Protein 6EU6 (pdb70)

Organism: Kuenenia stuttgartiensis (NCBI:txid174633)

Structure (mmCIF, N/CA/C/O backbone):
data_6EU6
#
_entry.id   6EU6
#
_cell.length_a   99.745
_cell.length_b   99.745
_cell.length_c   89.069
_cell.angle_alpha   90.00
_cell.angle_beta   90.00
_cell.angle_gamma   120.00
#
_symmetry.space_group_name_H-M   'P 63'
#
loop_
_entity.id
_entity.type
_entity.pdbx_description
1 polymer 'Ammonium transporter'
2 non-polymer '2-(N-MORPHOLINO)-ETHANESULFONIC ACID'
3 non-polymer 'nonyl 4-O-alpha-D-glucopyranosyl-beta-D-glucopyranoside'
4 non-polymer DODECYL-BETA-D-MALTOSIDE
5 non-polymer 'AMMONIUM ION'
6 non-polymer 'SULFATE ION'
7 water water
#
loop_
_atom_site.group_PDB
_atom_site.id
_atom_site.type_symbol
_atom_site.label_atom_id
_atom_site.label_alt_id
_atom_site.label_comp_id
_atom_site.label_asym_id
_atom_site.label_entity_id
_atom_site.label_seq_id
_atom_site.pdbx_PDB_ins_code
_atom_site.Cartn_x
_atom_site.Cartn_y
_atom_site.Cartn_z
_atom_site.occupancy
_atom_site.B_iso_or_equiv
_atom_site.auth_seq_id
_atom_site.auth_comp_id
_atom_site.auth_asym_id
_atom_site.auth_atom_id
_atom_site.pdbx_PDB_model_num
ATOM 1 N N . MET A 1 1 ? 2.721 -53.373 31.955 1.00 67.08 1 MET A N 1
ATOM 2 C CA . MET A 1 1 ? 1.209 -53.347 32.096 1.00 66.35 1 MET A CA 1
ATOM 3 C C . MET A 1 1 ? 0.599 -52.324 31.102 1.00 60.83 1 MET A C 1
ATOM 4 O O . MET A 1 1 ? -0.003 -52.676 30.072 1.00 53.20 1 MET A O 1
ATOM 9 N N . GLU A 1 2 ? 0.831 -51.063 31.392 1.00 56.88 2 GLU A N 1
ATOM 10 C CA . GLU A 1 2 ? 0.513 -49.976 30.521 1.00 66.96 2 GLU A CA 1
ATOM 11 C C . GLU A 1 2 ? 1.615 -50.048 29.425 1.00 65.72 2 GLU A C 1
ATOM 12 O O . GLU A 1 2 ? 1.347 -49.782 28.254 1.00 58.19 2 GLU A O 1
ATOM 18 N N . ASN A 1 3 ? 2.829 -50.447 29.810 1.00 55.55 3 ASN A N 1
ATOM 19 C CA . ASN A 1 3 ? 3.943 -50.549 28.868 1.00 57.22 3 ASN A CA 1
ATOM 20 C C . ASN A 1 3 ? 3.701 -51.647 27.849 1.00 46.44 3 ASN A C 1
ATOM 21 O O . ASN A 1 3 ? 4.024 -51.496 26.719 1.00 42.41 3 ASN A O 1
ATOM 26 N N . ILE A 1 4 ? 3.079 -52.732 28.235 1.00 43.16 4 ILE A N 1
ATOM 27 C CA . ILE A 1 4 ? 2.703 -53.748 27.276 1.00 39.31 4 ILE A CA 1
ATOM 28 C C . ILE A 1 4 ? 1.611 -53.261 26.318 1.00 39.35 4 ILE A C 1
ATOM 29 O O . ILE A 1 4 ? 1.722 -53.543 25.102 1.00 36.43 4 ILE A O 1
ATOM 34 N N . GLN A 1 5 ? 0.560 -52.580 26.825 1.00 33.07 5 GLN A N 1
ATOM 35 C CA . GLN A 1 5 ? -0.446 -51.966 25.949 1.00 40.85 5 GLN A CA 1
ATOM 36 C C . GLN A 1 5 ? 0.177 -50.945 24.954 1.00 37.85 5 GLN A C 1
ATOM 37 O O . GLN A 1 5 ? -0.216 -50.881 23.779 1.00 36.00 5 GLN A O 1
ATOM 43 N N . ILE A 1 6 ? 1.162 -50.181 25.410 1.00 35.82 6 ILE A N 1
ATOM 44 C CA . ILE A 1 6 ? 1.848 -49.246 24.523 1.00 38.18 6 ILE A CA 1
ATOM 45 C C . ILE A 1 6 ? 2.558 -50.007 23.397 1.00 38.40 6 ILE A C 1
ATOM 46 O O . ILE A 1 6 ? 2.503 -49.575 22.239 1.00 32.47 6 ILE A O 1
ATOM 51 N N . ASN A 1 7 ? 3.193 -51.139 23.730 1.00 32.95 7 ASN A N 1
ATOM 52 C CA . ASN A 1 7 ? 3.847 -51.999 22.736 1.00 34.71 7 ASN A CA 1
ATOM 53 C C . ASN A 1 7 ? 2.880 -52.570 21.693 1.00 35.95 7 ASN A C 1
ATOM 54 O O . ASN A 1 7 ? 3.186 -52.586 20.527 1.00 32.38 7 ASN A O 1
ATOM 59 N N . ILE A 1 8 ? 1.724 -53.010 22.139 1.00 32.83 8 ILE A N 1
ATOM 60 C CA . ILE A 1 8 ? 0.672 -53.543 21.253 1.00 34.21 8 ILE A CA 1
ATOM 61 C C . ILE A 1 8 ? 0.190 -52.403 20.317 1.00 32.28 8 ILE A C 1
ATOM 62 O O . ILE A 1 8 ? -0.154 -52.653 19.172 1.00 31.28 8 ILE A O 1
ATOM 67 N N . ASN A 1 9 ? 0.139 -51.183 20.845 1.00 29.31 9 ASN A N 1
ATOM 68 C CA . ASN A 1 9 ? -0.391 -50.049 20.129 1.00 31.55 9 ASN A CA 1
ATOM 69 C C . ASN A 1 9 ? 0.582 -49.643 19.030 1.00 28.86 9 ASN A C 1
ATOM 70 O O . ASN A 1 9 ? 0.169 -49.363 17.890 1.00 27.76 9 ASN A O 1
ATOM 75 N N . HIS A 1 10 ? 1.869 -49.685 19.329 1.00 30.78 10 HIS A N 1
ATOM 76 C CA . HIS A 1 10 ? 2.907 -49.556 18.300 1.00 29.71 10 HIS A CA 1
ATOM 77 C C . HIS A 1 10 ? 2.806 -50.594 17.211 1.00 27.99 10 HIS A C 1
ATOM 78 O O . HIS A 1 10 ? 2.854 -50.277 16.049 1.00 27.15 10 HIS A O 1
ATOM 85 N N . LEU A 1 11 ? 2.671 -51.843 17.606 1.00 26.91 11 LEU A N 1
ATOM 86 C CA . LEU A 1 11 ? 2.587 -52.908 16.671 1.00 28.98 11 LEU A CA 1
ATOM 87 C C . LEU A 1 11 ? 1.447 -52.666 15.679 1.00 32.57 11 LEU A C 1
ATOM 88 O O . LEU A 1 11 ? 1.645 -52.828 14.451 1.00 27.87 11 LEU A O 1
ATOM 93 N N . TRP A 1 12 ? 0.252 -52.318 16.198 1.00 30.97 12 TRP A N 1
ATOM 94 C CA . TRP A 1 12 ? -0.893 -52.174 15.304 1.00 28.15 12 TRP A CA 1
ATOM 95 C C . TRP A 1 12 ? -0.701 -50.948 14.388 1.00 27.29 12 TRP A C 1
ATOM 96 O O . TRP A 1 12 ? -0.856 -51.037 13.153 1.00 26.88 12 TRP A O 1
ATOM 107 N N . VAL A 1 13 ? -0.302 -49.808 14.962 1.00 26.48 13 VAL A N 1
ATOM 108 C CA . VAL A 1 13 ? -0.173 -48.599 14.174 1.00 27.08 13 VAL A CA 1
ATOM 109 C C . VAL A 1 13 ? 0.842 -48.818 13.065 1.00 28.37 13 VAL A C 1
ATOM 110 O O . VAL A 1 13 ? 0.653 -48.370 11.945 1.00 25.77 13 VAL A O 1
ATOM 114 N N . ILE A 1 14 ? 1.946 -49.495 13.371 1.00 26.13 14 ILE A N 1
ATOM 115 C CA . ILE A 1 14 ? 3.004 -49.687 12.366 1.00 30.47 14 ILE A CA 1
ATOM 116 C C . ILE A 1 14 ? 2.560 -50.696 11.305 1.00 27.44 14 ILE A C 1
ATOM 117 O O . ILE A 1 14 ? 2.777 -50.493 10.102 1.00 26.82 14 ILE A O 1
ATOM 122 N N . MET A 1 15 ? 1.856 -51.731 11.722 0.97 29.46 15 MET A N 1
ATOM 123 C CA . MET A 1 15 ? 1.286 -52.685 10.741 0.97 28.67 15 MET A CA 1
ATOM 124 C C . MET A 1 15 ? 0.294 -51.978 9.785 0.97 29.86 15 MET A C 1
ATOM 125 O O . MET A 1 15 ? 0.337 -52.143 8.558 0.97 27.52 15 MET A O 1
ATOM 130 N N . ALA A 1 16 ? -0.615 -51.210 10.360 1.00 28.85 16 ALA A N 1
ATOM 131 C CA . ALA A 1 16 ? -1.563 -50.414 9.585 1.00 28.67 16 ALA A CA 1
ATOM 132 C C . ALA A 1 16 ? -0.842 -49.486 8.669 1.00 26.26 16 ALA A C 1
ATOM 133 O O . ALA A 1 16 ? -1.254 -49.310 7.532 1.00 29.57 16 ALA A O 1
ATOM 135 N N . ALA A 1 17 ? 0.236 -48.876 9.135 1.00 26.72 17 ALA A N 1
ATOM 136 C CA . ALA A 1 17 ? 0.951 -47.966 8.291 1.00 24.38 17 ALA A CA 1
ATOM 137 C C . ALA A 1 17 ? 1.535 -48.686 7.052 1.00 26.16 17 ALA A C 1
ATOM 138 O O . ALA A 1 17 ? 1.551 -48.160 5.917 1.00 26.70 17 ALA A O 1
ATOM 140 N N . CYS A 1 18 ? 2.047 -49.855 7.277 1.00 25.31 18 CYS A N 1
ATOM 141 C CA . CYS A 1 18 ? 2.580 -50.638 6.191 1.00 25.79 18 CYS A CA 1
ATOM 142 C C . CYS A 1 18 ? 1.444 -51.020 5.214 1.00 24.03 18 CYS A C 1
ATOM 143 O O . CYS A 1 18 ? 1.646 -51.050 3.995 1.00 25.17 18 CYS A O 1
ATOM 146 N N . MET A 1 19 ? 0.254 -51.307 5.731 1.00 26.25 19 MET A N 1
ATOM 147 C CA . MET A 1 19 ? -0.859 -51.618 4.826 1.00 25.19 19 MET A CA 1
ATOM 148 C C . MET A 1 19 ? -1.195 -50.386 3.971 1.00 23.26 19 MET A C 1
ATOM 149 O O . MET A 1 19 ? -1.529 -50.474 2.783 1.00 24.16 19 MET A O 1
ATOM 154 N N . VAL A 1 20 ? -1.193 -49.230 4.599 1.00 24.41 20 VAL A N 1
ATOM 155 C CA . VAL A 1 20 ? -1.403 -47.967 3.863 1.00 25.46 20 VAL A CA 1
ATOM 156 C C . VAL A 1 20 ? -0.301 -47.659 2.861 1.00 24.87 20 VAL A C 1
ATOM 157 O O . VAL A 1 20 ? -0.543 -47.179 1.733 1.00 23.84 20 VAL A O 1
ATOM 161 N N . PHE A 1 21 ? 0.944 -48.034 3.188 1.00 26.25 21 PHE A N 1
ATOM 162 C CA . PHE A 1 21 ? 2.000 -47.913 2.177 1.00 25.05 21 PHE A CA 1
ATOM 163 C C . PHE A 1 21 ? 1.635 -48.706 0.908 1.00 24.41 21 PHE A C 1
ATOM 164 O O . PHE A 1 21 ? 1.874 -48.300 -0.222 1.00 24.49 21 PHE A O 1
ATOM 172 N N . LEU A 1 22 ? 1.084 -49.883 1.128 1.00 25.88 22 LEU A N 1
ATOM 173 C CA . LEU A 1 22 ? 0.724 -50.758 0.022 1.00 29.45 22 LEU A CA 1
ATOM 174 C C . LEU A 1 22 ? -0.414 -50.189 -0.875 1.00 29.89 22 LEU A C 1
ATOM 175 O O . LEU A 1 22 ? -0.481 -50.542 -2.055 1.00 27.58 22 LEU A O 1
ATOM 180 N N . MET A 1 23 ? -1.179 -49.236 -0.352 1.00 27.17 23 MET A N 1
ATOM 181 C CA . MET A 1 23 ? -2.088 -48.452 -1.183 1.00 29.15 23 MET A CA 1
ATOM 182 C C . MET A 1 23 ? -1.356 -47.715 -2.260 1.00 27.19 23 MET A C 1
ATOM 183 O O . MET A 1 23 ? -1.908 -47.459 -3.283 1.00 27.41 23 MET A O 1
ATOM 188 N N . GLN A 1 24 ? -0.105 -47.353 -2.040 1.00 26.45 24 GLN A N 1
ATOM 189 C CA . GLN A 1 24 ? 0.664 -46.671 -3.087 1.00 28.56 24 GLN A CA 1
ATOM 190 C C . GLN A 1 24 ? 0.766 -47.563 -4.355 1.00 27.65 24 GLN A C 1
ATOM 191 O O . GLN A 1 24 ? 0.784 -47.100 -5.524 1.00 26.46 24 GLN A O 1
ATOM 197 N N . LEU A 1 25 ? 0.953 -48.837 -4.098 1.00 29.19 25 LEU A N 1
ATOM 198 C CA . LEU A 1 25 ? 0.895 -49.867 -5.162 1.00 30.61 25 LEU A CA 1
ATOM 199 C C . LEU A 1 25 ? -0.513 -49.981 -5.760 1.00 28.96 25 LEU A C 1
ATOM 200 O O . LEU A 1 25 ? -0.671 -50.055 -6.991 1.00 28.92 25 LEU A O 1
ATOM 205 N N . GLY A 1 26 ? -1.528 -49.944 -4.894 1.00 23.84 26 GLY A N 1
ATOM 206 C CA . GLY A 1 26 ? -2.914 -49.848 -5.324 1.00 24.98 26 GLY A CA 1
ATOM 207 C C . GLY A 1 26 ? -3.204 -48.746 -6.302 1.00 24.95 26 GLY A C 1
ATOM 208 O O . GLY A 1 26 ? -3.763 -48.989 -7.372 1.00 23.89 26 GLY A O 1
ATOM 209 N N . PHE A 1 27 ? -2.802 -47.524 -5.966 1.00 23.39 27 PHE A N 1
ATOM 210 C CA . PHE A 1 27 ? -3.004 -46.428 -6.856 1.00 23.66 27 PHE A CA 1
ATOM 211 C C . PHE A 1 27 ? -2.213 -46.629 -8.136 1.00 26.36 27 PHE A C 1
ATOM 212 O O . PHE A 1 27 ? -2.679 -46.245 -9.170 1.00 24.99 27 PHE A O 1
ATOM 220 N N . THR A 1 28 ? -0.995 -47.164 -8.042 1.00 24.75 28 THR A N 1
ATOM 221 C CA . THR A 1 28 ? -0.183 -47.386 -9.251 1.00 28.54 28 THR A CA 1
ATOM 222 C C . THR A 1 28 ? -0.943 -48.352 -10.212 1.00 30.22 28 THR A C 1
ATOM 223 O O . THR A 1 28 ? -1.132 -48.060 -11.398 1.00 27.18 28 THR A O 1
ATOM 227 N N . SER A 1 29 ? -1.464 -49.464 -9.668 1.00 28.30 29 SER A N 1
ATOM 228 C CA . SER A 1 29 ? -2.181 -50.421 -10.547 1.00 27.89 29 SER A CA 1
ATOM 229 C C . SER A 1 29 ? -3.443 -49.836 -11.087 1.00 29.47 29 SER A C 1
ATOM 230 O O . SER A 1 29 ? -3.771 -50.090 -12.233 1.00 29.55 29 SER A O 1
ATOM 233 N N . TYR A 1 30 ? -4.237 -49.226 -10.198 1.00 27.83 30 TYR A N 1
ATOM 234 C CA . TYR A 1 30 ? -5.520 -48.626 -10.573 1.00 26.60 30 TYR A CA 1
ATOM 235 C C . TYR A 1 30 ? -5.316 -47.609 -11.723 1.00 29.16 30 TYR A C 1
ATOM 236 O O . TYR A 1 30 ? -5.991 -47.675 -12.779 1.00 25.12 30 TYR A O 1
ATOM 245 N N . GLU A 1 31 ? -4.398 -46.656 -11.501 1.00 27.02 31 GLU A N 1
ATOM 246 C CA . GLU A 1 31 ? -4.184 -45.661 -12.487 1.00 28.02 31 GLU A CA 1
ATOM 247 C C . GLU A 1 31 ? -3.633 -46.248 -13.806 1.00 30.27 31 GLU A C 1
ATOM 248 O O . GLU A 1 31 ? -4.042 -45.778 -14.864 1.00 30.02 31 GLU A O 1
ATOM 254 N N . THR A 1 32 ? -2.696 -47.209 -13.731 1.00 30.68 32 THR A N 1
ATOM 255 C CA . THR A 1 32 ? -2.153 -47.837 -14.904 1.00 29.12 32 THR A CA 1
ATOM 256 C C . THR A 1 32 ? -3.316 -48.564 -15.635 1.00 35.45 32 THR A C 1
ATOM 257 O O . THR A 1 32 ? -3.510 -48.409 -16.828 1.00 33.09 32 THR A O 1
ATOM 261 N N . GLY A 1 33 ? -4.149 -49.298 -14.899 1.00 32.86 33 GLY A N 1
ATOM 262 C CA . GLY A 1 33 ? -5.295 -49.945 -15.496 1.00 32.52 33 GLY A CA 1
ATOM 263 C C . GLY A 1 33 ? -6.235 -49.031 -16.256 1.00 34.03 33 GLY A C 1
ATOM 264 O O . GLY A 1 33 ? -6.746 -49.364 -17.343 1.00 33.36 33 GLY A O 1
ATOM 265 N N . PHE A 1 34 ? -6.519 -47.882 -15.656 1.00 35.56 34 PHE A N 1
ATOM 266 C CA . PHE A 1 34 ? -7.399 -46.861 -16.247 1.00 34.78 34 PHE A CA 1
ATOM 267 C C . PHE A 1 34 ? -6.722 -46.104 -17.432 1.00 32.54 34 PHE A C 1
ATOM 268 O O . PHE A 1 34 ? -7.353 -45.396 -18.124 1.00 39.78 34 PHE A O 1
ATOM 276 N N . SER A 1 35 ? -5.450 -46.264 -17.615 1.00 37.28 35 SER A N 1
ATOM 277 C CA . SER A 1 35 ? -4.726 -45.491 -18.593 1.00 47.00 35 SER A CA 1
ATOM 278 C C . SER A 1 35 ? -4.763 -46.196 -19.966 1.00 40.91 35 SER A C 1
ATOM 279 O O . SER A 1 35 ? -5.039 -47.391 -20.094 1.00 35.80 35 SER A O 1
ATOM 282 N N . GLN A 1 36 ? -4.447 -45.423 -20.974 1.00 35.40 36 GLN A N 1
ATOM 283 C CA . GLN A 1 36 ? -4.225 -45.993 -22.281 1.00 33.64 36 GLN A CA 1
ATOM 284 C C . GLN A 1 36 ? -2.928 -46.697 -22.196 1.00 35.59 36 GLN A C 1
ATOM 285 O O . GLN A 1 36 ? -2.014 -46.266 -21.544 1.00 35.44 36 GLN A O 1
ATOM 291 N N . SER A 1 37 ? -2.882 -47.845 -22.802 1.00 35.26 37 SER A N 1
ATOM 292 C CA . SER A 1 37 ? -1.704 -48.674 -22.840 1.00 35.49 37 SER A CA 1
ATOM 293 C C . SER A 1 37 ? -0.396 -47.937 -23.216 1.00 35.72 37 SER A C 1
ATOM 294 O O . SER A 1 37 ? 0.636 -48.137 -22.559 1.00 34.23 37 SER A O 1
ATOM 297 N N . LYS A 1 38 ? -0.425 -46.982 -24.158 1.00 35.01 38 LYS A N 1
ATOM 298 C CA . LYS A 1 38 ? 0.770 -46.183 -24.497 1.00 31.84 38 LYS A CA 1
ATOM 299 C C . LYS A 1 38 ? 1.359 -45.251 -23.434 1.00 31.74 38 LYS A C 1
ATOM 300 O O . LYS A 1 38 ? 2.449 -44.625 -23.640 1.00 34.86 38 LYS A O 1
ATOM 306 N N . ASN A 1 39 ? 0.636 -45.067 -22.348 1.00 29.71 39 ASN A N 1
ATOM 307 C CA . ASN A 1 39 ? 1.074 -44.203 -21.273 1.00 31.62 39 ASN A CA 1
ATOM 308 C C . ASN A 1 39 ? 1.384 -44.905 -19.955 1.00 28.65 39 ASN A C 1
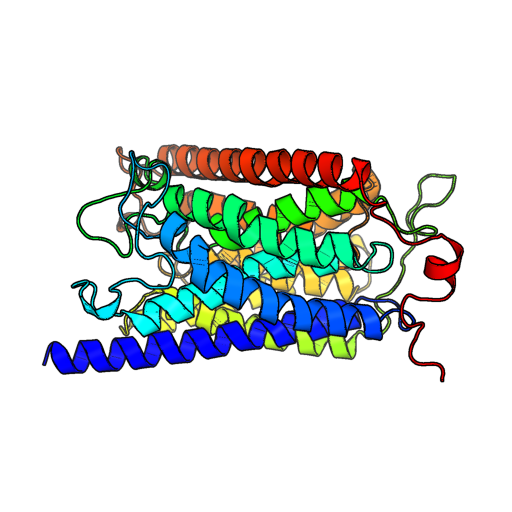ATOM 309 O O . ASN A 1 39 ? 1.647 -44.230 -18.964 1.00 30.33 39 ASN A O 1
ATOM 314 N N . ALA A 1 40 ? 1.241 -46.244 -19.926 1.00 26.70 40 ALA A N 1
ATOM 315 C CA . ALA A 1 40 ? 1.346 -47.049 -18.715 1.00 26.84 40 ALA A CA 1
ATOM 316 C C . ALA A 1 40 ? 2.679 -46.877 -18.028 1.00 28.55 40 ALA A C 1
ATOM 317 O O . ALA A 1 40 ? 2.746 -46.854 -16.813 1.00 28.66 40 ALA A O 1
ATOM 319 N N . ILE A 1 41 ? 3.757 -46.728 -18.811 1.00 27.60 41 ILE A N 1
ATOM 320 C CA . ILE A 1 41 ? 5.080 -46.499 -18.233 1.00 30.16 41 ILE A CA 1
ATOM 321 C C . ILE A 1 41 ? 5.101 -45.201 -17.480 1.00 29.43 41 ILE A C 1
ATOM 322 O O . ILE A 1 41 ? 5.646 -45.172 -16.332 1.00 28.09 41 ILE A O 1
ATOM 327 N N . SER A 1 42 ? 4.594 -44.097 -18.056 1.00 29.83 42 SER A N 1
ATOM 328 C CA . SER A 1 42 ? 4.769 -42.817 -17.394 1.00 26.79 42 SER A CA 1
ATOM 329 C C . SER A 1 42 ? 3.981 -42.834 -16.086 1.00 26.93 42 SER A C 1
ATOM 330 O O . SER A 1 42 ? 4.379 -42.268 -15.106 1.00 28.47 42 SER A O 1
ATOM 333 N N . ILE A 1 43 ? 2.795 -43.415 -16.100 1.00 28.38 43 ILE A N 1
ATOM 334 C CA . ILE A 1 43 ? 1.992 -43.362 -14.926 1.00 28.52 43 ILE A CA 1
ATOM 335 C C . ILE A 1 43 ? 2.580 -44.267 -13.805 1.00 27.92 43 ILE A C 1
ATOM 336 O O . ILE A 1 43 ? 2.540 -43.901 -12.624 1.00 24.16 43 ILE A O 1
ATOM 341 N N . ALA A 1 44 ? 3.177 -45.403 -14.149 1.00 29.23 44 ALA A N 1
ATOM 342 C CA . ALA A 1 44 ? 3.807 -46.236 -13.132 1.00 32.45 44 ALA A CA 1
ATOM 343 C C . ALA A 1 44 ? 4.937 -45.463 -12.459 1.00 32.22 44 ALA A C 1
ATOM 344 O O . ALA A 1 44 ? 5.054 -45.409 -11.223 1.00 33.15 44 ALA A O 1
ATOM 346 N N . LEU A 1 45 ? 5.738 -44.805 -13.265 1.00 34.50 45 LEU A N 1
ATOM 347 C CA . LEU A 1 45 ? 6.873 -44.056 -12.766 1.00 30.76 45 LEU A CA 1
ATOM 348 C C . LEU A 1 45 ? 6.519 -42.826 -11.935 1.00 31.05 45 LEU A C 1
ATOM 349 O O . LEU A 1 45 ? 7.211 -42.561 -10.949 1.00 29.78 45 LEU A O 1
ATOM 354 N N . ARG A 1 46 ? 5.479 -42.066 -12.336 1.00 25.80 46 ARG A N 1
ATOM 355 C CA . ARG A 1 46 ? 5.038 -40.917 -11.538 1.00 27.00 46 ARG A CA 1
ATOM 356 C C . ARG A 1 46 ? 4.594 -41.348 -10.150 1.00 26.22 46 ARG A C 1
ATOM 357 O O . ARG A 1 46 ? 4.883 -40.686 -9.141 1.00 25.25 46 ARG A O 1
ATOM 365 N N . ASN A 1 47 ? 3.849 -42.459 -10.068 1.00 25.95 47 ASN A N 1
ATOM 366 C CA . ASN A 1 47 ? 3.405 -42.980 -8.808 1.00 25.02 47 ASN A CA 1
ATOM 367 C C . ASN A 1 47 ? 4.538 -43.444 -7.879 1.00 27.84 47 ASN A C 1
ATOM 368 O O . ASN A 1 47 ? 4.467 -43.271 -6.670 1.00 29.46 47 ASN A O 1
ATOM 373 N N . LEU A 1 48 ? 5.593 -44.028 -8.436 1.00 27.63 48 LEU A N 1
ATOM 374 C CA . LEU A 1 48 ? 6.747 -44.388 -7.617 1.00 26.09 48 LEU A CA 1
ATOM 375 C C . LEU A 1 48 ? 7.487 -43.139 -7.150 1.00 25.67 48 LEU A C 1
ATOM 376 O O . LEU A 1 48 ? 7.855 -43.026 -5.989 1.00 26.73 48 LEU A O 1
ATOM 381 N N . VAL A 1 49 ? 7.722 -42.225 -8.057 1.00 25.24 49 VAL A N 1
ATOM 382 C CA . VAL A 1 49 ? 8.395 -40.992 -7.753 1.00 27.29 49 VAL A CA 1
ATOM 383 C C . VAL A 1 49 ? 7.681 -40.170 -6.688 1.00 31.16 49 VAL A C 1
ATOM 384 O O . VAL A 1 49 ? 8.350 -39.654 -5.752 1.00 31.06 49 VAL A O 1
ATOM 388 N N . ASP A 1 50 ? 6.361 -39.995 -6.801 1.00 28.40 50 ASP A N 1
ATOM 389 C CA . ASP A 1 50 ? 5.699 -39.261 -5.783 1.00 23.42 50 ASP A CA 1
ATOM 390 C C . ASP A 1 50 ? 5.857 -39.856 -4.390 1.00 25.34 50 ASP A C 1
ATOM 391 O O . ASP A 1 50 ? 5.924 -39.127 -3.430 1.00 26.72 50 ASP A O 1
ATOM 396 N N . THR A 1 51 ? 6.007 -41.189 -4.257 1.00 23.66 51 THR A N 1
ATOM 397 C CA . THR A 1 51 ? 6.213 -41.754 -2.965 1.00 25.94 51 THR A CA 1
ATOM 398 C C . THR A 1 51 ? 7.595 -41.288 -2.411 1.00 25.83 51 THR A C 1
ATOM 399 O O . THR A 1 51 ? 7.747 -40.992 -1.209 1.00 25.59 51 THR A O 1
ATOM 403 N N . LEU A 1 52 ? 8.610 -41.238 -3.299 1.00 26.79 52 LEU A N 1
ATOM 404 C CA . LEU A 1 52 ? 9.940 -40.753 -2.871 1.00 27.31 52 LEU A CA 1
ATOM 405 C C . LEU A 1 52 ? 9.831 -39.298 -2.277 1.00 28.76 52 LEU A C 1
ATOM 406 O O . LEU A 1 52 ? 10.332 -39.052 -1.171 1.00 27.40 52 LEU A O 1
ATOM 411 N N . ILE A 1 53 ? 9.169 -38.424 -3.044 1.00 28.59 53 ILE A N 1
ATOM 412 C CA . ILE A 1 53 ? 9.056 -36.983 -2.766 1.00 31.83 53 ILE A CA 1
ATOM 413 C C . ILE A 1 53 ? 8.233 -36.709 -1.520 1.00 29.21 53 ILE A C 1
ATOM 414 O O . ILE A 1 53 ? 8.660 -35.963 -0.620 1.00 26.98 53 ILE A O 1
ATOM 419 N N . SER A 1 54 ? 7.082 -37.367 -1.423 1.00 26.77 54 SER A N 1
ATOM 420 C CA . SER A 1 54 ? 6.173 -37.158 -0.321 1.00 24.84 54 SER A CA 1
ATOM 421 C C . SER A 1 54 ? 6.838 -37.586 0.976 1.00 27.48 54 SER A C 1
ATOM 422 O O . SER A 1 54 ? 6.719 -36.928 1.995 1.00 27.53 54 SER A O 1
ATOM 425 N N . SER A 1 55 ? 7.614 -38.678 0.941 1.00 28.58 55 SER A N 1
ATOM 426 C CA . SER A 1 55 ? 8.279 -39.154 2.160 1.00 27.23 55 SER A CA 1
ATOM 427 C C . SER A 1 55 ? 9.266 -38.095 2.634 1.00 27.27 55 SER A C 1
ATOM 428 O O . SER A 1 55 ? 9.337 -37.801 3.802 1.00 28.23 55 SER A O 1
ATOM 431 N N . LEU A 1 56 ? 10.091 -37.604 1.752 1.00 26.26 56 LEU A N 1
ATOM 432 C CA . LEU A 1 56 ? 11.139 -36.683 2.196 1.00 30.02 56 LEU A CA 1
ATOM 433 C C . LEU A 1 56 ? 10.576 -35.295 2.592 1.00 28.75 56 LEU A C 1
ATOM 434 O O . LEU A 1 56 ? 11.008 -34.697 3.567 1.00 27.89 56 LEU A O 1
ATOM 439 N N . VAL A 1 57 ? 9.596 -34.809 1.854 1.00 27.59 57 VAL A N 1
ATOM 440 C CA . VAL A 1 57 ? 9.031 -33.478 2.149 1.00 29.62 57 VAL A CA 1
ATOM 441 C C . VAL A 1 57 ? 8.266 -33.548 3.457 1.00 28.50 57 VAL A C 1
ATOM 442 O O . VAL A 1 57 ? 8.307 -32.636 4.283 1.00 27.73 57 VAL A O 1
ATOM 446 N N . PHE A 1 58 ? 7.574 -34.659 3.698 1.00 26.96 58 PHE A N 1
ATOM 447 C CA . PHE A 1 58 ? 6.787 -34.763 4.894 1.00 25.84 58 PHE A CA 1
ATOM 448 C C . PHE A 1 58 ? 7.704 -34.973 6.097 1.00 29.74 58 PHE A C 1
ATOM 449 O O . PHE A 1 58 ? 7.434 -34.405 7.169 1.00 27.42 58 PHE A O 1
ATOM 457 N N . PHE A 1 59 ? 8.778 -35.758 5.923 1.00 27.74 59 PHE A N 1
ATOM 458 C CA . PHE A 1 59 ? 9.788 -35.882 6.966 1.00 27.42 59 PHE A CA 1
ATOM 459 C C . PHE A 1 59 ? 10.369 -34.494 7.313 1.00 29.78 59 PHE A C 1
ATOM 460 O O . PHE A 1 59 ? 10.517 -34.152 8.498 1.00 33.21 59 PHE A O 1
ATOM 468 N N . SER A 1 60 ? 10.664 -33.693 6.311 1.00 30.85 60 SER A N 1
ATOM 469 C CA . SER A 1 60 ? 11.439 -32.464 6.568 1.00 31.40 60 SER A CA 1
ATOM 470 C C . SER A 1 60 ? 10.549 -31.379 7.182 1.00 31.32 60 SER A C 1
ATOM 471 O O . SER A 1 60 ? 10.895 -30.780 8.225 1.00 32.05 60 SER A O 1
ATOM 474 N N . VAL A 1 61 ? 9.463 -31.066 6.500 1.00 31.63 61 VAL A N 1
ATOM 475 C CA . VAL A 1 61 ? 8.581 -29.991 6.979 1.00 34.71 61 VAL A CA 1
ATOM 476 C C . VAL A 1 61 ? 7.146 -30.323 7.256 1.00 31.10 61 VAL A C 1
ATOM 477 O O . VAL A 1 61 ? 6.522 -29.762 8.211 1.00 29.47 61 VAL A O 1
ATOM 481 N N . GLY A 1 62 ? 6.587 -31.243 6.479 1.00 32.29 62 GLY A N 1
ATOM 482 C CA . GLY A 1 62 ? 5.138 -31.474 6.601 1.00 30.68 62 GLY A CA 1
ATOM 483 C C . GLY A 1 62 ? 4.671 -31.889 7.976 1.00 27.62 62 GLY A C 1
ATOM 484 O O . GLY A 1 62 ? 3.689 -31.373 8.507 1.00 29.09 62 GLY A O 1
ATOM 485 N N . PHE A 1 63 ? 5.344 -32.877 8.570 1.00 30.31 63 PHE A N 1
ATOM 486 C CA . PHE A 1 63 ? 4.929 -33.357 9.848 1.00 31.20 63 PHE A CA 1
ATOM 487 C C . PHE A 1 63 ? 4.957 -32.188 10.871 1.00 32.13 63 PHE A C 1
ATOM 488 O O . PHE A 1 63 ? 4.075 -32.095 11.730 1.00 29.37 63 PHE A O 1
ATOM 496 N N . GLY A 1 64 ? 5.976 -31.334 10.800 1.00 33.12 64 GLY A N 1
ATOM 497 C CA . GLY A 1 64 ? 6.082 -30.259 11.781 1.00 34.00 64 GLY A CA 1
ATOM 498 C C . GLY A 1 64 ? 4.953 -29.249 11.645 1.00 32.12 64 GLY A C 1
ATOM 499 O O . GLY A 1 64 ? 4.282 -28.937 12.611 1.00 34.07 64 GLY A O 1
ATOM 500 N N . PHE A 1 65 ? 4.695 -28.830 10.422 1.00 30.25 65 PHE A N 1
ATOM 501 C CA . PHE A 1 65 ? 3.595 -27.915 10.157 1.00 31.06 65 PHE A CA 1
ATOM 502 C C . PHE A 1 65 ? 2.275 -28.481 10.638 1.00 32.56 65 PHE A C 1
ATOM 503 O O . PHE A 1 65 ? 1.408 -27.734 11.115 1.00 31.47 65 PHE A O 1
ATOM 511 N N . MET A 1 66 ? 2.097 -29.794 10.492 1.00 31.84 66 MET A N 1
ATOM 512 C CA . MET A 1 66 ? 0.828 -30.435 10.764 1.00 30.28 66 MET A CA 1
ATOM 513 C C . MET A 1 66 ? 0.614 -30.713 12.272 1.00 31.63 66 MET A C 1
ATOM 514 O O . MET A 1 66 ? -0.462 -30.503 12.817 1.00 28.77 66 MET A O 1
ATOM 519 N N . PHE A 1 67 ? 1.643 -31.224 12.921 1.00 29.51 67 PHE A N 1
ATOM 520 C CA . PHE A 1 67 ? 1.510 -31.734 14.280 1.00 31.36 67 PHE A CA 1
ATOM 521 C C . PHE A 1 67 ? 2.401 -31.044 15.341 1.00 32.40 67 PHE A C 1
ATOM 522 O O . PHE A 1 67 ? 2.243 -31.348 16.541 1.00 32.74 67 PHE A O 1
ATOM 530 N N . GLY A 1 68 ? 3.325 -30.182 14.908 1.00 34.04 68 GLY A N 1
ATOM 531 C CA . GLY A 1 68 ? 4.194 -29.502 15.834 1.00 34.67 68 GLY A CA 1
ATOM 532 C C . GLY A 1 68 ? 3.444 -28.420 16.637 1.00 38.11 68 GLY A C 1
ATOM 533 O O . GLY A 1 68 ? 2.214 -28.263 16.567 1.00 31.75 68 GLY A O 1
ATOM 534 N N . LYS A 1 69 ? 4.230 -27.691 17.408 1.00 39.28 69 LYS A N 1
ATOM 535 C CA . LYS A 1 69 ? 3.686 -26.867 18.427 1.00 40.77 69 LYS A CA 1
ATOM 536 C C . LYS A 1 69 ? 2.910 -25.810 17.712 1.00 33.82 69 LYS A C 1
ATOM 537 O O . LYS A 1 69 ? 3.379 -25.159 16.776 1.00 37.13 69 LYS A O 1
ATOM 543 N N . SER A 1 70 ? 1.667 -25.650 18.133 1.00 34.80 70 SER A N 1
ATOM 544 C CA . SER A 1 70 ? 0.728 -24.831 17.395 1.00 33.94 70 SER A CA 1
ATOM 545 C C . SER A 1 70 ? 0.961 -23.327 17.593 1.00 41.54 70 SER A C 1
ATOM 546 O O . SER A 1 70 ? 0.998 -22.873 18.717 1.00 43.45 70 SER A O 1
ATOM 549 N N . TYR A 1 71 ? 1.033 -22.577 16.502 1.00 40.84 71 TYR A N 1
ATOM 550 C CA . TYR A 1 71 ? 0.988 -21.129 16.523 1.00 42.27 71 TYR A CA 1
ATOM 551 C C . TYR A 1 71 ? -0.447 -20.759 16.201 1.00 39.08 71 TYR A C 1
ATOM 552 O O . TYR A 1 71 ? -0.872 -20.858 15.041 1.00 40.64 71 TYR A O 1
ATOM 561 N N . MET A 1 72 ? -1.220 -20.480 17.249 1.00 42.94 72 MET A N 1
ATOM 562 C CA . MET A 1 72 ? -2.586 -19.947 17.109 1.00 49.80 72 MET A CA 1
ATOM 563 C C . MET A 1 72 ? -3.613 -20.871 16.454 1.00 48.69 72 MET A C 1
ATOM 564 O O . MET A 1 72 ? -4.614 -20.374 15.953 1.00 39.79 72 MET A O 1
ATOM 569 N N . GLY A 1 73 ? -3.410 -22.198 16.534 1.00 41.40 73 GLY A N 1
ATOM 570 C CA . GLY A 1 73 ? -4.284 -23.141 15.877 1.00 36.69 73 GLY A CA 1
ATOM 571 C C . GLY A 1 73 ? -4.208 -23.077 14.378 1.00 33.92 73 GLY A C 1
ATOM 572 O O . GLY A 1 73 ? -5.047 -23.659 13.726 1.00 36.87 73 GLY A O 1
ATOM 573 N N . LEU A 1 74 ? -3.172 -22.431 13.836 1.00 34.06 74 LEU A N 1
ATOM 574 C CA . LEU A 1 74 ? -3.004 -22.218 12.429 1.00 36.42 74 LEU A CA 1
ATOM 575 C C . LEU A 1 74 ? -1.925 -23.055 11.736 1.00 35.43 74 LEU A C 1
ATOM 576 O O . LEU A 1 74 ? -2.060 -23.359 10.552 1.00 34.05 74 LEU A O 1
ATOM 581 N N . ILE A 1 75 ? -0.832 -23.318 12.420 1.00 34.50 75 ILE A N 1
ATOM 582 C CA . ILE A 1 75 ? 0.305 -24.002 11.815 1.00 37.44 75 ILE A CA 1
ATOM 583 C C . ILE A 1 75 ? 1.238 -24.427 12.938 1.00 37.56 75 ILE A C 1
ATOM 584 O O . ILE A 1 75 ? 1.346 -23.764 13.995 1.00 37.16 75 ILE A O 1
ATOM 589 N N . GLY A 1 76 ? 1.857 -25.577 12.738 1.00 33.05 76 GLY A N 1
ATOM 590 C CA . GLY A 1 76 ? 2.801 -26.135 13.672 1.00 29.93 76 GLY A CA 1
ATOM 591 C C . GLY A 1 76 ? 4.171 -25.531 13.512 1.00 29.30 76 GLY A C 1
ATOM 592 O O . GLY A 1 76 ? 4.542 -25.212 12.398 1.00 30.29 76 GLY A O 1
ATOM 593 N N . ILE A 1 77 ? 4.957 -25.422 14.568 1.00 30.62 77 ILE A N 1
ATOM 594 C CA . ILE A 1 77 ? 6.245 -24.688 14.404 1.00 38.09 77 ILE A CA 1
ATOM 595 C C . ILE A 1 77 ? 7.460 -25.391 14.942 1.00 37.76 77 ILE A C 1
ATOM 596 O O . ILE A 1 77 ? 8.527 -24.801 15.047 1.00 37.30 77 ILE A O 1
ATOM 601 N N . ASP A 1 78 ? 7.323 -26.665 15.242 1.00 38.08 78 ASP A N 1
ATOM 602 C CA . ASP A 1 78 ? 8.479 -27.493 15.513 1.00 36.97 78 ASP A CA 1
ATOM 603 C C . ASP A 1 78 ? 8.206 -28.904 15.012 1.00 35.55 78 ASP A C 1
ATOM 604 O O . ASP A 1 78 ? 7.240 -29.090 14.276 1.00 34.32 78 ASP A O 1
ATOM 609 N N . LEU A 1 79 ? 9.087 -29.829 15.373 1.00 32.50 79 LEU A N 1
ATOM 610 C CA . LEU A 1 79 ? 9.122 -31.227 14.929 1.00 33.70 79 LEU A CA 1
ATOM 611 C C . LEU A 1 79 ? 9.495 -31.346 13.445 1.00 36.16 79 LEU A C 1
ATOM 612 O O . LEU A 1 79 ? 9.299 -32.399 12.793 1.00 34.89 79 LEU A O 1
ATOM 617 N N . PHE A 1 80 ? 10.106 -30.301 12.919 1.00 33.93 80 PHE A N 1
ATOM 618 C CA . PHE A 1 80 ? 10.769 -30.416 11.641 1.00 34.53 80 PHE A CA 1
ATOM 619 C C . PHE A 1 80 ? 11.904 -31.452 11.698 1.00 35.99 80 PHE A C 1
ATOM 620 O O . PHE A 1 80 ? 12.646 -31.512 12.702 1.00 35.80 80 PHE A O 1
ATOM 628 N N . PHE A 1 81 ? 12.018 -32.288 10.643 1.00 32.14 81 PHE A N 1
ATOM 629 C CA . PHE A 1 81 ? 13.041 -33.331 10.578 1.00 32.80 81 PHE A CA 1
ATOM 630 C C . PHE A 1 81 ? 12.890 -34.302 11.741 1.00 35.50 81 PHE A C 1
ATOM 631 O O . PHE A 1 81 ? 13.880 -34.885 12.228 1.00 34.82 81 PHE A O 1
ATOM 639 N N . ALA A 1 82 ? 11.654 -34.397 12.224 1.00 30.44 82 ALA A N 1
ATOM 640 C CA . ALA A 1 82 ? 11.316 -35.205 13.380 1.00 33.64 82 ALA A CA 1
ATOM 641 C C . ALA A 1 82 ? 12.095 -34.784 14.642 1.00 36.31 82 ALA A C 1
ATOM 642 O O . ALA A 1 82 ? 12.380 -35.612 15.480 1.00 32.75 82 ALA A O 1
ATOM 644 N N . ASN A 1 83 ? 12.352 -33.495 14.791 1.00 38.95 83 ASN A N 1
ATOM 645 C CA . ASN A 1 83 ? 13.244 -32.984 15.858 1.00 38.88 83 ASN A CA 1
ATOM 646 C C . ASN A 1 83 ? 12.639 -33.252 17.216 1.00 43.11 83 ASN A C 1
ATOM 647 O O . ASN A 1 83 ? 11.610 -32.706 17.565 1.00 39.60 83 ASN A O 1
ATOM 652 N N . ASP A 1 84 ? 13.335 -34.111 17.962 1.00 43.18 84 ASP A N 1
ATOM 653 C CA . ASP A 1 84 ? 13.002 -34.519 19.291 1.00 45.89 84 ASP A CA 1
ATOM 654 C C . ASP A 1 84 ? 11.743 -35.329 19.397 1.00 46.73 84 ASP A C 1
ATOM 655 O O . ASP A 1 84 ? 11.108 -35.357 20.447 1.00 45.39 84 ASP A O 1
ATOM 660 N N . LEU A 1 85 ? 11.424 -36.078 18.360 1.00 48.24 85 LEU A N 1
ATOM 661 C CA . LEU A 1 85 ? 10.199 -36.882 18.374 1.00 49.76 85 LEU A CA 1
ATOM 662 C C . LEU A 1 85 ? 10.140 -37.742 19.633 1.00 49.28 85 LEU A C 1
ATOM 663 O O . LEU A 1 85 ? 9.195 -37.645 20.390 1.00 51.78 85 LEU A O 1
ATOM 668 N N . ALA A 1 86 ? 11.169 -38.546 19.842 1.00 55.22 86 ALA A N 1
ATOM 669 C CA . ALA A 1 86 ? 11.375 -39.376 21.048 1.00 64.90 86 ALA A CA 1
ATOM 670 C C . ALA A 1 86 ? 11.220 -38.694 22.445 1.00 66.58 86 ALA A C 1
ATOM 671 O O . ALA A 1 86 ? 11.013 -39.379 23.434 1.00 79.96 86 ALA A O 1
ATOM 673 N N . LEU A 1 87 ? 11.359 -37.386 22.537 1.00 60.32 87 LEU A N 1
ATOM 674 C CA . LEU A 1 87 ? 11.157 -36.693 23.806 1.00 66.07 87 LEU A CA 1
ATOM 675 C C . LEU A 1 87 ? 9.687 -36.397 24.092 1.00 72.73 87 LEU A C 1
ATOM 676 O O . LEU A 1 87 ? 9.309 -36.142 25.225 1.00 78.62 87 LEU A O 1
ATOM 681 N N . HIS A 1 88 ? 8.873 -36.387 23.066 1.00 69.81 88 HIS A N 1
ATOM 682 C CA . HIS A 1 88 ? 7.492 -36.137 23.306 1.00 65.80 88 HIS A CA 1
ATOM 683 C C . HIS A 1 88 ? 6.979 -37.270 24.117 1.00 56.69 88 HIS A C 1
ATOM 684 O O . HIS A 1 88 ? 7.378 -38.379 23.936 1.00 61.85 88 HIS A O 1
ATOM 691 N N . PRO A 1 89 ? 6.046 -36.981 25.008 1.00 68.25 89 PRO A N 1
ATOM 692 C CA . PRO A 1 89 ? 5.374 -37.912 25.898 1.00 66.08 89 PRO A CA 1
ATOM 693 C C . PRO A 1 89 ? 4.303 -38.675 25.153 1.00 68.34 89 PRO A C 1
ATOM 694 O O . PRO A 1 89 ? 3.828 -39.639 25.690 1.00 70.21 89 PRO A O 1
ATOM 698 N N . ASN A 1 90 ? 3.897 -38.199 23.972 1.00 76.92 90 ASN A N 1
ATOM 699 C CA . ASN A 1 90 ? 2.957 -38.906 23.147 1.00 69.56 90 ASN A CA 1
ATOM 700 C C . ASN A 1 90 ? 3.622 -40.211 22.919 1.00 65.43 90 ASN A C 1
ATOM 701 O O . ASN A 1 90 ? 4.681 -40.333 22.330 1.00 63.68 90 ASN A O 1
ATOM 706 N N . THR A 1 91 ? 2.950 -41.186 23.413 1.00 50.09 91 THR A N 1
ATOM 707 C CA . THR A 1 91 ? 3.419 -42.512 23.406 1.00 63.38 91 THR A CA 1
ATOM 708 C C . THR A 1 91 ? 3.809 -43.224 22.096 1.00 51.10 91 THR A C 1
ATOM 709 O O . THR A 1 91 ? 4.633 -44.102 22.148 1.00 57.10 91 THR A O 1
ATOM 713 N N . LEU A 1 92 ? 3.270 -42.834 20.947 1.00 39.40 92 LEU A N 1
ATOM 714 C CA . LEU A 1 92 ? 3.532 -43.556 19.706 1.00 35.55 92 LEU A CA 1
ATOM 715 C C . LEU A 1 92 ? 4.702 -43.158 18.823 1.00 38.96 92 LEU A C 1
ATOM 716 O O . LEU A 1 92 ? 5.024 -43.825 17.887 1.00 35.57 92 LEU A O 1
ATOM 721 N N . SER A 1 93 ? 5.316 -42.052 19.155 1.00 35.42 93 SER A N 1
ATOM 722 C CA . SER A 1 93 ? 6.481 -41.504 18.471 1.00 35.55 93 SER A CA 1
ATOM 723 C C . SER A 1 93 ? 6.702 -41.819 16.983 1.00 32.09 93 SER A C 1
ATOM 724 O O . SER A 1 93 ? 5.970 -41.378 16.166 1.00 29.98 93 SER A O 1
ATOM 727 N N . TYR A 1 94 ? 7.701 -42.618 16.677 1.00 30.36 94 TYR A N 1
ATOM 728 C CA . TYR A 1 94 ? 8.008 -42.955 15.305 1.00 32.85 94 TYR A CA 1
ATOM 729 C C . TYR A 1 94 ? 6.894 -43.677 14.571 1.00 30.90 94 TYR A C 1
ATOM 730 O O . TYR A 1 94 ? 6.730 -43.464 13.418 1.00 29.56 94 TYR A O 1
ATOM 739 N N . SER A 1 95 ? 6.160 -44.522 15.265 1.00 27.74 95 SER A N 1
ATOM 740 C CA . SER A 1 95 ? 5.065 -45.248 14.668 1.00 31.17 95 SER A CA 1
ATOM 741 C C . SER A 1 95 ? 4.008 -44.270 14.172 1.00 27.32 95 SER A C 1
ATOM 742 O O . SER A 1 95 ? 3.567 -44.357 13.076 1.00 26.12 95 SER A O 1
ATOM 745 N N . PHE A 1 96 ? 3.629 -43.342 15.029 1.00 28.96 96 PHE A N 1
ATOM 746 C CA . PHE A 1 96 ? 2.694 -42.281 14.677 1.00 31.33 96 PHE A CA 1
ATOM 747 C C . PHE A 1 96 ? 3.245 -41.507 13.501 1.00 28.88 96 PHE A C 1
ATOM 748 O O . PHE A 1 96 ? 2.530 -41.163 12.572 1.00 28.51 96 PHE A O 1
ATOM 756 N N . PHE A 1 97 ? 4.524 -41.152 13.565 1.00 28.97 97 PHE A N 1
ATOM 757 C CA . PHE A 1 97 ? 5.145 -40.364 12.521 1.00 27.04 97 PHE A CA 1
ATOM 758 C C . PHE A 1 97 ? 5.058 -41.078 11.140 1.00 30.25 97 PHE A C 1
ATOM 759 O O . PHE A 1 97 ? 4.689 -40.448 10.135 1.00 26.63 97 PHE A O 1
ATOM 767 N N . PHE A 1 98 ? 5.325 -42.388 11.121 1.00 25.55 98 PHE A N 1
ATOM 768 C CA . PHE A 1 98 ? 5.337 -43.076 9.861 1.00 25.20 98 PHE A CA 1
ATOM 769 C C . PHE A 1 98 ? 3.921 -43.246 9.325 1.00 26.50 98 PHE A C 1
ATOM 770 O O . PHE A 1 98 ? 3.701 -43.129 8.112 1.00 26.68 98 PHE A O 1
ATOM 778 N N . PHE A 1 99 ? 3.005 -43.572 10.226 1.00 26.82 99 PHE A N 1
ATOM 779 C CA . PHE A 1 99 ? 1.575 -43.607 9.922 1.00 27.96 99 PHE A CA 1
ATOM 780 C C . PHE A 1 99 ? 1.079 -42.326 9.261 1.00 28.08 99 PHE A C 1
ATOM 781 O O . PHE A 1 99 ? 0.476 -42.351 8.183 1.00 25.20 99 PHE A O 1
ATOM 789 N N . GLN A 1 100 ? 1.469 -41.196 9.812 1.00 25.78 100 GLN A N 1
ATOM 790 C CA . GLN A 1 100 ? 1.022 -39.957 9.242 1.00 27.96 100 GLN A CA 1
ATOM 791 C C . GLN A 1 100 ? 1.795 -39.690 7.946 1.00 28.86 100 GLN A C 1
ATOM 792 O O . GLN A 1 100 ? 1.259 -39.066 7.078 1.00 26.23 100 GLN A O 1
ATOM 798 N N . MET A 1 101 ? 3.053 -40.162 7.796 1.00 27.16 101 MET A N 1
ATOM 799 C CA . MET A 1 101 ? 3.745 -39.994 6.535 1.00 26.39 101 MET A CA 1
ATOM 800 C C . MET A 1 101 ? 3.017 -40.698 5.390 1.00 26.35 101 MET A C 1
ATOM 801 O O . MET A 1 101 ? 2.879 -40.153 4.300 1.00 25.48 101 MET A O 1
ATOM 806 N N . VAL A 1 102 ? 2.595 -41.944 5.627 1.00 24.28 102 VAL A N 1
ATOM 807 C CA . VAL A 1 102 ? 1.929 -42.642 4.547 1.00 25.11 102 VAL A CA 1
ATOM 808 C C . VAL A 1 102 ? 0.527 -42.022 4.261 1.00 25.59 102 VAL A C 1
ATOM 809 O O . VAL A 1 102 ? 0.037 -42.093 3.143 1.00 25.22 102 VAL A O 1
ATOM 813 N N . PHE A 1 103 ? -0.145 -41.471 5.279 1.00 25.27 103 PHE A N 1
ATOM 814 C CA . PHE A 1 103 ? -1.320 -40.598 4.999 1.00 23.75 103 PHE A CA 1
ATOM 815 C C . PHE A 1 103 ? -1.000 -39.457 4.024 1.00 26.68 103 PHE A C 1
ATOM 816 O O . PHE A 1 103 ? -1.710 -39.217 3.056 1.00 26.03 103 PHE A O 1
ATOM 824 N N . ALA A 1 104 ? 0.111 -38.761 4.257 1.00 26.72 104 ALA A N 1
ATOM 825 C CA . ALA A 1 104 ? 0.501 -37.668 3.401 1.00 27.73 104 ALA A CA 1
ATOM 826 C C . ALA A 1 104 ? 0.779 -38.190 1.981 1.00 28.94 104 ALA A C 1
ATOM 827 O O . ALA A 1 104 ? 0.395 -37.530 1.022 1.00 25.70 104 ALA A O 1
ATOM 829 N N . SER A 1 105 ? 1.438 -39.352 1.855 1.00 23.89 105 SER A N 1
ATOM 830 C CA . SER A 1 105 ? 1.676 -39.906 0.569 1.00 25.00 105 SER A CA 1
ATOM 831 C C . SER A 1 105 ? 0.388 -40.239 -0.184 1.00 22.84 105 SER A C 1
ATOM 832 O O . SER A 1 105 ? 0.379 -40.225 -1.442 1.00 24.97 105 SER A O 1
ATOM 835 N N . THR A 1 106 ? -0.599 -40.690 0.558 1.00 24.02 106 THR A N 1
ATOM 836 C CA . THR A 1 106 ? -1.967 -40.938 -0.003 1.00 24.41 106 THR A CA 1
ATOM 837 C C . THR A 1 106 ? -2.572 -39.648 -0.586 1.00 25.82 106 THR A C 1
ATOM 838 O O . THR A 1 106 ? -3.049 -39.586 -1.690 1.00 25.87 106 THR A O 1
ATOM 842 N N . ALA A 1 107 ? -2.546 -38.615 0.210 1.00 25.31 107 ALA A N 1
ATOM 843 C CA . ALA A 1 107 ? -3.103 -37.310 -0.208 1.00 26.18 107 ALA A CA 1
ATOM 844 C C . ALA A 1 107 ? -2.423 -36.830 -1.467 1.00 25.68 107 ALA A C 1
ATOM 845 O O . ALA A 1 107 ? -3.049 -36.394 -2.399 1.00 25.59 107 ALA A O 1
ATOM 847 N N . ALA A 1 108 ? -1.127 -37.036 -1.541 1.00 26.33 108 ALA A N 1
ATOM 848 C CA . ALA A 1 108 ? -0.411 -36.448 -2.651 1.00 25.63 108 ALA A CA 1
ATOM 849 C C . ALA A 1 108 ? -0.531 -37.224 -3.942 1.00 26.43 108 ALA A C 1
ATOM 850 O O . ALA A 1 108 ? -0.437 -36.656 -5.038 1.00 24.93 108 ALA A O 1
ATOM 852 N N . THR A 1 109 ? -0.696 -38.550 -3.843 1.00 24.90 109 THR A N 1
ATOM 853 C CA . THR A 1 109 ? -0.656 -39.376 -5.019 1.00 23.99 109 THR A CA 1
ATOM 854 C C . THR A 1 109 ? -1.961 -39.315 -5.810 1.00 27.88 109 THR A C 1
ATOM 855 O O . THR A 1 109 ? -1.981 -39.675 -7.012 1.00 27.33 109 THR A O 1
ATOM 859 N N . ILE A 1 110 ? -3.039 -38.875 -5.161 1.00 26.42 110 ILE A N 1
ATOM 860 C CA . ILE A 1 110 ? -4.303 -38.632 -5.840 1.00 24.85 110 ILE A CA 1
ATOM 861 C C . ILE A 1 110 ? -4.095 -37.801 -7.137 1.00 27.50 110 ILE A C 1
ATOM 862 O O . ILE A 1 110 ? -4.684 -38.070 -8.203 1.00 26.47 110 ILE A O 1
ATOM 867 N N . LEU A 1 111 ? -3.242 -36.779 -7.041 1.00 26.79 111 LEU A N 1
ATOM 868 C CA . LEU A 1 111 ? -2.927 -35.920 -8.166 1.00 26.99 111 LEU A CA 1
ATOM 869 C C . LEU A 1 111 ? -2.663 -36.682 -9.435 1.00 29.10 111 LEU A C 1
ATOM 870 O O . LEU A 1 111 ? -3.114 -36.291 -10.486 1.00 26.18 111 LEU A O 1
ATOM 875 N N . THR A 1 112 ? -1.759 -37.664 -9.388 1.00 29.03 112 THR A N 1
ATOM 876 C CA . THR A 1 112 ? -1.232 -38.218 -10.641 1.00 27.52 112 THR A CA 1
ATOM 877 C C . THR A 1 112 ? -2.303 -38.752 -11.573 1.00 27.59 112 THR A C 1
ATOM 878 O O . THR A 1 112 ? -2.222 -38.596 -12.800 1.00 28.02 112 THR A O 1
ATOM 882 N N . GLY A 1 113 ? -3.329 -39.359 -11.039 1.00 25.52 113 GLY A N 1
ATOM 883 C CA . GLY A 1 113 ? -4.325 -39.937 -11.917 1.00 24.94 113 GLY A CA 1
ATOM 884 C C . GLY A 1 113 ? -5.212 -38.898 -12.567 1.00 28.58 113 GLY A C 1
ATOM 885 O O . GLY A 1 113 ? -5.746 -39.126 -13.649 1.00 28.44 113 GLY A O 1
ATOM 886 N N . ALA A 1 114 ? -5.414 -37.780 -11.898 1.00 29.16 114 ALA A N 1
ATOM 887 C CA . ALA A 1 114 ? -6.270 -36.710 -12.437 1.00 30.41 114 ALA A CA 1
ATOM 888 C C . ALA A 1 114 ? -5.598 -36.005 -13.629 1.00 30.30 114 ALA A C 1
ATOM 889 O O . ALA A 1 114 ? -6.260 -35.635 -14.607 1.00 29.99 114 ALA A O 1
ATOM 891 N N . ILE A 1 115 ? -4.274 -35.890 -13.602 1.00 29.96 115 ILE A N 1
ATOM 892 C CA . ILE A 1 115 ? -3.559 -35.247 -14.749 1.00 28.80 115 ILE A CA 1
ATOM 893 C C . ILE A 1 115 ? -2.744 -36.191 -15.635 1.00 27.66 115 ILE A C 1
ATOM 894 O O . ILE A 1 115 ? -1.914 -35.781 -16.464 1.00 30.10 115 ILE A O 1
ATOM 899 N N . ALA A 1 116 ? -3.011 -37.483 -15.504 1.00 27.90 116 ALA A N 1
ATOM 900 C CA . ALA A 1 116 ? -2.338 -38.458 -16.318 1.00 27.52 116 ALA A CA 1
ATOM 901 C C . ALA A 1 116 ? -2.545 -38.243 -17.827 1.00 29.76 116 ALA A C 1
ATOM 902 O O . ALA A 1 116 ? -3.590 -37.695 -18.294 1.00 29.06 116 ALA A O 1
ATOM 904 N N . GLU A 1 117 ? -1.567 -38.739 -18.595 1.00 28.47 117 GLU A N 1
ATOM 905 C CA . GLU A 1 117 ? -1.697 -38.848 -20.078 1.00 33.63 117 GLU A CA 1
ATOM 906 C C . GLU A 1 117 ? -1.336 -37.583 -20.861 1.00 30.88 117 GLU A C 1
ATOM 907 O O . GLU A 1 117 ? -0.981 -37.717 -22.018 1.00 33.75 117 GLU A O 1
ATOM 913 N N . ARG A 1 118 ? -1.329 -36.416 -20.221 1.00 30.92 118 ARG A N 1
ATOM 914 C CA . ARG A 1 118 ? -1.046 -35.184 -20.964 1.00 31.13 118 ARG A CA 1
ATOM 915 C C . ARG A 1 118 ? -0.319 -34.113 -20.187 1.00 33.92 118 ARG A C 1
ATOM 916 O O . ARG A 1 118 ? 0.160 -33.154 -20.774 1.00 35.11 118 ARG A O 1
ATOM 924 N N . SER A 1 119 ? -0.198 -34.262 -18.882 1.00 30.47 119 SER A N 1
ATOM 925 C CA . SER A 1 119 ? 0.655 -33.411 -18.139 1.00 32.22 119 SER A CA 1
ATOM 926 C C . SER A 1 119 ? 2.088 -33.863 -18.306 1.00 30.71 119 SER A C 1
ATOM 927 O O . SER A 1 119 ? 2.368 -35.087 -18.542 1.00 30.73 119 SER A O 1
ATOM 930 N N . GLY A 1 120 ? 3.020 -32.911 -18.145 1.00 32.56 120 GLY A N 1
ATOM 931 C CA . GLY A 1 120 ? 4.437 -33.241 -18.111 1.00 34.00 120 GLY A CA 1
ATOM 932 C C . GLY A 1 120 ? 4.902 -33.607 -16.741 1.00 36.77 120 GLY A C 1
ATOM 933 O O . GLY A 1 120 ? 4.177 -33.409 -15.719 1.00 34.65 120 GLY A O 1
ATOM 934 N N . PHE A 1 121 ? 6.118 -34.151 -16.690 1.00 34.05 121 PHE A N 1
ATOM 935 C CA . PHE A 1 121 ? 6.730 -34.575 -15.421 1.00 37.63 121 PHE A CA 1
ATOM 936 C C . PHE A 1 121 ? 6.827 -33.498 -14.321 1.00 39.95 121 PHE A C 1
ATOM 937 O O . PHE A 1 121 ? 6.469 -33.717 -13.166 1.00 36.34 121 PHE A O 1
ATOM 945 N N . ILE A 1 122 ? 7.246 -32.314 -14.670 1.00 38.61 122 ILE A N 1
ATOM 946 C CA . ILE A 1 122 ? 7.511 -31.300 -13.655 1.00 41.22 122 ILE A CA 1
ATOM 947 C C . ILE A 1 122 ? 6.260 -30.893 -12.873 1.00 35.67 122 ILE A C 1
ATOM 948 O O . ILE A 1 122 ? 6.292 -30.756 -11.645 1.00 39.26 122 ILE A O 1
ATOM 953 N N . PRO A 1 123 ? 5.155 -30.650 -13.562 1.00 37.64 123 PRO A N 1
ATOM 954 C CA . PRO A 1 123 ? 3.907 -30.381 -12.810 1.00 35.81 123 PRO A CA 1
ATOM 955 C C . PRO A 1 123 ? 3.566 -31.484 -11.783 1.00 36.63 123 PRO A C 1
ATOM 956 O O . PRO A 1 123 ? 3.006 -31.210 -10.718 1.00 33.30 123 PRO A O 1
ATOM 960 N N . ASN A 1 124 ? 3.888 -32.736 -12.096 1.00 34.02 124 ASN A N 1
ATOM 961 C CA . ASN A 1 124 ? 3.620 -33.800 -11.164 1.00 30.84 124 ASN A CA 1
ATOM 962 C C . ASN A 1 124 ? 4.523 -33.709 -9.943 1.00 31.91 124 ASN A C 1
ATOM 963 O O . ASN A 1 124 ? 4.051 -33.630 -8.809 1.00 29.88 124 ASN A O 1
ATOM 968 N N . ILE A 1 125 ? 5.838 -33.736 -10.150 1.00 31.41 125 ILE A N 1
ATOM 969 C CA . ILE A 1 125 ? 6.732 -33.731 -9.028 1.00 31.68 125 ILE A CA 1
ATOM 970 C C . ILE A 1 125 ? 6.637 -32.418 -8.222 1.00 31.19 125 ILE A C 1
ATOM 971 O O . ILE A 1 125 ? 6.691 -32.445 -6.986 1.00 31.20 125 ILE A O 1
ATOM 976 N N . ALA A 1 126 ? 6.461 -31.295 -8.899 1.00 29.90 126 ALA A N 1
ATOM 977 C CA . ALA A 1 126 ? 6.391 -30.039 -8.150 1.00 31.02 126 ALA A CA 1
ATOM 978 C C . ALA A 1 126 ? 5.050 -29.970 -7.400 1.00 32.62 126 ALA A C 1
ATOM 979 O O . ALA A 1 126 ? 4.953 -29.438 -6.309 1.00 32.68 126 ALA A O 1
ATOM 981 N N . GLY A 1 127 ? 3.992 -30.469 -8.020 1.00 31.68 127 GLY A N 1
ATOM 982 C CA . GLY A 1 127 ? 2.679 -30.567 -7.368 1.00 29.87 127 GLY A CA 1
ATOM 983 C C . GLY A 1 127 ? 2.735 -31.385 -6.098 1.00 30.24 127 GLY A C 1
ATOM 984 O O . GLY A 1 127 ? 2.193 -31.002 -5.061 1.00 26.45 127 GLY A O 1
ATOM 985 N N . THR A 1 128 ? 3.418 -32.526 -6.161 1.00 30.57 128 THR A N 1
ATOM 986 C CA . THR A 1 128 ? 3.622 -33.343 -5.017 1.00 28.31 128 THR A CA 1
ATOM 987 C C . THR A 1 128 ? 4.327 -32.629 -3.913 1.00 29.08 128 THR A C 1
ATOM 988 O O . THR A 1 128 ? 3.939 -32.667 -2.752 1.00 27.73 128 THR A O 1
ATOM 992 N N . ALA A 1 129 ? 5.394 -31.949 -4.250 1.00 30.17 129 ALA A N 1
ATOM 993 C CA . ALA A 1 129 ? 6.143 -31.273 -3.209 1.00 30.11 129 ALA A CA 1
ATOM 994 C C . ALA A 1 129 ? 5.296 -30.202 -2.553 1.00 29.13 129 ALA A C 1
ATOM 995 O O . ALA A 1 129 ? 5.314 -30.034 -1.309 1.00 30.03 129 ALA A O 1
ATOM 997 N N . PHE A 1 130 ? 4.521 -29.488 -3.382 1.00 29.40 130 PHE A N 1
ATOM 998 C CA . PHE A 1 130 ? 3.708 -28.379 -2.865 1.00 29.43 130 PHE A CA 1
ATOM 999 C C . PHE A 1 130 ? 2.566 -28.844 -1.953 1.00 28.13 130 PHE A C 1
ATOM 1000 O O . PHE A 1 130 ? 2.347 -28.295 -0.862 1.00 27.69 130 PHE A O 1
ATOM 1008 N N . ILE A 1 131 ? 1.851 -29.894 -2.353 1.00 29.07 131 ILE A N 1
ATOM 1009 C CA . ILE A 1 131 ? 0.773 -30.377 -1.532 1.00 27.12 131 ILE A CA 1
ATOM 1010 C C . ILE A 1 131 ? 1.276 -30.904 -0.209 1.00 27.33 131 ILE A C 1
ATOM 1011 O O . ILE A 1 131 ? 0.648 -30.646 0.832 1.00 26.02 131 ILE A O 1
ATOM 1016 N N . VAL A 1 132 ? 2.444 -31.571 -0.210 1.00 27.62 132 VAL A N 1
ATOM 1017 C CA . VAL A 1 132 ? 2.938 -32.182 0.971 1.00 25.14 132 VAL A CA 1
ATOM 1018 C C . VAL A 1 132 ? 3.590 -31.184 1.983 1.00 30.90 132 VAL A C 1
ATOM 1019 O O . VAL A 1 132 ? 3.574 -31.424 3.206 1.00 29.51 132 VAL A O 1
ATOM 1023 N N . ALA A 1 133 ? 4.178 -30.108 1.442 1.00 29.67 133 ALA A N 1
ATOM 1024 C CA . ALA A 1 133 ? 4.876 -29.055 2.222 1.00 31.65 133 ALA A CA 1
ATOM 1025 C C . ALA A 1 133 ? 3.932 -27.997 2.770 1.00 28.79 133 ALA A C 1
A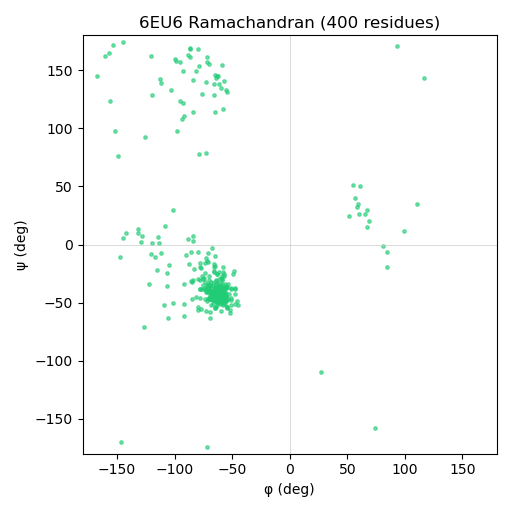TOM 1026 O O . ALA A 1 133 ? 4.196 -27.511 3.834 1.00 31.64 133 ALA A O 1
ATOM 1028 N N . ILE A 1 134 ? 2.824 -27.722 2.081 1.00 31.40 134 ILE A N 1
ATOM 1029 C CA . ILE A 1 134 ? 1.923 -26.571 2.346 1.00 29.25 134 ILE A CA 1
ATOM 1030 C C . ILE A 1 134 ? 0.456 -26.936 2.532 1.00 30.32 134 ILE A C 1
ATOM 1031 O O . ILE A 1 134 ? -0.075 -26.894 3.651 1.00 29.94 134 ILE A O 1
ATOM 1036 N N . ILE A 1 135 ? -0.184 -27.329 1.459 1.00 26.56 135 ILE A N 1
ATOM 1037 C CA . ILE A 1 135 ? -1.656 -27.525 1.479 1.00 29.74 135 ILE A CA 1
ATOM 1038 C C . ILE A 1 135 ? -2.049 -28.565 2.508 1.00 30.40 135 ILE A C 1
ATOM 1039 O O . ILE A 1 135 ? -2.851 -28.290 3.427 1.00 29.67 135 ILE A O 1
ATOM 1044 N N . TYR A 1 136 ? -1.480 -29.781 2.366 1.00 29.78 136 TYR A N 1
ATOM 1045 C CA . TYR A 1 136 ? -1.933 -30.899 3.239 1.00 26.18 136 TYR A CA 1
ATOM 1046 C C . TYR A 1 136 ? -1.621 -30.697 4.725 1.00 26.84 136 TYR A C 1
ATOM 1047 O O . TYR A 1 136 ? -2.519 -30.848 5.589 1.00 26.18 136 TYR A O 1
ATOM 1056 N N . PRO A 1 137 ? -0.359 -30.444 5.067 1.00 25.73 137 PRO A N 1
ATOM 1057 C CA . PRO A 1 137 ? -0.096 -30.388 6.481 1.00 26.37 137 PRO A CA 1
ATOM 1058 C C . PRO A 1 137 ? -0.705 -29.133 7.231 1.00 27.96 137 PRO A C 1
ATOM 1059 O O . PRO A 1 137 ? -1.013 -29.230 8.399 1.00 28.89 137 PRO A O 1
ATOM 1063 N N . ILE A 1 138 ? -0.898 -28.019 6.548 1.00 30.43 138 ILE A N 1
ATOM 1064 C CA . ILE A 1 138 ? -1.521 -26.856 7.218 1.00 29.27 138 ILE A CA 1
ATOM 1065 C C . ILE A 1 138 ? -3.012 -27.091 7.475 1.00 29.51 138 ILE A C 1
ATOM 1066 O O . ILE A 1 138 ? -3.467 -26.956 8.602 1.00 30.78 138 ILE A O 1
ATOM 1071 N N . PHE A 1 139 ? -3.754 -27.533 6.464 1.00 29.47 139 PHE A N 1
ATOM 1072 C CA . PHE A 1 139 ? -5.123 -28.042 6.740 1.00 28.50 139 PHE A CA 1
ATOM 1073 C C . PHE A 1 139 ? -5.152 -29.144 7.774 1.00 31.75 139 PHE A C 1
ATOM 1074 O O . PHE A 1 139 ? -6.016 -29.171 8.638 1.00 28.34 139 PHE A O 1
ATOM 1082 N N . GLY A 1 140 ? -4.163 -30.014 7.746 1.00 29.30 140 GLY A N 1
ATOM 1083 C CA . GLY A 1 140 ? -4.111 -31.079 8.710 1.00 30.53 140 GLY A CA 1
ATOM 1084 C C . GLY A 1 140 ? -3.968 -30.547 10.126 1.00 28.78 140 GLY A C 1
ATOM 1085 O O . GLY A 1 140 ? -4.471 -31.143 11.062 1.00 26.23 140 GLY A O 1
ATOM 1086 N N . HIS A 1 141 ? -3.190 -29.484 10.263 1.00 29.54 141 HIS A N 1
ATOM 1087 C CA . HIS A 1 141 ? -3.041 -28.833 11.584 1.00 32.46 141 HIS A CA 1
ATOM 1088 C C . HIS A 1 141 ? -4.422 -28.317 12.054 1.00 28.42 141 HIS A C 1
ATOM 1089 O O . HIS A 1 141 ? -4.842 -28.557 13.191 1.00 31.10 141 HIS A O 1
ATOM 1096 N N . TRP A 1 142 ? -5.149 -27.700 11.139 1.00 30.34 142 TRP A N 1
ATOM 1097 C CA . TRP A 1 142 ? -6.447 -27.112 11.499 1.00 30.10 142 TRP A CA 1
ATOM 1098 C C . TRP A 1 142 ? -7.382 -28.154 12.043 1.00 32.82 142 TRP A C 1
ATOM 1099 O O . TRP A 1 142 ? -8.136 -27.877 12.996 1.00 32.07 142 TRP A O 1
ATOM 1110 N N . ALA A 1 143 ? -7.347 -29.343 11.406 1.00 29.95 143 ALA A N 1
ATOM 1111 C CA . ALA A 1 143 ? -8.327 -30.444 11.666 1.00 28.31 143 ALA A CA 1
ATOM 1112 C C . ALA A 1 143 ? -7.865 -31.392 12.717 1.00 27.80 143 ALA A C 1
ATOM 1113 O O . ALA A 1 143 ? -8.632 -31.860 13.568 1.00 30.07 143 ALA A O 1
ATOM 1115 N N . TRP A 1 144 ? -6.549 -31.606 12.759 1.00 26.99 144 TRP A N 1
ATOM 1116 C CA . TRP A 1 144 ? -5.988 -32.645 13.589 1.00 29.13 144 TRP A CA 1
ATOM 1117 C C . TRP A 1 144 ? -4.803 -32.181 14.457 1.00 29.99 144 TRP A C 1
ATOM 1118 O O . TRP A 1 144 ? -4.115 -33.010 14.995 1.00 31.31 144 TRP A O 1
ATOM 1129 N N . GLY A 1 145 ? -4.507 -30.884 14.540 1.00 32.70 145 GLY A N 1
ATOM 1130 C CA . GLY A 1 145 ? -3.352 -30.434 15.250 1.00 33.81 145 GLY A CA 1
ATOM 1131 C C . GLY A 1 145 ? -3.402 -30.635 16.766 1.00 37.73 145 GLY A C 1
ATOM 1132 O O . GLY A 1 145 ? -2.415 -30.438 17.477 1.00 35.61 145 GLY A O 1
ATOM 1133 N N . ASN A 1 146 ? -4.512 -31.141 17.263 1.00 37.62 146 ASN A N 1
ATOM 1134 C CA . ASN A 1 146 ? -4.550 -31.552 18.668 1.00 39.29 146 ASN A CA 1
ATOM 1135 C C . ASN A 1 146 ? -3.931 -32.906 18.943 1.00 41.41 146 ASN A C 1
ATOM 1136 O O . ASN A 1 146 ? -3.901 -33.320 20.072 1.00 39.32 146 ASN A O 1
ATOM 1141 N N . LEU A 1 147 ? -3.540 -33.659 17.922 1.00 39.78 147 LEU A N 1
ATOM 1142 C CA . LEU A 1 147 ? -3.456 -35.140 18.119 1.00 42.36 147 LEU A CA 1
ATOM 1143 C C . LEU A 1 147 ? -2.130 -35.586 18.739 1.00 41.58 147 LEU A C 1
ATOM 1144 O O . LEU A 1 147 ? -2.066 -36.591 19.395 1.00 41.83 147 LEU A O 1
ATOM 1149 N N . PHE A 1 148 ? -1.046 -34.896 18.446 1.00 40.46 148 PHE A N 1
ATOM 1150 C CA . PHE A 1 148 ? 0.269 -35.402 18.855 1.00 37.71 148 PHE A CA 1
ATOM 1151 C C . PHE A 1 148 ? 0.895 -34.555 19.990 1.00 41.76 148 PHE A C 1
ATOM 1152 O O . PHE A 1 148 ? 1.365 -35.131 20.984 1.00 47.66 148 PHE A O 1
ATOM 1160 N N . SER A 1 149 ? 0.957 -33.234 19.796 1.00 41.29 149 SER A N 1
ATOM 1161 C CA . SER A 1 149 ? 1.705 -32.297 20.666 1.00 41.67 149 SER A CA 1
ATOM 1162 C C . SER A 1 149 ? 0.769 -31.985 21.832 1.00 48.85 149 SER A C 1
ATOM 1163 O O . SER A 1 149 ? -0.467 -31.849 21.644 1.00 49.25 149 SER A O 1
ATOM 1166 N N . PRO A 1 150 ? 1.345 -31.868 23.051 1.00 59.50 150 PRO A N 1
ATOM 1167 C CA . PRO A 1 150 ? 0.523 -31.715 24.291 1.00 60.33 150 PRO A CA 1
ATOM 1168 C C . PRO A 1 150 ? -0.262 -30.398 24.337 1.00 52.89 150 PRO A C 1
ATOM 1169 O O . PRO A 1 150 ? 0.249 -29.385 23.901 1.00 45.54 150 PRO A O 1
ATOM 1173 N N . ASP A 1 151 ? -1.519 -30.441 24.771 1.00 52.77 151 ASP A N 1
ATOM 1174 C CA . ASP A 1 151 ? -2.254 -29.230 25.162 1.00 54.93 151 ASP A CA 1
ATOM 1175 C C . ASP A 1 151 ? -2.451 -28.209 24.080 1.00 50.23 151 ASP A C 1
ATOM 1176 O O . ASP A 1 151 ? -2.175 -27.038 24.328 1.00 46.41 151 ASP A O 1
ATOM 1181 N N . GLN A 1 152 ? -2.940 -28.607 22.897 1.00 42.34 152 GLN A N 1
ATOM 1182 C CA . GLN A 1 152 ? -3.137 -27.639 21.803 1.00 38.75 152 GLN A CA 1
ATOM 1183 C C . GLN A 1 152 ? -4.219 -28.131 20.895 1.00 40.62 152 GLN A C 1
ATOM 1184 O O . GLN A 1 152 ? -4.663 -29.266 21.028 1.00 39.55 152 GLN A O 1
ATOM 1190 N N . THR A 1 153 ? -4.628 -27.302 19.956 1.00 40.52 153 THR A N 1
ATOM 1191 C CA . THR A 1 153 ? -5.577 -27.735 18.977 1.00 41.76 153 THR A CA 1
ATOM 1192 C C . THR A 1 153 ? -5.496 -26.895 17.713 1.00 39.47 153 THR A C 1
ATOM 1193 O O . THR A 1 153 ? -4.889 -25.829 17.670 1.00 39.52 153 THR A O 1
ATOM 1197 N N . GLY A 1 154 ? -6.101 -27.390 16.651 1.00 33.83 154 GLY A N 1
ATOM 1198 C CA . GLY A 1 154 ? -6.179 -26.638 15.442 1.00 30.58 154 GLY A CA 1
ATOM 1199 C C . GLY A 1 154 ? -7.517 -25.949 15.499 1.00 32.25 154 GLY A C 1
ATOM 1200 O O . GLY A 1 154 ? -8.464 -26.441 16.157 1.00 33.25 154 GLY A O 1
ATOM 1201 N N . TRP A 1 155 ? -7.638 -24.857 14.760 1.00 32.23 155 TRP A N 1
ATOM 1202 C CA . TRP A 1 155 ? -8.836 -24.042 14.908 1.00 35.08 155 TRP A CA 1
ATOM 1203 C C . TRP A 1 155 ? -10.079 -24.778 14.466 1.00 36.17 155 TRP A C 1
ATOM 1204 O O . TRP A 1 155 ? -11.102 -24.595 15.056 1.00 38.49 155 TRP A O 1
ATOM 1215 N N . LEU A 1 156 ? -10.010 -25.604 13.407 1.00 33.70 156 LEU A N 1
ATOM 1216 C CA . LEU A 1 156 ? -11.188 -26.326 12.964 1.00 33.58 156 LEU A CA 1
ATOM 1217 C C . LEU A 1 156 ? -11.663 -27.393 13.939 1.00 29.34 156 LEU A C 1
ATOM 1218 O O . LEU A 1 156 ? -12.872 -27.557 14.211 1.00 33.14 156 LEU A O 1
ATOM 1223 N N . LYS A 1 157 ? -10.723 -28.132 14.458 1.00 29.15 157 LYS A N 1
ATOM 1224 C CA . LYS A 1 157 ? -11.014 -29.071 15.526 1.00 30.44 157 LYS A CA 1
ATOM 1225 C C . LYS A 1 157 ? -11.649 -28.376 16.770 1.00 34.07 157 LYS A C 1
ATOM 1226 O O . LYS A 1 157 ? -12.643 -28.864 17.355 1.00 33.88 157 LYS A O 1
ATOM 1232 N N . GLU A 1 158 ? -11.094 -27.224 17.117 1.00 37.00 158 GLU A N 1
ATOM 1233 C CA . GLU A 1 158 ? -11.630 -26.374 18.201 1.00 40.58 158 GLU A CA 1
ATOM 1234 C C . GLU A 1 158 ? -13.132 -26.102 17.975 1.00 38.22 158 GLU A C 1
ATOM 1235 O O . GLU A 1 158 ? -13.932 -26.163 18.899 1.00 39.29 158 GLU A O 1
ATOM 1241 N N . LEU A 1 159 ? -13.526 -25.819 16.737 1.00 37.23 159 LEU A N 1
ATOM 1242 C CA . LEU A 1 159 ? -14.967 -25.645 16.405 1.00 35.50 159 LEU A CA 1
ATOM 1243 C C . LEU A 1 159 ? -15.766 -26.944 16.444 1.00 41.42 159 LEU A C 1
ATOM 1244 O O . LEU A 1 159 ? -16.990 -26.898 16.295 1.00 40.00 159 LEU A O 1
ATOM 1249 N N . GLY A 1 160 ? -15.097 -28.096 16.613 1.00 35.43 160 GLY A N 1
ATOM 1250 C CA . GLY A 1 160 ? -15.818 -29.394 16.620 1.00 36.70 160 GLY A CA 1
ATOM 1251 C C . GLY A 1 160 ? -15.809 -30.239 15.326 1.00 36.81 160 GLY A C 1
ATOM 1252 O O . GLY A 1 160 ? -16.562 -31.202 15.215 1.00 35.79 160 GLY A O 1
ATOM 1253 N N . PHE A 1 161 ? -14.973 -29.874 14.366 1.00 33.16 161 PHE A N 1
ATOM 1254 C CA . PHE A 1 161 ? -14.820 -30.655 13.127 1.00 33.19 161 PHE A CA 1
ATOM 1255 C C . PHE A 1 161 ? -14.349 -32.085 13.450 1.00 32.39 161 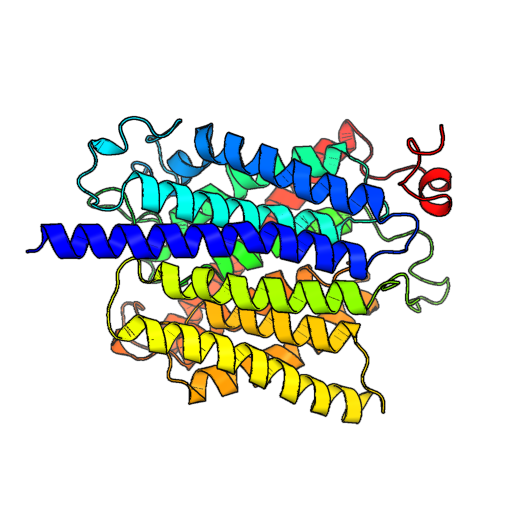PHE A C 1
ATOM 1256 O O . PHE A 1 161 ? -13.452 -32.260 14.260 1.00 32.86 161 PHE A O 1
ATOM 1264 N N . ILE A 1 162 ? -14.992 -33.061 12.814 1.00 30.77 162 ILE A N 1
ATOM 1265 C CA . ILE A 1 162 ? -14.666 -34.469 12.959 1.00 33.35 162 ILE A CA 1
ATOM 1266 C C . ILE A 1 162 ? -14.254 -35.064 11.592 1.00 30.11 162 ILE A C 1
ATOM 1267 O O . ILE A 1 162 ? -14.936 -34.888 10.613 1.00 26.48 162 ILE A O 1
ATOM 1272 N N . ASP A 1 163 ? -13.117 -35.729 11.572 1.00 29.22 163 ASP A N 1
ATOM 1273 C CA . ASP A 1 163 ? -12.750 -36.568 10.434 1.00 28.14 163 ASP A CA 1
ATOM 1274 C C . ASP A 1 163 ? -11.842 -37.684 10.985 1.00 28.15 163 ASP A C 1
ATOM 1275 O O . ASP A 1 163 ? -10.666 -37.481 11.201 1.00 28.47 163 ASP A O 1
ATOM 1280 N N . PHE A 1 164 ? -12.427 -38.839 11.246 1.00 25.10 164 PHE A N 1
ATOM 1281 C CA . PHE A 1 164 ? -11.668 -39.908 11.861 1.00 26.72 164 PHE A CA 1
ATOM 1282 C C . PHE A 1 164 ? -10.349 -40.264 11.181 1.00 26.95 164 PHE A C 1
ATOM 1283 O O . PHE A 1 164 ? -9.284 -40.253 11.807 1.00 28.70 164 PHE A O 1
ATOM 1291 N N . ALA A 1 165 ? -10.429 -40.642 9.910 1.00 28.40 165 ALA A N 1
ATOM 1292 C CA . ALA A 1 165 ? -9.287 -41.137 9.203 1.00 27.88 165 ALA A CA 1
ATOM 1293 C C . ALA A 1 165 ? -8.914 -40.301 7.968 1.00 31.47 165 ALA A C 1
ATOM 1294 O O . ALA A 1 165 ? -7.939 -40.599 7.298 1.00 27.04 165 ALA A O 1
ATOM 1296 N N . GLY A 1 166 ? -9.635 -39.215 7.683 1.00 27.98 166 GLY A N 1
ATOM 1297 C CA . GLY A 1 166 ? -9.207 -38.318 6.637 1.00 28.87 166 GLY A CA 1
ATOM 1298 C C . GLY A 1 166 ? -10.026 -38.269 5.368 1.00 27.86 166 GLY A C 1
ATOM 1299 O O . GLY A 1 166 ? -9.478 -38.081 4.253 1.00 26.28 166 GLY A O 1
ATOM 1300 N N . ALA A 1 167 ? -11.336 -38.415 5.492 1.00 25.86 167 ALA A N 1
ATOM 1301 C CA . ALA A 1 167 ? -12.157 -38.231 4.322 1.00 25.62 167 ALA A CA 1
ATOM 1302 C C . ALA A 1 167 ? -11.925 -36.846 3.655 1.00 27.66 167 ALA A C 1
ATOM 1303 O O . ALA A 1 167 ? -11.858 -36.722 2.410 1.00 26.13 167 ALA A O 1
ATOM 1305 N N . THR A 1 168 ? -11.816 -35.832 4.510 1.00 28.44 168 THR A N 1
ATOM 1306 C CA . THR A 1 168 ? -11.506 -34.489 4.103 1.00 24.42 168 THR A CA 1
ATOM 1307 C C . THR A 1 168 ? -9.985 -34.265 4.143 1.00 26.72 168 THR A C 1
ATOM 1308 O O . THR A 1 168 ? -9.397 -33.838 3.159 1.00 28.10 168 THR A O 1
ATOM 1312 N N . VAL A 1 169 ? -9.362 -34.590 5.246 1.00 24.45 169 VAL A N 1
ATOM 1313 C CA . VAL A 1 169 ? -7.962 -34.218 5.480 1.00 24.28 169 VAL A CA 1
ATOM 1314 C C . VAL A 1 169 ? -7.033 -34.859 4.418 1.00 23.82 169 VAL A C 1
ATOM 1315 O O . VAL A 1 169 ? -6.124 -34.200 3.894 1.00 26.05 169 VAL A O 1
ATOM 1319 N N . VAL A 1 170 ? -7.287 -36.122 4.085 1.00 25.50 170 VAL A N 1
ATOM 1320 C CA . VAL A 1 170 ? -6.563 -36.805 3.027 1.00 24.70 170 VAL A CA 1
ATOM 1321 C C . VAL A 1 170 ? -7.270 -36.671 1.668 1.00 24.98 170 VAL A C 1
ATOM 1322 O O . VAL A 1 170 ? -6.716 -36.175 0.698 1.00 27.45 170 VAL A O 1
ATOM 1326 N N . HIS A 1 171 ? -8.495 -37.174 1.569 1.00 24.54 171 HIS A N 1
ATOM 1327 C CA . HIS A 1 171 ? -9.063 -37.469 0.307 1.00 23.60 171 HIS A CA 1
ATOM 1328 C C . HIS A 1 171 ? -9.603 -36.217 -0.373 1.00 24.06 171 HIS A C 1
ATOM 1329 O O . HIS A 1 171 ? -9.281 -35.935 -1.505 1.00 25.15 171 HIS A O 1
ATOM 1336 N N . SER A 1 172 ? -10.466 -35.457 0.290 1.00 25.08 172 SER A N 1
ATOM 1337 C CA . SER A 1 172 ? -10.953 -34.197 -0.367 1.00 24.87 172 SER A CA 1
ATOM 1338 C C . SER A 1 172 ? -9.833 -33.230 -0.633 1.00 26.13 172 SER A C 1
ATOM 1339 O O . SER A 1 172 ? -9.726 -32.642 -1.742 1.00 27.02 172 SER A O 1
ATOM 1342 N N . ILE A 1 173 ? -8.940 -33.082 0.325 1.00 27.69 173 ILE A N 1
ATOM 1343 C CA . ILE A 1 173 ? -7.804 -32.192 0.104 1.00 29.07 173 ILE A CA 1
ATOM 1344 C C . ILE A 1 173 ? -7.003 -32.574 -1.126 1.00 31.02 173 ILE A C 1
ATOM 1345 O O . ILE A 1 173 ? -6.696 -31.738 -1.976 1.00 25.55 173 ILE A O 1
ATOM 1350 N N . GLY A 1 174 ? -6.609 -33.846 -1.219 1.00 26.93 174 GLY A N 1
ATOM 1351 C CA . GLY A 1 174 ? -5.925 -34.311 -2.404 1.00 27.13 174 GLY A CA 1
ATOM 1352 C C . GLY A 1 174 ? -6.758 -34.216 -3.672 1.00 27.38 174 GLY A C 1
ATOM 1353 O O . GLY A 1 174 ? -6.221 -33.877 -4.727 1.00 27.37 174 GLY A O 1
ATOM 1354 N N . GLY A 1 175 ? -8.074 -34.477 -3.567 1.00 26.60 175 GLY A N 1
ATOM 1355 C CA . GLY A 1 175 ? -8.950 -34.497 -4.724 1.00 25.16 175 GLY A CA 1
ATOM 1356 C C . GLY A 1 175 ? -9.160 -33.063 -5.304 1.00 28.29 175 GLY A C 1
ATOM 1357 O O . GLY A 1 175 ? -9.187 -32.904 -6.512 1.00 27.35 175 GLY A O 1
ATOM 1358 N N . TRP A 1 176 ? -9.303 -32.049 -4.443 1.00 27.35 176 TRP A N 1
ATOM 1359 C CA . TRP A 1 176 ? -9.466 -30.650 -4.898 1.00 27.26 176 TRP A CA 1
ATOM 1360 C C . TRP A 1 176 ? -8.170 -30.082 -5.496 1.00 29.27 176 TRP A C 1
ATOM 1361 O O . TRP A 1 176 ? -8.190 -29.329 -6.486 1.00 28.89 176 TRP A O 1
ATOM 1372 N N . PHE A 1 177 ? -7.027 -30.491 -4.953 1.00 27.19 177 PHE A N 1
ATOM 1373 C CA . PHE A 1 177 ? -5.757 -30.174 -5.568 1.00 26.97 177 PHE A CA 1
ATOM 1374 C C . PHE A 1 177 ? -5.639 -30.798 -6.945 1.00 29.09 177 PHE A C 1
ATOM 1375 O O . PHE A 1 177 ? -5.261 -30.128 -7.908 1.00 31.25 177 PHE A O 1
ATOM 1383 N N . ALA A 1 178 ? -6.022 -32.068 -7.056 1.00 29.89 178 ALA A N 1
ATOM 1384 C CA . ALA A 1 178 ? -6.059 -32.737 -8.315 1.00 29.78 178 ALA A CA 1
ATOM 1385 C C . ALA A 1 178 ? -7.026 -31.965 -9.243 1.00 28.75 178 ALA A C 1
ATOM 1386 O O . ALA A 1 178 ? -6.778 -31.868 -10.431 1.00 27.42 178 ALA A O 1
ATOM 1388 N N . MET A 1 179 ? -8.172 -31.517 -8.721 1.00 27.05 179 MET A N 1
ATOM 1389 C CA . MET A 1 179 ? -9.135 -30.882 -9.603 1.00 27.06 179 MET A CA 1
ATOM 1390 C C . MET A 1 179 ? -8.567 -29.567 -10.220 1.00 30.39 179 MET A C 1
ATOM 1391 O O . MET A 1 179 ? -8.752 -29.318 -11.424 1.00 28.24 179 MET A O 1
ATOM 1396 N N . ALA A 1 180 ? -7.895 -28.761 -9.398 1.00 30.86 180 ALA A N 1
ATOM 1397 C CA . ALA A 1 180 ? -7.199 -27.614 -9.930 1.00 32.57 180 ALA A CA 1
ATOM 1398 C C . ALA A 1 180 ? -6.181 -27.985 -10.965 1.00 34.00 180 ALA A C 1
ATOM 1399 O O . ALA A 1 180 ? -6.018 -27.320 -12.008 1.00 34.64 180 ALA A O 1
ATOM 1401 N N . ALA A 1 181 ? -5.396 -29.006 -10.655 1.00 32.54 181 ALA A N 1
ATOM 1402 C CA . ALA A 1 181 ? -4.390 -29.434 -11.625 1.00 30.16 181 ALA A CA 1
ATOM 1403 C C . ALA A 1 181 ? -5.040 -29.908 -12.973 1.00 30.38 181 ALA A C 1
ATOM 1404 O O . ALA A 1 181 ? -4.563 -29.538 -14.068 1.00 31.12 181 ALA A O 1
ATOM 1406 N N . ALA A 1 182 ? -6.150 -30.668 -12.912 1.00 27.57 182 ALA A N 1
ATOM 1407 C CA . ALA A 1 182 ? -6.773 -31.131 -14.111 1.00 25.14 182 ALA A CA 1
ATOM 1408 C C . ALA A 1 182 ? -7.297 -29.939 -14.970 1.00 29.40 182 ALA A C 1
ATOM 1409 O O . ALA A 1 182 ? -7.312 -29.981 -16.210 1.00 29.82 182 ALA A O 1
ATOM 1411 N N . ILE A 1 183 ? -7.774 -28.934 -14.288 1.00 30.89 183 ILE A N 1
ATOM 1412 C CA . ILE A 1 183 ? -8.289 -27.730 -14.945 1.00 32.70 183 ILE A CA 1
ATOM 1413 C C . ILE A 1 183 ? -7.176 -26.970 -15.640 1.00 30.71 183 ILE A C 1
ATOM 1414 O O . ILE A 1 183 ? -7.279 -26.641 -16.789 1.00 36.30 183 ILE A O 1
ATOM 1419 N N . MET A 1 184 ? -6.103 -26.702 -14.936 1.00 33.61 184 MET A N 1
ATOM 1420 C CA . MET A 1 184 ? -5.007 -25.961 -15.487 1.00 31.30 184 MET A CA 1
ATOM 1421 C C . MET A 1 184 ? -4.276 -26.734 -16.558 1.00 36.50 184 MET A C 1
ATOM 1422 O O . MET A 1 184 ? -3.756 -26.126 -17.484 1.00 31.73 184 MET A O 1
ATOM 1427 N N . VAL A 1 185 ? -4.197 -28.065 -16.478 1.00 34.34 185 VAL A N 1
ATOM 1428 C CA . VAL A 1 185 ? -3.562 -28.845 -17.566 1.00 32.72 185 VAL A CA 1
ATOM 1429 C C . VAL A 1 185 ? -4.469 -28.885 -18.845 1.00 32.00 185 VAL A C 1
ATOM 1430 O O . VAL A 1 185 ? -4.005 -28.872 -19.990 1.00 33.38 185 VAL A O 1
ATOM 1434 N N . GLY A 1 186 ? -5.757 -29.006 -18.616 1.00 31.61 186 GLY A N 1
ATOM 1435 C CA . GLY A 1 186 ? -6.736 -29.075 -19.659 1.00 31.73 186 GLY A CA 1
ATOM 1436 C C . GLY A 1 186 ? -7.022 -30.508 -20.022 1.00 36.31 186 GLY A C 1
ATOM 1437 O O . GLY A 1 186 ? -6.297 -31.420 -19.623 1.00 30.53 186 GLY A O 1
ATOM 1438 N N . PRO A 1 187 ? -8.046 -30.717 -20.832 1.00 35.91 187 PRO A N 1
ATOM 1439 C CA . PRO A 1 187 ? -8.404 -32.100 -21.198 1.00 34.16 187 PRO A CA 1
ATOM 1440 C C . PRO A 1 187 ? -7.458 -32.788 -22.130 1.00 36.44 187 PRO A C 1
ATOM 1441 O O . PRO A 1 187 ? -6.628 -32.176 -22.815 1.00 34.31 187 PRO A O 1
ATOM 1445 N N . ARG A 1 188 ? -7.556 -34.096 -22.151 1.00 33.42 188 ARG A N 1
ATOM 1446 C CA . ARG A 1 188 ? -6.777 -34.833 -23.118 1.00 35.21 188 ARG A CA 1
ATOM 1447 C C . ARG A 1 188 ? -7.268 -34.397 -24.528 1.00 36.80 188 ARG A C 1
ATOM 1448 O O . ARG A 1 188 ? -8.465 -34.124 -24.744 1.00 33.37 188 ARG A O 1
ATOM 1456 N N . ILE A 1 189 ? -6.346 -34.336 -25.462 1.00 34.67 189 ILE A N 1
ATOM 1457 C CA . ILE A 1 189 ? -6.672 -33.967 -26.818 1.00 40.93 189 ILE A CA 1
ATOM 1458 C C . ILE A 1 189 ? -7.882 -34.632 -27.431 1.00 40.28 189 ILE A C 1
ATOM 1459 O O . ILE A 1 189 ? -8.712 -33.964 -28.041 1.00 50.45 189 ILE A O 1
ATOM 1464 N N . ASP A 1 190 ? -8.046 -35.920 -27.364 1.00 35.82 190 ASP A N 1
ATOM 1465 C CA . ASP A 1 190 ? -9.294 -36.398 -28.065 1.00 36.56 190 ASP A CA 1
ATOM 1466 C C . ASP A 1 190 ? -10.418 -36.679 -27.097 1.00 36.00 190 ASP A C 1
ATOM 1467 O O . ASP A 1 190 ? -11.233 -37.546 -27.365 1.00 36.58 190 ASP A O 1
ATOM 1472 N N . LYS A 1 191 ? -10.486 -35.986 -25.949 1.00 35.62 191 LYS A N 1
ATOM 1473 C CA . LYS A 1 191 ? -11.504 -36.367 -24.981 1.00 38.01 191 LYS A CA 1
ATOM 1474 C C . LYS A 1 191 ? -12.915 -35.927 -25.444 1.00 36.79 191 LYS A C 1
ATOM 1475 O O . LYS A 1 191 ? -13.900 -36.662 -25.283 1.00 33.32 191 LYS A O 1
ATOM 1481 N N . TYR A 1 192 ? -12.996 -34.668 -25.892 1.00 33.78 192 TYR A N 1
ATOM 1482 C CA . TYR A 1 192 ? -14.310 -34.108 -26.225 1.00 38.64 192 TYR A CA 1
ATOM 1483 C C . TYR A 1 192 ? -14.458 -33.881 -27.701 1.00 41.60 192 TYR A C 1
ATOM 1484 O O . TYR A 1 192 ? -13.530 -33.455 -28.331 1.00 31.76 192 TYR A O 1
ATOM 1493 N N . ASN A 1 193 ? -15.616 -34.177 -28.266 1.00 36.78 193 ASN A N 1
ATOM 1494 C CA . ASN A 1 193 ? -15.812 -33.899 -29.691 1.00 33.89 193 ASN A CA 1
ATOM 1495 C C . ASN A 1 193 ? -16.306 -32.457 -29.966 1.00 35.57 193 ASN A C 1
ATOM 1496 O O . ASN A 1 193 ? -16.743 -31.767 -29.055 1.00 33.05 193 ASN A O 1
ATOM 1501 N N . PRO A 1 194 ? -16.298 -32.025 -31.235 1.00 38.95 194 PRO A N 1
ATOM 1502 C CA . PRO A 1 194 ? -16.769 -30.682 -31.593 1.00 39.13 194 PRO A CA 1
ATOM 1503 C C . PRO A 1 194 ? -18.216 -30.439 -31.190 1.00 36.62 194 PRO A C 1
ATOM 1504 O O . PRO A 1 194 ? -18.572 -29.281 -30.899 1.00 36.43 194 PRO A O 1
ATOM 1508 N N . ASP A 1 195 ? -19.049 -31.492 -31.092 1.00 32.58 195 ASP A N 1
ATOM 1509 C CA . ASP A 1 195 ? -20.407 -31.299 -30.532 1.00 32.03 195 ASP A CA 1
ATOM 1510 C C . ASP A 1 195 ? -20.494 -31.328 -29.028 1.00 35.76 195 ASP A C 1
ATOM 1511 O O . ASP A 1 195 ? -21.587 -31.274 -28.438 1.00 32.68 195 ASP A O 1
ATOM 1516 N N . GLY A 1 196 ? -19.358 -31.364 -28.346 1.00 33.56 196 GLY A N 1
ATOM 1517 C CA . GLY A 1 196 ? -19.414 -31.436 -26.884 1.00 35.67 196 GLY A CA 1
ATOM 1518 C C . GLY A 1 196 ? -19.568 -32.814 -26.269 1.00 32.51 196 GLY A C 1
ATOM 1519 O O . GLY A 1 196 ? -19.397 -32.956 -25.055 1.00 35.18 196 GLY A O 1
ATOM 1520 N N . SER A 1 197 ? -19.774 -33.850 -27.075 1.00 31.96 197 SER A N 1
ATOM 1521 C CA . SER A 1 197 ? -19.892 -35.231 -26.541 1.00 33.67 197 SER A CA 1
ATOM 1522 C C . SER A 1 197 ? -18.526 -35.745 -26.073 1.00 35.42 197 SER A C 1
ATOM 1523 O O . SER A 1 197 ? -17.472 -35.231 -26.504 1.00 32.76 197 SER A O 1
ATOM 1526 N N . SER A 1 198 ? -18.577 -36.717 -25.180 1.00 35.34 198 SER A N 1
ATOM 1527 C CA . SER A 1 198 ? -17.388 -37.257 -24.473 1.00 39.26 198 SER A CA 1
ATOM 1528 C C . SER A 1 198 ? -17.019 -38.561 -25.076 1.00 37.54 198 SER A C 1
ATOM 1529 O O . SER A 1 198 ? -17.868 -39.382 -25.223 1.00 40.69 198 SER A O 1
ATOM 1532 N N . ASN A 1 199 ? -15.745 -38.755 -25.373 1.00 35.83 199 ASN A N 1
ATOM 1533 C CA . ASN A 1 199 ? -15.279 -40.070 -25.734 1.00 40.81 199 ASN A CA 1
ATOM 1534 C C . ASN A 1 199 ? -14.751 -40.855 -24.541 1.00 44.06 199 ASN A C 1
ATOM 1535 O O . ASN A 1 199 ? -14.153 -40.282 -23.657 1.00 40.26 199 ASN A O 1
ATOM 1540 N N . ARG A 1 200 ? -14.883 -42.176 -24.593 1.00 45.45 200 ARG A N 1
ATOM 1541 C CA . ARG A 1 200 ? -14.281 -43.086 -23.612 1.00 48.88 200 ARG A CA 1
ATOM 1542 C C . ARG A 1 200 ? -12.856 -43.295 -24.086 1.00 51.50 200 ARG A C 1
ATOM 1543 O O . ARG A 1 200 ? -12.617 -43.828 -25.141 1.00 52.14 200 ARG A O 1
ATOM 1551 N N . ILE A 1 201 ? -11.908 -42.821 -23.321 1.00 41.89 201 ILE A N 1
ATOM 1552 C CA . ILE A 1 201 ? -10.509 -43.010 -23.616 1.00 45.36 201 ILE A CA 1
ATOM 1553 C C . ILE A 1 201 ? -9.875 -43.932 -22.542 1.00 49.19 201 ILE A C 1
ATOM 1554 O O . ILE A 1 201 ? -10.125 -43.818 -21.383 1.00 53.24 201 ILE A O 1
ATOM 1559 N N . GLY A 1 202 ? -8.971 -44.800 -22.871 1.00 57.02 202 GLY A N 1
ATOM 1560 C CA . GLY A 1 202 ? -8.340 -45.533 -21.772 1.00 52.98 202 GLY A CA 1
ATOM 1561 C C . GLY A 1 202 ? -9.191 -46.610 -21.122 1.00 56.27 202 GLY A C 1
ATOM 1562 O O . GLY A 1 202 ? -10.124 -47.119 -21.720 1.00 49.49 202 GLY A O 1
ATOM 1563 N N . LEU A 1 203 ? -8.842 -46.946 -19.878 1.00 45.64 203 LEU A N 1
ATOM 1564 C CA . LEU A 1 203 ? -9.227 -48.174 -19.240 1.00 41.71 203 LEU A CA 1
ATOM 1565 C C . LEU A 1 203 ? -8.809 -49.377 -20.106 1.00 40.50 203 LEU A C 1
ATOM 1566 O O . LEU A 1 203 ? -9.583 -50.247 -20.376 1.00 42.97 203 LEU A O 1
ATOM 1571 N N . HIS A 1 204 ? -7.560 -49.436 -20.514 1.00 39.22 204 HIS A N 1
ATOM 1572 C CA . HIS A 1 204 ? -7.104 -50.555 -21.338 1.00 43.39 204 HIS A CA 1
ATOM 1573 C C . HIS A 1 204 ? -6.688 -51.816 -20.527 1.00 48.74 204 HIS A C 1
ATOM 1574 O O . HIS A 1 204 ? -6.157 -52.787 -21.091 1.00 37.03 204 HIS A O 1
ATOM 1581 N N . ASN A 1 205 ? -6.830 -51.795 -19.193 1.00 40.19 205 ASN A N 1
ATOM 1582 C CA . ASN A 1 205 ? -6.440 -52.959 -18.439 1.00 35.22 205 ASN A CA 1
ATOM 1583 C C . ASN A 1 205 ? -7.353 -53.015 -17.204 1.00 37.67 205 ASN A C 1
ATOM 1584 O O . ASN A 1 205 ? -6.976 -52.671 -16.109 1.00 33.27 205 ASN A O 1
ATOM 1589 N N . VAL A 1 206 ? -8.581 -53.437 -17.468 1.00 37.02 206 VAL A N 1
ATOM 1590 C CA . VAL A 1 206 ? -9.559 -53.664 -16.472 1.00 39.05 206 VAL A CA 1
ATOM 1591 C C . VAL A 1 206 ? -9.103 -54.646 -15.404 1.00 34.83 206 VAL A C 1
ATOM 1592 O O . VAL A 1 206 ? -9.295 -54.368 -14.201 1.00 32.09 206 VAL A O 1
ATOM 1596 N N . PRO A 1 207 ? -8.446 -55.755 -15.797 1.00 33.29 207 PRO A N 1
ATOM 1597 C CA . PRO A 1 207 ? -7.933 -56.632 -14.730 1.00 33.21 207 PRO A CA 1
ATOM 1598 C C . PRO A 1 207 ? -6.976 -55.923 -13.793 1.00 32.70 207 PRO A C 1
ATOM 1599 O O . PRO A 1 207 ? -7.021 -56.119 -12.582 1.00 31.61 207 PRO A O 1
ATOM 1603 N N . LEU A 1 208 ? -6.113 -55.072 -14.318 1.00 30.94 208 LEU A N 1
ATOM 1604 C CA . LEU A 1 208 ? -5.162 -54.413 -13.485 1.00 31.65 208 LEU A CA 1
ATOM 1605 C C . LEU A 1 208 ? -5.866 -53.365 -12.551 1.00 27.45 208 LEU A C 1
ATOM 1606 O O . LEU A 1 208 ? -5.522 -53.257 -11.371 1.00 31.19 208 LEU A O 1
ATOM 1611 N N . ALA A 1 209 ? -6.831 -52.626 -13.086 1.00 26.79 209 ALA A N 1
ATOM 1612 C CA . ALA A 1 209 ? -7.650 -51.761 -12.239 1.00 26.56 209 ALA A CA 1
ATOM 1613 C C . ALA A 1 209 ? -8.397 -52.546 -11.137 1.00 28.29 209 ALA A C 1
ATOM 1614 O O . ALA A 1 209 ? -8.618 -52.040 -10.087 1.00 29.48 209 ALA A O 1
ATOM 1616 N N . THR A 1 210 ? -8.816 -53.766 -11.417 1.00 28.07 210 THR A N 1
ATOM 1617 C CA . THR A 1 210 ? -9.512 -54.619 -10.464 1.00 29.01 210 THR A CA 1
ATOM 1618 C C . THR A 1 210 ? -8.527 -54.979 -9.365 1.00 28.53 210 THR A C 1
ATOM 1619 O O . THR A 1 210 ? -8.846 -54.875 -8.148 1.00 26.68 210 THR A O 1
ATOM 1623 N N . LEU A 1 211 ? -7.314 -55.364 -9.759 1.00 27.19 211 LEU A N 1
ATOM 1624 C CA . LEU A 1 211 ? -6.315 -55.690 -8.747 1.00 29.37 211 LEU A CA 1
ATOM 1625 C C . LEU A 1 211 ? -6.025 -54.409 -7.898 1.00 26.95 211 LEU A C 1
ATOM 1626 O O . LEU A 1 211 ? -5.883 -54.504 -6.663 1.00 27.87 211 LEU A O 1
ATOM 1631 N N . GLY A 1 212 ? -6.002 -53.248 -8.556 1.00 25.11 212 GLY A N 1
ATOM 1632 C CA . GLY A 1 212 ? -5.826 -51.978 -7.879 1.00 27.31 212 GLY A CA 1
ATOM 1633 C C . GLY A 1 212 ? -6.906 -51.726 -6.832 1.00 26.21 212 GLY A C 1
ATOM 1634 O O . GLY A 1 212 ? -6.610 -51.393 -5.696 1.00 24.90 212 GLY A O 1
ATOM 1635 N N . THR A 1 213 ? -8.154 -52.004 -7.201 1.00 24.50 213 THR A N 1
ATOM 1636 C CA . THR A 1 213 ? -9.262 -51.792 -6.274 1.00 24.10 213 THR A CA 1
ATOM 1637 C C . THR A 1 213 ? -9.086 -52.683 -5.065 1.00 24.38 213 THR A C 1
ATOM 1638 O O . THR A 1 213 ? -9.231 -52.247 -3.951 1.00 22.48 213 THR A O 1
ATOM 1642 N N . PHE A 1 214 ? -8.767 -53.968 -5.264 1.00 27.25 214 PHE A N 1
ATOM 1643 C CA . PHE A 1 214 ? -8.544 -54.845 -4.122 1.00 26.41 214 PHE A CA 1
ATOM 1644 C C . PHE A 1 214 ? -7.421 -54.402 -3.195 1.00 28.45 214 PHE A C 1
ATOM 1645 O O . PHE A 1 214 ? -7.535 -54.477 -1.961 1.00 27.50 214 PHE A O 1
ATOM 1653 N N . PHE A 1 215 ? -6.295 -53.939 -3.760 1.00 29.30 215 PHE A N 1
ATOM 1654 C CA . PHE A 1 215 ? -5.224 -53.450 -2.944 1.00 26.69 215 PHE A CA 1
ATOM 1655 C C . PHE A 1 215 ? -5.630 -52.240 -2.135 1.00 23.53 215 PHE A C 1
ATOM 1656 O O . PHE A 1 215 ? -5.212 -52.056 -0.984 1.00 26.90 215 PHE A O 1
ATOM 1664 N N . LEU A 1 216 ? -6.374 -51.349 -2.790 1.00 26.10 216 LEU A N 1
ATOM 1665 C CA . LEU A 1 216 ? -6.814 -50.131 -2.121 1.00 24.92 216 LEU A CA 1
ATOM 1666 C C . LEU A 1 216 ? -7.722 -50.455 -0.970 1.00 24.66 216 LEU A C 1
ATOM 1667 O O . LEU A 1 216 ? -7.604 -49.880 0.124 1.00 23.80 216 LEU A O 1
ATOM 1672 N N . TRP A 1 217 ? -8.645 -51.361 -1.248 1.00 26.69 217 TRP A N 1
ATOM 1673 C CA . TRP A 1 217 ? -9.651 -51.786 -0.236 1.00 25.65 217 TRP A CA 1
ATOM 1674 C C . TRP A 1 217 ? -8.923 -52.423 0.996 1.00 25.54 217 TRP A C 1
ATOM 1675 O O . TRP A 1 217 ? -9.160 -52.089 2.182 1.00 24.87 217 TRP A O 1
ATOM 1686 N N . PHE A 1 218 ? -8.010 -53.346 0.710 1.00 27.53 218 PHE A N 1
ATOM 1687 C CA . PHE A 1 218 ? -7.149 -53.932 1.721 1.00 27.72 218 PHE A CA 1
ATOM 1688 C C . PHE A 1 218 ? -6.406 -52.886 2.497 1.00 25.89 218 PHE A C 1
ATOM 1689 O O . PHE A 1 218 ? -6.466 -52.860 3.694 1.00 28.78 218 PHE A O 1
ATOM 1697 N N . GLY A 1 219 ? -5.708 -52.013 1.811 1.00 25.92 219 GLY A N 1
ATOM 1698 C CA . GLY A 1 219 ? -5.056 -50.899 2.495 1.00 27.28 219 GLY A CA 1
ATOM 1699 C C . GLY A 1 219 ? -5.933 -50.018 3.355 1.00 29.34 219 GLY A C 1
ATOM 1700 O O . GLY A 1 219 ? -5.492 -49.538 4.419 1.00 26.59 219 GLY A O 1
ATOM 1701 N N . TRP A 1 220 ? -7.168 -49.788 2.905 1.00 29.05 220 TRP A N 1
ATOM 1702 C CA . TRP A 1 220 ? -8.124 -48.944 3.670 1.00 25.88 220 TRP A CA 1
ATOM 1703 C C . TRP A 1 220 ? -8.451 -49.555 5.016 1.00 25.70 220 TRP A C 1
ATOM 1704 O O . TRP A 1 220 ? -8.792 -48.831 5.950 1.00 28.67 220 TRP A O 1
ATOM 1715 N N . PHE A 1 221 ? -8.323 -50.894 5.140 1.00 25.38 221 PHE A N 1
ATOM 1716 C CA . PHE A 1 221 ? -8.433 -51.525 6.435 1.00 24.94 221 PHE A CA 1
ATOM 1717 C C . PHE A 1 221 ? -7.435 -50.979 7.449 1.00 26.69 221 PHE A C 1
ATOM 1718 O O . PHE A 1 221 ? -7.801 -50.709 8.652 1.00 26.69 221 PHE A O 1
ATOM 1726 N N . GLY A 1 222 ? -6.188 -50.797 6.989 1.00 27.64 222 GLY A N 1
ATOM 1727 C CA . GLY A 1 222 ? -5.172 -50.177 7.834 1.00 26.21 222 GLY A CA 1
ATOM 1728 C C . GLY A 1 222 ? -5.428 -48.686 8.017 1.00 27.27 222 GLY A C 1
ATOM 1729 O O . GLY A 1 222 ? -5.220 -48.105 9.076 1.00 26.67 222 GLY A O 1
ATOM 1730 N N . PHE A 1 223 ? -5.828 -48.053 6.936 1.00 27.73 223 PHE A N 1
ATOM 1731 C CA . PHE A 1 223 ? -6.111 -46.600 6.972 1.00 28.09 223 PHE A CA 1
ATOM 1732 C C . PHE A 1 223 ? -7.109 -46.262 8.052 1.00 27.78 223 PHE A C 1
ATOM 1733 O O . PHE A 1 223 ? -6.844 -45.407 8.937 1.00 28.36 223 PHE A O 1
ATOM 1741 N N . ASN A 1 224 ? -8.209 -47.043 8.082 1.00 27.88 224 ASN A N 1
ATOM 1742 C CA . ASN A 1 224 ? -9.263 -46.885 9.079 1.00 26.77 224 ASN A CA 1
ATOM 1743 C C . ASN A 1 224 ? -8.938 -47.505 10.447 1.00 27.79 224 ASN A C 1
ATOM 1744 O O . ASN A 1 224 ? -8.977 -46.834 11.469 1.00 27.23 224 ASN A O 1
ATOM 1749 N N . GLY A 1 225 ? -8.636 -48.794 10.467 1.00 29.75 225 GLY A N 1
ATOM 1750 C CA . GLY A 1 225 ? -8.272 -49.462 11.709 1.00 29.61 225 GLY A CA 1
ATOM 1751 C C . GLY A 1 225 ? -7.120 -48.818 12.443 1.00 27.17 225 GLY A C 1
ATOM 1752 O O . GLY A 1 225 ? -7.116 -48.751 13.677 1.00 27.99 225 GLY A O 1
ATOM 1753 N N . GLY A 1 226 ? -6.086 -48.462 11.711 1.00 27.68 226 GLY A N 1
ATOM 1754 C CA . GLY A 1 226 ? -4.880 -47.845 12.307 1.00 27.64 226 GLY A CA 1
ATOM 1755 C C . GLY A 1 226 ? -5.233 -46.496 12.946 1.00 28.34 226 GLY A C 1
ATOM 1756 O O . GLY A 1 226 ? -4.543 -46.039 13.914 1.00 28.88 226 GLY A O 1
ATOM 1757 N N . SER A 1 227 ? -6.304 -45.845 12.462 1.00 30.48 227 SER A N 1
ATOM 1758 C CA . SER A 1 227 ? -6.627 -44.488 12.958 1.00 28.76 227 SER A CA 1
ATOM 1759 C C . SER A 1 227 ? -7.179 -44.482 14.398 1.00 29.59 227 SER A C 1
ATOM 1760 O O . SER A 1 227 ? -7.292 -43.418 15.003 1.00 29.07 227 SER A O 1
ATOM 1763 N N . LEU A 1 228 ? -7.573 -45.640 14.926 1.00 25.44 228 LEU A N 1
ATOM 1764 C CA . LEU A 1 228 ? -7.810 -45.794 16.364 1.00 26.67 228 LEU A CA 1
ATOM 1765 C C . LEU A 1 228 ? -6.572 -45.424 17.176 1.00 29.61 228 LEU A C 1
ATOM 1766 O O . LEU A 1 228 ? -6.657 -45.004 18.332 1.00 29.46 228 LEU A O 1
ATOM 1771 N N . LEU A 1 229 ? -5.397 -45.573 16.573 1.00 29.71 229 LEU A N 1
ATOM 1772 C CA . LEU A 1 229 ? -4.134 -45.310 17.245 1.00 31.20 229 LEU A CA 1
ATOM 1773 C C . LEU A 1 229 ? -3.906 -46.192 18.481 1.00 33.44 229 LEU A C 1
ATOM 1774 O O . LEU A 1 229 ? -3.059 -45.923 19.254 1.00 32.73 229 LEU A O 1
ATOM 1779 N N A ARG A 1 230 ? -4.664 -47.277 18.609 0.50 34.21 230 ARG A N 1
ATOM 1780 N N B ARG A 1 230 ? -4.654 -47.281 18.615 0.50 34.36 230 ARG A N 1
ATOM 1781 C CA A ARG A 1 230 ? -4.547 -48.174 19.755 0.50 36.70 230 ARG A CA 1
ATOM 1782 C CA B ARG A 1 230 ? -4.537 -48.166 19.773 0.50 36.96 230 ARG A CA 1
ATOM 1783 C C A ARG A 1 230 ? -5.328 -49.428 19.409 0.50 37.02 230 ARG A C 1
ATOM 1784 C C B ARG A 1 230 ? -5.284 -49.434 19.382 0.50 37.18 230 ARG A C 1
ATOM 1785 O O A ARG A 1 230 ? -6.153 -49.413 18.502 0.50 37.79 230 ARG A O 1
ATOM 1786 O O B ARG A 1 230 ? -6.013 -49.440 18.392 0.50 37.45 230 ARG A O 1
ATOM 1801 N N . VAL A 1 231 ? -5.054 -50.513 20.114 1.00 35.12 231 VAL A N 1
ATOM 1802 C CA . VAL A 1 231 ? -5.784 -51.732 19.877 1.00 32.44 231 VAL A CA 1
ATOM 1803 C C . VAL A 1 231 ? -6.834 -51.842 20.909 1.00 36.17 231 VAL A C 1
ATOM 1804 O O . VAL A 1 231 ? -6.530 -51.792 22.073 1.00 38.30 231 VAL A O 1
ATOM 1808 N N . SER A 1 232 ? -8.072 -52.008 20.483 1.00 36.98 232 SER A N 1
ATOM 1809 C CA . SER A 1 232 ? -9.213 -52.337 21.372 1.00 39.60 232 SER A CA 1
ATOM 1810 C C . SER A 1 232 ? -10.120 -53.242 20.567 1.00 38.31 232 SER A C 1
ATOM 1811 O O . SER A 1 232 ? -9.940 -53.438 19.375 1.00 35.19 232 SER A O 1
ATOM 1814 N N . VAL A 1 233 ? -11.129 -53.728 21.213 1.00 38.52 233 VAL A N 1
ATOM 1815 C CA . VAL A 1 233 ? -12.273 -54.400 20.579 1.00 42.37 233 VAL A CA 1
ATOM 1816 C C . VAL A 1 233 ? -12.874 -53.607 19.392 1.00 42.59 233 VAL A C 1
ATOM 1817 O O . VAL A 1 233 ? -13.404 -54.153 18.406 1.00 44.35 233 VAL A O 1
ATOM 1821 N N . ASN A 1 234 ? -12.680 -52.305 19.411 1.00 34.96 234 ASN A N 1
ATOM 1822 C CA . ASN A 1 234 ? -13.186 -51.463 18.352 1.00 36.74 234 ASN A CA 1
ATOM 1823 C C . ASN A 1 234 ? -12.548 -51.692 16.978 1.00 34.52 234 ASN A C 1
ATOM 1824 O O . ASN A 1 234 ? -13.060 -51.182 15.953 1.00 30.40 234 ASN A O 1
ATOM 1829 N N . ILE A 1 235 ? -11.397 -52.352 16.968 1.00 30.03 235 ILE A N 1
ATOM 1830 C CA . ILE A 1 235 ? -10.655 -52.547 15.752 1.00 31.53 235 ILE A CA 1
ATOM 1831 C C . ILE A 1 235 ? -11.479 -53.368 14.756 1.00 31.76 235 ILE A C 1
ATOM 1832 O O . ILE A 1 235 ? -11.561 -53.005 13.604 1.00 29.15 235 ILE A O 1
ATOM 1837 N N . GLY A 1 236 ? -12.126 -54.449 15.229 1.00 28.63 236 GLY A N 1
ATOM 1838 C CA . GLY A 1 236 ? -12.988 -55.264 14.369 1.00 31.54 236 GLY A CA 1
ATOM 1839 C C . GLY A 1 236 ? -14.187 -54.479 13.838 1.00 30.20 236 GLY A C 1
ATOM 1840 O O . GLY A 1 236 ? -14.607 -54.665 12.690 1.00 29.67 236 GLY A O 1
ATOM 1841 N N . LEU A 1 237 ? -14.685 -53.560 14.637 1.00 29.43 237 LEU A N 1
ATOM 1842 C CA . LEU A 1 237 ? -15.836 -52.756 14.234 1.00 29.97 237 LEU A CA 1
ATOM 1843 C C . LEU A 1 237 ? -15.441 -51.852 13.093 1.00 29.88 237 LEU A C 1
ATOM 1844 O O . LEU A 1 237 ? -16.190 -51.736 12.126 1.00 26.21 237 LEU A O 1
ATOM 1849 N N . VAL A 1 238 ? -14.289 -51.181 13.231 1.00 26.68 238 VAL A N 1
ATOM 1850 C CA . VAL A 1 238 ? -13.877 -50.183 12.225 1.00 26.37 238 VAL A CA 1
ATOM 1851 C C . VAL A 1 238 ? -13.664 -50.905 10.876 1.00 25.34 238 VAL A C 1
ATOM 1852 O O . VAL A 1 238 ? -14.053 -50.434 9.812 1.00 24.34 238 VAL A O 1
ATOM 1856 N N . ILE A 1 239 ? -12.966 -52.040 10.952 1.00 26.79 239 ILE A N 1
ATOM 1857 C CA . ILE A 1 239 ? -12.662 -52.791 9.703 1.00 25.90 239 ILE A CA 1
ATOM 1858 C C . ILE A 1 239 ? -13.898 -53.383 9.050 1.00 27.07 239 ILE A C 1
ATOM 1859 O O . ILE A 1 239 ? -14.034 -53.341 7.845 1.00 27.15 239 ILE A O 1
ATOM 1864 N N . LEU A 1 240 ? -14.785 -53.941 9.862 1.00 24.79 240 LEU A N 1
ATOM 1865 C CA . LEU A 1 240 ? -16.063 -54.428 9.376 1.00 26.63 240 LEU A CA 1
ATOM 1866 C C . LEU A 1 240 ? -16.863 -53.301 8.741 1.00 25.24 240 LEU A C 1
ATOM 1867 O O . LEU A 1 240 ? -17.341 -53.430 7.619 1.00 26.55 240 LEU A O 1
ATOM 1872 N N . ASN A 1 241 ? -16.910 -52.125 9.379 1.00 24.42 241 ASN A N 1
ATOM 1873 C CA . ASN A 1 241 ? -17.613 -51.043 8.747 1.00 24.75 241 ASN A CA 1
ATOM 1874 C C . ASN A 1 241 ? -16.951 -50.624 7.446 1.00 27.88 241 ASN A C 1
ATOM 1875 O O . ASN A 1 241 ? -17.639 -50.248 6.483 1.00 26.53 241 ASN A O 1
ATOM 1880 N N . THR A 1 242 ? -15.607 -50.598 7.398 1.00 26.19 242 THR A N 1
ATOM 1881 C CA . THR A 1 242 ? -14.962 -50.225 6.170 1.00 25.28 242 THR A CA 1
ATOM 1882 C C . THR A 1 242 ? -15.380 -51.194 5.042 1.00 25.52 242 THR A C 1
ATOM 1883 O O . THR A 1 242 ? -15.701 -50.798 3.978 1.00 24.80 242 THR A O 1
ATOM 1887 N N . ASN A 1 243 ? -15.408 -52.493 5.345 1.00 24.04 243 ASN A N 1
ATOM 1888 C CA . ASN A 1 243 ? -15.740 -53.498 4.376 1.00 25.25 243 ASN A CA 1
ATOM 1889 C C . ASN A 1 243 ? -17.179 -53.351 3.907 1.00 27.92 243 ASN A C 1
ATOM 1890 O O . ASN A 1 243 ? -17.520 -53.461 2.693 1.00 25.43 243 ASN A O 1
ATOM 1895 N N . MET A 1 244 ? -18.040 -53.103 4.866 1.00 26.62 244 MET A N 1
ATOM 1896 C CA . MET A 1 244 ? -19.438 -53.029 4.514 1.00 26.53 244 MET A CA 1
ATOM 1897 C C . MET A 1 244 ? -19.740 -51.795 3.676 1.00 27.07 244 MET A C 1
ATOM 1898 O O . MET A 1 244 ? -20.621 -51.861 2.826 1.00 25.83 244 MET A O 1
ATOM 1903 N N . ALA A 1 245 ? -19.060 -50.661 3.913 1.00 28.18 245 ALA A N 1
ATOM 1904 C CA . ALA A 1 245 ? -19.294 -49.472 3.102 1.00 26.51 245 ALA A CA 1
ATOM 1905 C C . ALA A 1 245 ? -18.878 -49.775 1.653 1.00 26.30 245 ALA A C 1
ATOM 1906 O O . ALA A 1 245 ? -19.627 -49.420 0.727 1.00 25.49 245 ALA A O 1
ATOM 1908 N N . ALA A 1 246 ? -17.691 -50.383 1.441 1.00 26.97 246 ALA A N 1
ATOM 1909 C CA . ALA A 1 246 ? -17.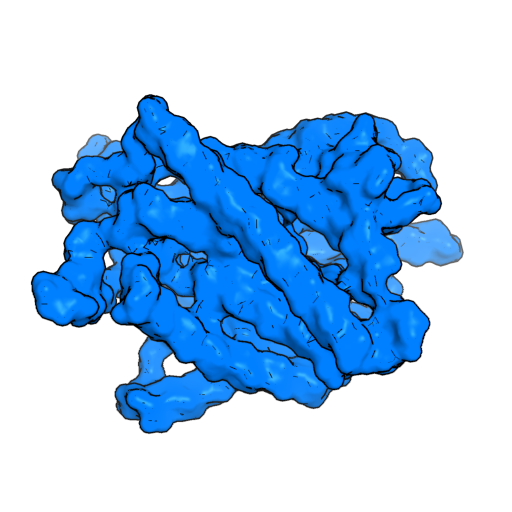221 -50.740 0.101 1.00 26.11 246 ALA A CA 1
ATOM 1910 C C . ALA A 1 246 ? -18.213 -51.687 -0.590 1.00 25.80 246 ALA A C 1
ATOM 1911 O O . ALA A 1 246 ? -18.606 -51.493 -1.772 1.00 25.07 246 ALA A O 1
ATOM 1913 N N . ALA A 1 247 ? -18.629 -52.699 0.137 1.00 24.65 247 ALA A N 1
ATOM 1914 C CA . ALA A 1 247 ? -19.476 -53.717 -0.483 1.00 27.09 247 ALA A CA 1
ATOM 1915 C C . ALA A 1 247 ? -20.848 -53.110 -0.852 1.00 27.72 247 ALA A C 1
ATOM 1916 O O . ALA A 1 247 ? -21.342 -53.310 -1.946 1.00 26.34 247 ALA A O 1
ATOM 1918 N N . SER A 1 248 ? -21.403 -52.299 0.023 1.00 28.82 248 SER A N 1
ATOM 1919 C CA . SER A 1 248 ? -22.706 -51.665 -0.254 1.00 32.89 248 SER A CA 1
ATOM 1920 C C . SER A 1 248 ? -22.568 -50.674 -1.368 1.00 30.32 248 SER A C 1
ATOM 1921 O O . SER A 1 248 ? -23.473 -50.561 -2.167 1.00 27.21 248 SER A O 1
ATOM 1924 N N . ALA A 1 249 ? -21.475 -49.898 -1.380 1.00 28.44 249 ALA A N 1
ATOM 1925 C CA . ALA A 1 249 ? -21.251 -48.992 -2.471 1.00 27.50 249 ALA A CA 1
ATOM 1926 C C . ALA A 1 249 ? -21.219 -49.711 -3.818 1.00 30.75 249 ALA A C 1
ATOM 1927 O O . ALA A 1 249 ? -21.855 -49.254 -4.800 1.00 27.45 249 ALA A O 1
ATOM 1929 N N . GLY A 1 250 ? -20.551 -50.871 -3.857 1.00 26.39 250 GLY A N 1
ATOM 1930 C CA . GLY A 1 250 ? -20.503 -51.614 -5.074 1.00 27.92 250 GLY A CA 1
ATOM 1931 C C . GLY A 1 250 ? -21.878 -52.159 -5.504 1.00 26.99 250 GLY A C 1
ATOM 1932 O O . GLY A 1 250 ? -22.198 -52.159 -6.695 1.00 26.31 250 GLY A O 1
ATOM 1933 N N . VAL A 1 251 ? -22.656 -52.665 -4.552 1.00 29.44 251 VAL A N 1
ATOM 1934 C CA . VAL A 1 251 ? -23.931 -53.314 -4.899 1.00 28.35 251 VAL A CA 1
ATOM 1935 C C . VAL A 1 251 ? -24.911 -52.222 -5.381 1.00 33.17 251 VAL A C 1
ATOM 1936 O O . VAL A 1 251 ? -25.667 -52.449 -6.333 1.00 31.52 251 VAL A O 1
ATOM 1940 N N . SER A 1 252 ? -24.890 -51.059 -4.711 1.00 30.58 252 SER A N 1
ATOM 1941 C CA . SER A 1 252 ? -25.775 -49.943 -5.081 1.00 33.31 252 SER A CA 1
ATOM 1942 C C . SER A 1 252 ? -25.404 -49.534 -6.472 1.00 34.11 252 SER A C 1
ATOM 1943 O O . SER A 1 252 ? -26.266 -49.300 -7.289 1.00 35.46 252 SER A O 1
ATOM 1946 N N . ALA A 1 253 ? -24.108 -49.477 -6.752 1.00 28.80 253 ALA A N 1
ATOM 1947 C CA . ALA A 1 253 ? -23.654 -49.164 -8.090 1.00 30.42 253 ALA A CA 1
ATOM 1948 C C . ALA A 1 253 ? -24.083 -50.172 -9.141 1.00 32.08 253 ALA A C 1
ATOM 1949 O O . ALA A 1 253 ? -24.456 -49.767 -10.250 1.00 34.49 253 ALA A O 1
ATOM 1951 N N . LEU A 1 254 ? -23.999 -51.471 -8.847 1.00 33.03 254 LEU A N 1
ATOM 1952 C CA . LEU A 1 254 ? -24.403 -52.460 -9.804 1.00 35.30 254 LEU A CA 1
ATOM 1953 C C . LEU A 1 254 ? -25.858 -52.212 -10.131 1.00 40.02 254 LEU A C 1
ATOM 1954 O O . LEU A 1 254 ? -26.218 -52.265 -11.295 1.00 38.13 254 LEU A O 1
ATOM 1959 N N . ILE A 1 255 ? -26.667 -51.920 -9.120 1.00 33.68 255 ILE A N 1
ATOM 1960 C CA . ILE A 1 255 ? -28.091 -51.756 -9.358 1.00 40.52 255 ILE A CA 1
ATOM 1961 C C . ILE A 1 255 ? -28.384 -50.501 -10.186 1.00 47.52 255 ILE A C 1
ATOM 1962 O O . ILE A 1 255 ? -29.062 -50.617 -11.171 1.00 45.50 255 ILE A O 1
ATOM 1967 N N . PHE A 1 256 ? -27.865 -49.341 -9.765 1.00 43.87 256 PHE A N 1
ATOM 1968 C CA . PHE A 1 256 ? -28.080 -48.046 -10.374 1.00 44.97 256 PHE A CA 1
ATOM 1969 C C . PHE A 1 256 ? -27.520 -47.998 -11.796 1.00 46.81 256 PHE A C 1
ATOM 1970 O O . PHE A 1 256 ? -28.127 -47.392 -12.681 1.00 47.66 256 PHE A O 1
ATOM 1978 N N . ILE A 1 257 ? -26.327 -48.570 -12.001 1.00 41.02 257 ILE A N 1
ATOM 1979 C CA . ILE A 1 257 ? -25.720 -48.560 -13.299 1.00 43.21 257 ILE A CA 1
ATOM 1980 C C . ILE A 1 257 ? -26.511 -49.444 -14.289 1.00 52.05 257 ILE A C 1
ATOM 1981 O O . ILE A 1 257 ? -26.612 -49.042 -15.456 1.00 45.65 257 ILE A O 1
ATOM 1986 N N . TYR A 1 258 ? -27.020 -50.623 -13.857 1.00 50.31 258 TYR A N 1
ATOM 1987 C CA . TYR A 1 258 ? -27.855 -51.531 -14.697 1.00 56.58 258 TYR A CA 1
ATOM 1988 C C . TYR A 1 258 ? -29.145 -50.807 -15.049 1.00 51.74 258 TYR A C 1
ATOM 1989 O O . TYR A 1 258 ? -29.476 -50.629 -16.223 1.00 59.45 258 TYR A O 1
ATOM 1998 N N . ALA A 1 259 ? -29.830 -50.323 -14.028 1.00 46.19 259 ALA A N 1
ATOM 1999 C CA . ALA A 1 259 ? -31.098 -49.647 -14.242 1.00 54.11 259 ALA A CA 1
ATOM 2000 C C . ALA A 1 259 ? -30.997 -48.452 -15.258 1.00 59.90 259 ALA A C 1
ATOM 2001 O O . ALA A 1 259 ? -31.915 -48.234 -16.015 1.00 57.90 259 ALA A O 1
ATOM 2003 N N . THR A 1 260 ? -29.881 -47.713 -15.273 1.00 55.11 260 THR A N 1
ATOM 2004 C CA . THR A 1 260 ? -29.756 -46.450 -15.999 1.00 51.79 260 THR A CA 1
ATOM 2005 C C . THR A 1 260 ? -28.934 -46.537 -17.284 1.00 48.64 260 THR A C 1
ATOM 2006 O O . THR A 1 260 ? -28.959 -45.654 -18.129 1.00 59.61 260 THR A O 1
ATOM 2010 N N . ARG A 1 261 ? -28.157 -47.572 -17.416 1.00 46.98 261 ARG A N 1
ATOM 2011 C CA . ARG A 1 261 ? -27.367 -47.788 -18.616 1.00 46.60 261 ARG A CA 1
ATOM 2012 C C . ARG A 1 261 ? -27.524 -49.166 -19.225 1.00 51.15 261 ARG A C 1
ATOM 2013 O O . ARG A 1 261 ? -26.825 -49.445 -20.203 1.00 50.02 261 ARG A O 1
ATOM 2021 N N . LYS A 1 262 ? -28.384 -50.036 -18.665 1.00 52.77 262 LYS A N 1
ATOM 2022 C CA . LYS A 1 262 ? -28.618 -51.429 -19.200 1.00 60.49 262 LYS A CA 1
ATOM 2023 C C . LYS A 1 262 ? -27.339 -52.343 -19.446 1.00 61.25 262 LYS A C 1
ATOM 2024 O O . LYS A 1 262 ? -27.356 -53.297 -20.228 1.00 68.59 262 LYS A O 1
ATOM 2030 N N . ARG A 1 263 ? -26.245 -52.061 -18.734 1.00 59.88 263 ARG A N 1
ATOM 2031 C CA . ARG A 1 263 ? -25.016 -52.869 -18.750 1.00 55.64 263 ARG A CA 1
ATOM 2032 C C . ARG A 1 263 ? -24.206 -52.515 -17.449 1.00 61.88 263 ARG A C 1
ATOM 2033 O O . ARG A 1 263 ? -24.438 -51.467 -16.843 1.00 59.22 263 ARG A O 1
ATOM 2041 N N . ILE A 1 264 ? -23.250 -53.353 -17.058 1.00 55.15 264 ILE A N 1
ATOM 2042 C CA . ILE A 1 264 ? -22.352 -53.060 -15.938 1.00 60.15 264 ILE A CA 1
ATOM 2043 C C . ILE A 1 264 ? -21.097 -52.415 -16.521 1.00 53.23 264 ILE A C 1
ATOM 2044 O O . ILE A 1 264 ? -20.338 -53.094 -17.133 1.00 51.66 264 ILE A O 1
ATOM 2049 N N . GLU A 1 265 ? -20.866 -51.131 -16.348 1.00 46.02 265 GLU A N 1
ATOM 2050 C CA . GLU A 1 265 ? -19.631 -50.523 -16.850 1.00 47.07 265 GLU A CA 1
ATOM 2051 C C . GLU A 1 265 ? -18.566 -50.538 -15.759 1.00 44.39 265 GLU A C 1
ATOM 2052 O O . GLU A 1 265 ? -18.792 -50.008 -14.671 1.00 39.72 265 GLU A O 1
ATOM 2058 N N . ALA A 1 266 ? -17.435 -51.155 -16.030 1.00 39.70 266 ALA A N 1
ATOM 2059 C CA . ALA A 1 266 ? -16.435 -51.379 -14.997 1.00 43.22 266 ALA A CA 1
ATOM 2060 C C . ALA A 1 266 ? -15.964 -50.054 -14.299 1.00 45.16 266 ALA A C 1
ATOM 2061 O O . ALA A 1 266 ? -15.815 -50.028 -13.068 1.00 33.04 266 ALA A O 1
ATOM 2063 N N . GLY A 1 267 ? -15.760 -48.990 -15.090 1.00 35.03 267 GLY A N 1
ATOM 2064 C CA . GLY A 1 267 ? -15.180 -47.732 -14.607 1.00 37.43 267 GLY A CA 1
ATOM 2065 C C . GLY A 1 267 ? -15.998 -47.158 -13.459 1.00 35.92 267 GLY A C 1
ATOM 2066 O O . GLY A 1 267 ? -15.465 -46.830 -12.401 1.00 32.65 267 GLY A O 1
ATOM 2067 N N . SER A 1 268 ? -17.297 -47.121 -13.656 1.00 30.48 268 SER A N 1
ATOM 2068 C CA . SER A 1 268 ? -18.214 -46.529 -12.685 1.00 32.76 268 SER A CA 1
ATOM 2069 C C . SER A 1 268 ? -18.375 -47.423 -11.496 1.00 31.30 268 SER A C 1
ATOM 2070 O O . SER A 1 268 ? -18.620 -46.927 -10.407 1.00 29.15 268 SER A O 1
ATOM 2073 N N . LEU A 1 269 ? -18.304 -48.752 -11.684 1.00 29.79 269 LEU A N 1
ATOM 2074 C CA . LEU A 1 269 ? -18.383 -49.649 -10.542 1.00 27.21 269 LEU A CA 1
ATOM 2075 C C . LEU A 1 269 ? -17.178 -49.424 -9.610 1.00 26.92 269 LEU A C 1
ATOM 2076 O O . LEU A 1 269 ? -17.316 -49.362 -8.385 1.00 26.21 269 LEU A O 1
ATOM 2081 N N . PHE A 1 270 ? -15.981 -49.293 -10.192 1.00 28.10 270 PHE A N 1
ATOM 2082 C CA . PHE A 1 270 ? -14.793 -49.016 -9.366 1.00 26.65 270 PHE A CA 1
ATOM 2083 C C . PHE A 1 270 ? -14.909 -47.701 -8.672 1.00 25.80 270 PHE A C 1
ATOM 2084 O O . PHE A 1 270 ? -14.645 -47.581 -7.461 1.00 26.01 270 PHE A O 1
ATOM 2092 N N . THR A 1 271 ? -15.329 -46.676 -9.421 1.00 25.92 271 THR A N 1
ATOM 2093 C CA . THR A 1 271 ? -15.521 -45.339 -8.827 1.00 25.84 271 THR A CA 1
ATOM 2094 C C . THR A 1 271 ? -16.374 -45.434 -7.575 1.00 26.43 271 THR A C 1
ATOM 2095 O O . THR A 1 271 ? -16.093 -44.827 -6.574 1.00 25.43 271 THR A O 1
ATOM 2099 N N . ALA A 1 272 ? -17.484 -46.153 -7.664 1.00 25.82 272 ALA A N 1
ATOM 2100 C CA . ALA A 1 272 ? -18.377 -46.193 -6.577 1.00 27.44 272 ALA A CA 1
ATOM 2101 C C . ALA A 1 272 ? -17.774 -46.901 -5.329 1.00 27.32 272 ALA A C 1
ATOM 2102 O O . ALA A 1 272 ? -17.992 -46.457 -4.209 1.00 26.06 272 ALA A O 1
ATOM 2104 N N . ILE A 1 273 ? -17.077 -48.047 -5.555 1.00 26.95 273 ILE A N 1
ATOM 2105 C CA . ILE A 1 273 ? -16.440 -48.784 -4.503 1.00 27.30 273 ILE A CA 1
ATOM 2106 C C . ILE A 1 273 ? -15.446 -47.885 -3.778 1.00 24.65 273 ILE A C 1
ATOM 2107 O O . ILE A 1 273 ? -15.493 -47.761 -2.567 1.00 24.15 273 ILE A O 1
ATOM 2112 N N . LEU A 1 274 ? -14.565 -47.252 -4.542 1.00 25.72 274 LEU A N 1
ATOM 2113 C CA . LEU A 1 274 ? -13.564 -46.434 -3.926 1.00 25.50 274 LEU A CA 1
ATOM 2114 C C . LEU A 1 274 ? -14.167 -45.204 -3.197 1.00 26.18 274 LEU A C 1
ATOM 2115 O O . LEU A 1 274 ? -13.681 -44.823 -2.131 1.00 24.56 274 LEU A O 1
ATOM 2120 N N . ALA A 1 275 ? -15.200 -44.592 -3.796 1.00 25.75 275 ALA A N 1
ATOM 2121 C CA . ALA A 1 275 ? -15.911 -43.482 -3.139 1.00 25.69 275 ALA A CA 1
ATOM 2122 C C . ALA A 1 275 ? -16.538 -43.898 -1.829 1.00 27.50 275 ALA A C 1
ATOM 2123 O O . ALA A 1 275 ? -16.488 -43.180 -0.849 1.00 25.94 275 ALA A O 1
ATOM 2125 N N . GLY A 1 276 ? -17.065 -45.102 -1.756 1.00 24.86 276 GLY A N 1
ATOM 2126 C CA . GLY A 1 276 ? -17.565 -45.570 -0.492 1.00 24.57 276 GLY A CA 1
ATOM 2127 C C . GLY A 1 276 ? -16.525 -45.775 0.571 1.00 24.01 276 GLY A C 1
ATOM 2128 O O . GLY A 1 276 ? -16.787 -45.448 1.731 1.00 26.47 276 GLY A O 1
ATOM 2129 N N . LEU A 1 277 ? -15.356 -46.303 0.159 1.00 25.89 277 LEU A N 1
ATOM 2130 C CA . LEU A 1 277 ? -14.225 -46.360 1.007 1.00 25.09 277 LEU A CA 1
ATOM 2131 C C . LEU A 1 277 ? -13.816 -44.981 1.542 1.00 22.51 277 LEU A C 1
ATOM 2132 O O . LEU A 1 277 ? -13.599 -44.824 2.733 1.00 25.36 277 LEU A O 1
ATOM 2137 N N . VAL A 1 278 ? -13.725 -44.030 0.658 1.00 22.99 278 VAL A N 1
ATOM 2138 C CA . VAL A 1 278 ? -13.339 -42.663 1.023 1.00 26.00 278 VAL A CA 1
ATOM 2139 C C . VAL A 1 278 ? -14.349 -42.145 2.050 1.00 25.87 278 VAL A C 1
ATOM 2140 O O . VAL A 1 278 ? -13.973 -41.688 3.120 1.00 25.43 278 VAL A O 1
ATOM 2144 N N . ALA A 1 279 ? -15.635 -42.363 1.797 1.00 25.38 279 ALA A N 1
ATOM 2145 C CA . ALA A 1 279 ? -16.649 -41.797 2.660 1.00 26.68 279 ALA A CA 1
ATOM 2146 C C . ALA A 1 279 ? -16.632 -42.355 4.052 1.00 27.18 279 ALA A C 1
ATOM 2147 O O . ALA A 1 279 ? -16.728 -41.596 5.062 1.00 25.24 279 ALA A O 1
ATOM 2149 N N . ILE A 1 280 ? -16.451 -43.679 4.147 1.00 24.98 280 ILE A N 1
ATOM 2150 C CA . ILE A 1 280 ? -16.470 -44.332 5.449 1.00 24.09 280 ILE A CA 1
ATOM 2151 C C . ILE A 1 280 ? -15.233 -43.999 6.294 1.00 27.67 280 ILE A C 1
ATOM 2152 O O . ILE A 1 280 ? -15.253 -44.133 7.499 1.00 26.61 280 ILE A O 1
ATOM 2157 N N . THR A 1 281 ? -14.205 -43.460 5.646 0.99 27.31 281 THR A N 1
ATOM 2158 C CA . THR A 1 281 ? -13.002 -43.013 6.302 0.99 29.14 281 THR A CA 1
ATOM 2159 C C . THR A 1 281 ? -13.286 -41.897 7.305 0.99 29.55 281 THR A C 1
ATOM 2160 O O . THR A 1 281 ? -12.478 -41.642 8.234 0.99 27.42 281 THR A O 1
ATOM 2164 N N . ALA A 1 282 ? -14.382 -41.172 7.113 1.00 28.13 282 ALA A N 1
ATOM 2165 C CA . ALA A 1 282 ? -14.689 -40.035 8.047 1.00 28.66 282 ALA A CA 1
ATOM 2166 C C . ALA A 1 282 ? -15.219 -40.547 9.367 1.00 27.64 282 ALA A C 1
ATOM 2167 O O . ALA A 1 282 ? -15.131 -39.852 10.357 1.00 26.08 282 ALA A O 1
ATOM 2169 N N . SER A 1 283 ? -15.843 -41.722 9.366 1.00 26.80 283 SER A N 1
ATOM 2170 C CA . SER A 1 283 ? -16.702 -42.085 10.457 1.00 28.86 283 SER A CA 1
ATOM 2171 C C . SER A 1 283 ? -16.659 -43.528 10.878 1.00 29.29 283 SER A C 1
ATOM 2172 O O . SER A 1 283 ? -17.452 -43.953 11.720 1.00 27.33 283 SER A O 1
ATOM 2175 N N . SER A 1 284 ? -15.713 -44.311 10.379 1.00 28.70 284 SER A N 1
ATOM 2176 C CA . SER A 1 284 ? -15.828 -45.764 10.583 1.00 26.87 284 SER A CA 1
ATOM 2177 C C . SER A 1 284 ? -15.726 -46.179 12.051 1.00 30.43 284 SER A C 1
ATOM 2178 O O . SER A 1 284 ? -16.138 -47.274 12.383 1.00 28.03 284 SER A O 1
ATOM 2181 N N . ASN A 1 285 ? -15.189 -45.331 12.947 1.00 29.30 285 ASN A N 1
ATOM 2182 C CA . ASN A 1 285 ? -15.100 -45.680 14.361 1.00 27.83 285 ASN A CA 1
ATOM 2183 C C . ASN A 1 285 ? -16.378 -45.341 15.142 1.00 29.30 285 ASN A C 1
ATOM 2184 O O . ASN A 1 285 ? -16.502 -45.725 16.310 1.00 31.64 285 ASN A O 1
ATOM 2189 N N . MET A 1 286 ? -17.332 -44.672 14.518 1.00 29.12 286 MET A N 1
ATOM 2190 C CA . MET A 1 286 ? -18.463 -44.096 15.272 1.00 30.34 286 MET A CA 1
ATOM 2191 C C . MET A 1 286 ? -19.805 -44.440 14.767 1.00 32.46 286 MET A C 1
ATOM 2192 O O . MET A 1 286 ? -20.806 -43.929 15.292 1.00 30.90 286 MET A O 1
ATOM 2197 N N . VAL A 1 287 ? -19.852 -45.336 13.792 1.00 27.88 287 VAL A N 1
ATOM 2198 C CA . VAL A 1 287 ? -21.122 -45.761 13.187 1.00 28.68 287 VAL A CA 1
ATOM 2199 C C . VAL A 1 287 ? -21.274 -47.255 13.386 1.00 29.89 287 VAL A C 1
ATOM 2200 O O . VAL A 1 287 ? -20.313 -47.936 13.728 1.00 29.00 287 VAL A O 1
ATOM 2204 N N . THR A 1 288 ? -22.497 -47.730 13.228 1.00 29.12 288 THR A N 1
ATOM 2205 C CA . THR A 1 288 ? -22.841 -49.156 13.265 1.00 31.79 288 THR A CA 1
ATOM 2206 C C . THR A 1 288 ? -22.664 -49.762 11.850 1.00 29.44 288 THR A C 1
ATOM 2207 O O . THR A 1 288 ? -22.694 -49.046 10.843 1.00 29.67 288 THR A O 1
ATOM 2211 N N . PRO A 1 289 ? -22.563 -51.083 11.758 1.00 29.91 289 PRO A N 1
ATOM 2212 C CA . PRO A 1 289 ? -22.430 -51.653 10.435 1.00 31.63 289 PRO A CA 1
ATOM 2213 C C . PRO A 1 289 ? -23.599 -51.332 9.500 1.00 33.41 289 PRO A C 1
ATOM 2214 O O . PRO A 1 289 ? -23.352 -51.085 8.309 1.00 29.24 289 PRO A O 1
ATOM 2218 N N . VAL A 1 290 ? -24.847 -51.258 10.026 1.00 29.45 290 VAL A N 1
ATOM 2219 C CA . VAL A 1 290 ? -25.938 -50.870 9.174 1.00 30.01 290 VAL A CA 1
ATOM 2220 C C . VAL A 1 290 ? -25.816 -49.441 8.677 1.00 27.21 290 VAL A C 1
ATOM 2221 O O . VAL A 1 290 ? -26.101 -49.192 7.518 1.00 28.30 290 VAL A O 1
ATOM 2225 N N . SER A 1 291 ? -25.353 -48.506 9.488 1.00 27.76 291 SER A N 1
ATOM 2226 C CA . SER A 1 291 ? -25.151 -47.155 8.963 1.00 28.06 291 SER A CA 1
ATOM 2227 C C . SER A 1 291 ? -24.016 -47.111 7.908 1.00 28.88 291 SER A C 1
ATOM 2228 O O . SER A 1 291 ? -24.017 -46.253 6.971 1.00 31.73 291 SER A O 1
ATOM 2231 N N . ALA A 1 292 ? -23.011 -47.966 8.098 1.00 27.97 292 ALA A N 1
ATOM 2232 C CA . ALA A 1 292 ? -21.872 -48.081 7.097 1.00 27.22 292 ALA A CA 1
ATOM 2233 C C . ALA A 1 292 ? -22.455 -48.539 5.779 1.00 27.87 292 ALA A C 1
ATOM 2234 O O . ALA A 1 292 ? -22.076 -48.037 4.736 1.00 28.41 292 ALA A O 1
ATOM 2236 N N . VAL A 1 293 ? -23.401 -49.496 5.813 1.00 28.72 293 VAL A N 1
ATOM 2237 C CA . VAL A 1 293 ? -24.104 -49.927 4.620 1.00 27.92 293 VAL A CA 1
ATOM 2238 C C . VAL A 1 293 ? -24.878 -48.739 3.949 1.00 29.84 293 VAL A C 1
ATOM 2239 O O . VAL A 1 293 ? -24.797 -48.505 2.727 1.00 29.07 293 VAL A O 1
ATOM 2243 N N . ALA A 1 294 ? -25.592 -47.959 4.757 1.00 29.60 294 ALA A N 1
ATOM 2244 C CA . ALA A 1 294 ? -26.335 -46.799 4.217 1.00 30.86 294 ALA A CA 1
ATOM 2245 C C . ALA A 1 294 ? -25.395 -45.767 3.616 1.00 27.78 294 ALA A C 1
ATOM 2246 O O . ALA A 1 294 ? -25.662 -45.219 2.542 1.00 31.82 294 ALA A O 1
ATOM 2248 N N . ILE A 1 295 ? -24.304 -45.470 4.310 1.00 27.34 295 ILE A N 1
ATOM 2249 C CA . ILE A 1 295 ? -23.280 -44.507 3.791 1.00 26.29 295 ILE A CA 1
ATOM 2250 C C . ILE A 1 295 ? -22.713 -45.000 2.438 1.00 26.40 295 ILE A C 1
ATOM 2251 O O . ILE A 1 295 ? -22.589 -44.222 1.507 1.00 27.30 295 ILE A O 1
ATOM 2256 N N . GLY A 1 296 ? -22.435 -46.305 2.328 1.00 30.61 296 GLY A N 1
ATOM 2257 C CA . GLY A 1 296 ? -21.951 -46.899 1.094 1.00 30.95 296 GLY A CA 1
ATOM 2258 C C . GLY A 1 296 ? -22.941 -46.761 -0.060 1.00 29.39 296 GLY A C 1
ATOM 2259 O O . GLY A 1 296 ? -22.561 -46.382 -1.168 1.00 30.07 296 GLY A O 1
ATOM 2260 N N . LEU A 1 297 ? -24.191 -47.095 0.207 1.00 28.93 297 LEU A N 1
ATOM 2261 C CA . LEU A 1 297 ? -25.264 -47.029 -0.776 1.00 34.85 297 LEU A CA 1
ATOM 2262 C C . LEU A 1 297 ? -25.444 -45.610 -1.312 1.00 31.57 297 LEU A C 1
ATOM 2263 O O . LEU A 1 297 ? -25.384 -45.352 -2.520 1.00 33.39 297 LEU A O 1
ATOM 2268 N N . ILE A 1 298 ? -25.544 -44.672 -0.416 1.00 30.52 298 ILE A N 1
ATOM 2269 C CA . ILE A 1 298 ? -25.707 -43.287 -0.790 1.00 32.47 298 ILE A CA 1
ATOM 2270 C C . ILE A 1 298 ? -24.472 -42.747 -1.546 1.00 33.33 298 ILE A C 1
ATOM 2271 O O . ILE A 1 298 ? -24.588 -42.076 -2.574 1.00 31.49 298 ILE A O 1
ATOM 2276 N N . THR A 1 299 ? -23.267 -43.077 -1.034 1.00 32.36 299 THR A N 1
ATOM 2277 C CA . THR A 1 299 ? -22.047 -42.586 -1.656 1.00 32.42 299 THR A CA 1
ATOM 2278 C C . THR A 1 299 ? -21.830 -43.198 -3.023 1.00 27.37 299 THR A C 1
ATOM 2279 O O . THR A 1 299 ? -21.427 -42.513 -3.967 1.00 29.36 299 THR A O 1
ATOM 2283 N N . GLY A 1 300 ? -22.103 -44.472 -3.158 1.00 32.47 300 GLY A N 1
ATOM 2284 C CA . GLY A 1 300 ? -21.930 -45.143 -4.421 1.00 32.73 300 GLY A CA 1
ATOM 2285 C C . GLY A 1 300 ? -22.675 -44.462 -5.604 1.00 37.12 300 GLY A C 1
ATOM 2286 O O . GLY A 1 300 ? -22.114 -44.169 -6.651 1.00 34.71 300 GLY A O 1
ATOM 2287 N N . ILE A 1 301 ? -23.968 -44.275 -5.439 1.00 36.29 301 ILE A N 1
ATOM 2288 C CA . ILE A 1 301 ? -24.801 -43.574 -6.404 1.00 34.17 301 ILE A CA 1
ATOM 2289 C C . ILE A 1 301 ? -24.355 -42.111 -6.571 1.00 29.45 301 ILE A C 1
ATOM 2290 O O . ILE A 1 301 ? -24.207 -41.650 -7.690 1.00 33.59 301 ILE A O 1
ATOM 2295 N N . LEU A 1 302 ? -24.181 -41.367 -5.490 1.00 28.62 302 LEU A N 1
ATOM 2296 C CA . LEU A 1 302 ? -23.870 -39.955 -5.652 1.00 29.42 302 LEU A CA 1
ATOM 2297 C C . LEU A 1 302 ? -22.520 -39.773 -6.340 1.00 34.63 302 LEU A C 1
ATOM 2298 O O . LEU A 1 302 ? -22.291 -38.776 -7.090 1.00 31.07 302 LEU A O 1
ATOM 2303 N N . ALA A 1 303 ? -21.603 -40.708 -6.101 1.00 31.92 303 ALA A N 1
ATOM 2304 C CA . ALA A 1 303 ? -20.267 -40.561 -6.692 1.00 31.75 303 ALA A CA 1
ATOM 2305 C C . ALA A 1 303 ? -20.301 -40.780 -8.216 1.00 28.91 303 ALA A C 1
ATOM 2306 O O . ALA A 1 303 ? -19.588 -40.119 -8.968 1.00 29.62 303 ALA A O 1
ATOM 2308 N N . ILE A 1 304 ? -21.156 -41.700 -8.663 1.00 27.57 304 ILE A N 1
ATOM 2309 C CA . ILE A 1 304 ? -21.312 -41.981 -10.064 1.00 32.22 304 ILE A CA 1
ATOM 2310 C C . ILE A 1 304 ? -22.012 -40.776 -10.745 1.00 31.44 304 ILE A C 1
ATOM 2311 O O . ILE A 1 304 ? -21.625 -40.440 -11.864 1.00 32.37 304 ILE A O 1
ATOM 2316 N N . ILE A 1 305 ? -22.972 -40.143 -10.044 1.00 31.83 305 ILE A N 1
ATOM 2317 C CA . ILE A 1 305 ? -23.649 -38.989 -10.611 1.00 31.31 305 ILE A CA 1
ATOM 2318 C C . ILE A 1 305 ? -22.602 -37.901 -10.772 1.00 30.06 305 ILE A C 1
ATOM 2319 O O . ILE A 1 305 ? -22.480 -37.243 -11.823 1.00 32.45 305 ILE A O 1
ATOM 2324 N N . ALA A 1 306 ? -21.848 -37.683 -9.708 1.00 30.22 306 ALA A N 1
ATOM 2325 C CA . ALA A 1 306 ? -20.771 -36.728 -9.734 1.00 28.97 306 ALA A CA 1
ATOM 2326 C C . ALA A 1 306 ? -19.737 -36.959 -10.791 1.00 29.28 306 ALA A C 1
ATOM 2327 O O . ALA A 1 306 ? -19.297 -36.008 -11.472 1.00 28.89 306 ALA A O 1
ATOM 2329 N N . GLU A 1 307 ? -19.341 -38.209 -10.974 1.00 27.98 307 GLU A N 1
ATOM 2330 C CA . GLU A 1 307 ? -18.342 -38.505 -11.969 1.00 27.61 307 GLU A CA 1
ATOM 2331 C C . GLU A 1 307 ? -18.813 -38.057 -13.377 1.00 29.73 307 GLU A C 1
ATOM 2332 O O . GLU A 1 307 ? -18.048 -37.440 -14.125 1.00 30.25 307 GLU A O 1
ATOM 2338 N N . GLY A 1 308 ? -20.076 -38.358 -13.717 1.00 29.76 308 GLY A N 1
ATOM 2339 C CA . GLY A 1 308 ? -20.653 -37.930 -14.963 1.00 31.33 308 GLY A CA 1
ATOM 2340 C C . GLY A 1 308 ? -20.800 -36.407 -15.097 1.00 31.31 308 GLY A C 1
ATOM 2341 O O . GLY A 1 308 ? -20.583 -35.848 -16.165 1.00 32.69 308 GLY A O 1
ATOM 2342 N N . PHE A 1 309 ? -21.148 -35.750 -14.003 1.00 33.46 309 PHE A N 1
ATOM 2343 C CA . PHE A 1 309 ? -21.300 -34.273 -13.964 1.00 32.90 309 PHE A CA 1
ATOM 2344 C C . PHE A 1 309 ? -19.969 -33.576 -14.240 1.00 35.62 309 PHE A C 1
ATOM 2345 O O . PHE A 1 309 ? -19.849 -32.594 -15.025 1.00 33.90 309 PHE A O 1
ATOM 2353 N N . ILE A 1 310 ? -18.930 -34.128 -13.670 1.00 34.02 310 ILE A N 1
ATOM 2354 C CA . ILE A 1 310 ? -17.598 -33.544 -13.7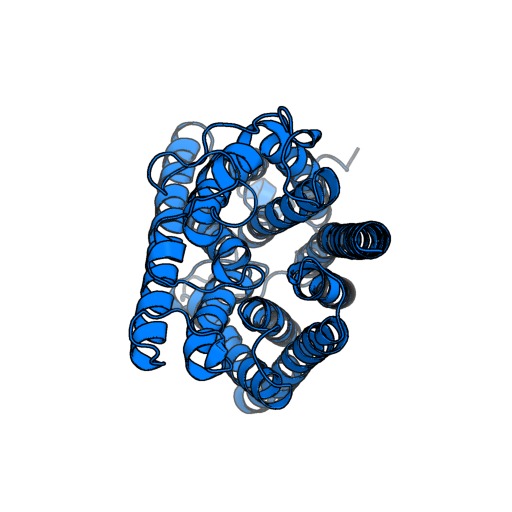38 1.00 30.52 310 ILE A CA 1
ATOM 2355 C C . ILE A 1 310 ? -17.102 -33.683 -15.176 1.00 30.47 310 ILE A C 1
ATOM 2356 O O . ILE A 1 310 ? -16.537 -32.772 -15.776 1.00 31.56 310 ILE A O 1
ATOM 2361 N N . GLU A 1 311 ? -17.267 -34.873 -15.701 1.00 31.36 311 GLU A N 1
ATOM 2362 C CA . GLU A 1 311 ? -16.832 -35.190 -17.031 1.00 33.63 311 GLU A CA 1
ATOM 2363 C C . GLU A 1 311 ? -17.597 -34.427 -18.153 1.00 32.40 311 GLU A C 1
ATOM 2364 O O . GLU A 1 311 ? -16.979 -33.922 -19.060 1.00 33.47 311 GLU A O 1
ATOM 2370 N N . LYS A 1 312 ? -18.913 -34.397 -18.073 1.00 34.74 312 LYS A N 1
ATOM 2371 C CA . LYS A 1 312 ? -19.745 -34.006 -19.198 1.00 34.68 312 LYS A CA 1
ATOM 2372 C C . LYS A 1 312 ? -20.371 -32.613 -19.019 1.00 36.29 312 LYS A C 1
ATOM 2373 O O . LYS A 1 312 ? -20.690 -31.958 -19.978 1.00 42.77 312 LYS A O 1
ATOM 2379 N N . THR A 1 313 ? -20.537 -32.142 -17.795 1.00 32.84 313 THR A N 1
ATOM 2380 C CA . THR A 1 313 ? -21.060 -30.822 -17.570 1.00 32.46 313 THR A CA 1
ATOM 2381 C C . THR A 1 313 ? -19.935 -29.872 -17.244 1.00 34.74 313 THR A C 1
ATOM 2382 O O . THR A 1 313 ? -19.848 -28.812 -17.871 1.00 39.46 313 THR A O 1
ATOM 2386 N N . LEU A 1 314 ? -19.044 -30.186 -16.308 1.00 31.33 314 LEU A N 1
ATOM 2387 C CA . LEU A 1 314 ? -17.943 -29.250 -16.030 1.00 31.60 314 LEU A CA 1
ATOM 2388 C C . LEU A 1 314 ? -16.868 -29.338 -17.088 1.00 29.06 314 LEU A C 1
ATOM 2389 O O . LEU A 1 314 ? -16.032 -28.442 -17.253 1.00 37.02 314 LEU A O 1
ATOM 2394 N N . LYS A 1 315 ? -16.834 -30.442 -17.812 1.00 32.21 315 LYS A N 1
ATOM 2395 C CA . LYS A 1 315 ? -15.791 -30.708 -18.798 1.00 34.82 315 LYS A CA 1
ATOM 2396 C C . LYS A 1 315 ? -14.377 -30.661 -18.240 1.00 37.61 315 LYS A C 1
ATOM 2397 O O . LYS A 1 315 ? -13.411 -30.083 -18.852 1.00 34.55 315 LYS A O 1
ATOM 2403 N N . ILE A 1 316 ? -14.265 -31.222 -17.033 1.00 31.96 316 ILE A N 1
ATOM 2404 C CA . ILE A 1 316 ? -12.930 -31.504 -16.455 1.00 32.92 316 ILE A CA 1
ATOM 2405 C C . ILE A 1 316 ? -12.582 -32.940 -16.776 1.00 30.95 316 ILE A C 1
ATOM 2406 O O . ILE A 1 316 ? -13.398 -33.859 -16.518 1.00 31.43 316 ILE A O 1
ATOM 2411 N N . ASP A 1 317 ? -11.445 -33.129 -17.433 1.00 30.61 317 ASP A N 1
ATOM 2412 C CA . ASP A 1 317 ? -11.051 -34.475 -17.852 1.00 32.42 317 ASP A CA 1
ATOM 2413 C C . ASP A 1 317 ? -10.171 -35.151 -16.761 1.00 30.30 317 ASP A C 1
ATOM 2414 O O . ASP A 1 317 ? -8.987 -34.786 -16.558 1.00 33.00 317 ASP A O 1
ATOM 2419 N N . ASP A 1 318 ? -10.753 -36.175 -16.127 1.00 31.37 318 ASP A N 1
ATOM 2420 C CA . ASP A 1 318 ? -10.151 -36.858 -14.929 1.00 29.31 318 ASP A CA 1
ATOM 2421 C C . ASP A 1 318 ? -10.090 -38.343 -15.246 1.00 27.26 318 ASP A C 1
ATOM 2422 O O . ASP A 1 318 ? -11.105 -39.068 -15.140 1.00 26.14 318 ASP A O 1
ATOM 2427 N N . PRO A 1 319 ? -8.966 -38.774 -15.787 1.00 28.45 319 PRO A N 1
ATOM 2428 C CA . PRO A 1 319 ? -8.884 -40.139 -16.349 1.00 26.91 319 PRO A CA 1
ATOM 2429 C C . PRO A 1 319 ? -9.205 -41.264 -15.348 1.00 30.76 319 PRO A C 1
ATOM 2430 O O . PRO A 1 319 ? -9.617 -42.304 -15.767 1.00 29.86 319 PRO A O 1
ATOM 2434 N N . VAL A 1 320 ? -9.067 -41.043 -14.037 1.00 27.37 320 VAL A N 1
ATOM 2435 C CA . VAL A 1 320 ? -9.354 -42.077 -13.039 1.00 27.70 320 VAL A CA 1
ATOM 2436 C C . VAL A 1 320 ? -10.528 -41.759 -12.145 1.00 28.24 320 VAL A C 1
ATOM 2437 O O . VAL A 1 320 ? -10.733 -42.450 -11.189 1.00 29.68 320 VAL A O 1
ATOM 2441 N N . SER A 1 321 ? -11.241 -40.681 -12.432 1.00 27.02 321 SER A N 1
ATOM 2442 C CA . SER A 1 321 ? -12.320 -40.157 -11.606 1.00 28.53 321 SER A CA 1
ATOM 2443 C C . SER A 1 321 ? -11.864 -39.813 -10.184 1.00 25.63 321 SER A C 1
ATOM 2444 O O . SER A 1 321 ? -12.587 -40.048 -9.217 1.00 27.34 321 SER A O 1
ATOM 2447 N N . ALA A 1 322 ? -10.602 -39.378 -10.048 1.00 27.29 322 ALA A N 1
ATOM 2448 C CA . ALA A 1 322 ? -10.035 -39.012 -8.771 1.00 27.85 322 ALA A CA 1
ATOM 2449 C C . ALA A 1 322 ? -10.860 -37.943 -8.026 1.00 29.63 322 ALA A C 1
ATOM 2450 O O . ALA A 1 322 ? -11.002 -37.962 -6.793 1.00 24.52 322 ALA A O 1
ATOM 2452 N N . ILE A 1 323 ? -11.403 -36.998 -8.792 1.00 28.61 323 ILE A N 1
ATOM 2453 C CA . ILE A 1 323 ? -12.151 -35.873 -8.169 1.00 28.61 323 ILE A CA 1
ATOM 2454 C C . ILE A 1 323 ? -13.440 -36.405 -7.577 1.00 27.67 323 ILE A C 1
ATOM 2455 O O . ILE A 1 323 ? -13.754 -36.183 -6.432 1.00 29.43 323 ILE A O 1
ATOM 2460 N N . ALA A 1 324 ? -14.140 -37.208 -8.348 1.00 26.93 324 ALA A N 1
ATOM 2461 C CA . ALA A 1 324 ? -15.328 -37.871 -7.807 1.00 27.22 324 ALA A CA 1
ATOM 2462 C C . ALA A 1 324 ? -15.067 -38.787 -6.639 1.00 27.74 324 ALA A C 1
ATOM 2463 O O . ALA A 1 324 ? -15.832 -38.755 -5.665 1.00 25.36 324 ALA A O 1
ATOM 2465 N N . VAL A 1 325 ? -13.980 -39.606 -6.671 1.00 27.77 325 VAL A N 1
ATOM 2466 C CA . VAL A 1 325 ? -13.773 -40.612 -5.644 1.00 26.87 325 VAL A CA 1
ATOM 2467 C C . VAL A 1 325 ? -13.359 -39.868 -4.356 1.00 26.59 325 VAL A C 1
ATOM 2468 O O . VAL A 1 325 ? -13.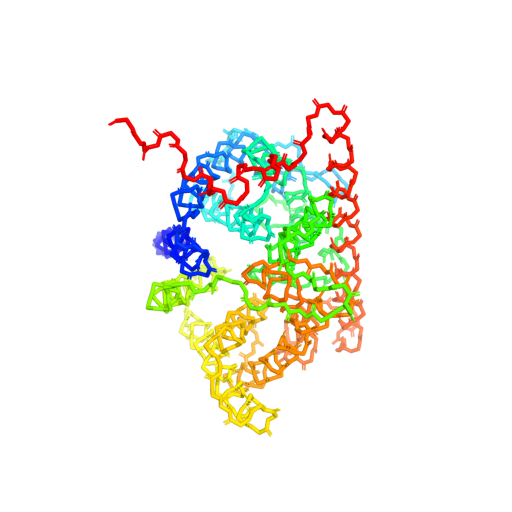968 -40.007 -3.275 1.00 25.00 325 VAL A O 1
ATOM 2472 N N . HIS A 1 326 ?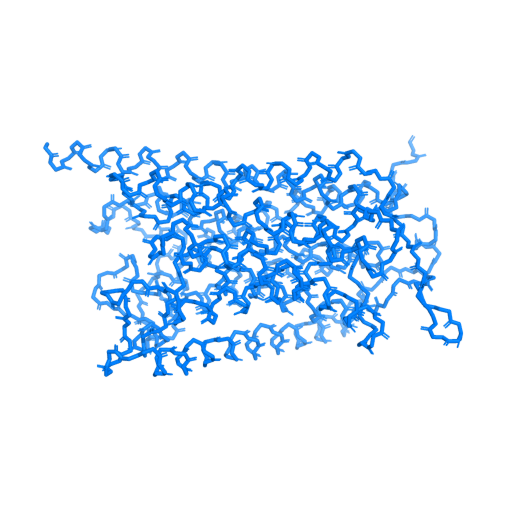 -12.282 -39.103 -4.487 1.00 24.69 326 HIS A N 1
ATOM 2473 C CA . HIS A 1 326 ? -11.634 -38.493 -3.342 1.00 23.37 326 HIS A CA 1
ATOM 2474 C C . HIS A 1 326 ? -12.274 -37.121 -2.900 1.00 23.87 326 HIS A C 1
ATOM 2475 O O . HIS A 1 326 ? -12.473 -36.908 -1.730 1.00 25.68 326 HIS A O 1
ATOM 2482 N N . GLY A 1 327 ? -12.520 -36.255 -3.834 1.00 24.93 327 GLY A N 1
ATOM 2483 C CA . GLY A 1 327 ? -13.098 -34.937 -3.544 1.00 29.31 327 GLY A CA 1
ATOM 2484 C C . GLY A 1 327 ? -14.560 -35.117 -3.101 1.00 25.99 327 GLY A C 1
ATOM 2485 O O . GLY A 1 327 ? -14.891 -34.873 -1.964 1.00 28.91 327 GLY A O 1
ATOM 2486 N N . VAL A 1 328 ? -15.388 -35.629 -3.984 1.00 25.21 328 VAL A N 1
ATOM 2487 C CA . VAL A 1 328 ? -16.813 -35.739 -3.676 1.00 27.76 328 VAL A CA 1
ATOM 2488 C C . VAL A 1 328 ? -17.105 -36.812 -2.636 1.00 29.38 328 VAL A C 1
ATOM 2489 O O . VAL A 1 328 ? -17.847 -36.604 -1.670 1.00 29.21 328 VAL A O 1
ATOM 2493 N N . GLY A 1 329 ? -16.520 -37.997 -2.815 1.00 29.64 329 GLY A N 1
ATOM 2494 C CA . GLY A 1 329 ? -16.616 -39.002 -1.790 1.00 27.05 329 GLY A CA 1
ATOM 2495 C C . GLY A 1 329 ? -16.230 -38.514 -0.397 1.00 26.17 329 GLY A C 1
ATOM 2496 O O . GLY A 1 329 ? -16.885 -38.867 0.559 1.00 25.43 329 GLY A O 1
ATOM 2497 N N . GLY A 1 330 ? -15.214 -37.661 -0.298 1.00 25.76 330 GLY A N 1
ATOM 2498 C CA . GLY A 1 330 ? -14.805 -37.222 1.017 1.00 28.30 330 GLY A CA 1
ATOM 2499 C C . GLY A 1 330 ? -15.845 -36.255 1.562 1.00 27.39 330 GLY A C 1
ATOM 2500 O O . GLY A 1 330 ? -16.107 -36.243 2.748 1.00 25.88 330 GLY A O 1
ATOM 2501 N N . VAL A 1 331 ? -16.396 -35.409 0.710 1.00 26.44 331 VAL A N 1
ATOM 2502 C CA . VAL A 1 331 ? -17.435 -34.472 1.161 1.00 29.64 331 VAL A CA 1
ATOM 2503 C C . VAL A 1 331 ? -18.646 -35.242 1.722 1.00 28.96 331 VAL A C 1
ATOM 2504 O O . VAL A 1 331 ? -19.099 -34.996 2.841 1.00 30.73 331 VAL A O 1
ATOM 2508 N N . ILE A 1 332 ? -19.079 -36.249 0.980 1.00 29.63 332 ILE A N 1
ATOM 2509 C CA . ILE A 1 332 ? -20.200 -37.012 1.401 1.00 29.53 332 ILE A CA 1
ATOM 2510 C C . ILE A 1 332 ? -19.948 -37.720 2.734 1.00 31.15 332 ILE A C 1
ATOM 2511 O O . ILE A 1 332 ? -20.791 -37.681 3.663 1.00 28.54 332 ILE A O 1
ATOM 2516 N N . GLY A 1 333 ? -18.809 -38.398 2.869 1.00 29.87 333 GLY A N 1
ATOM 2517 C CA . GLY A 1 333 ? -18.523 -39.040 4.134 1.00 28.43 333 GLY A CA 1
ATOM 2518 C C . GLY A 1 333 ? -18.423 -38.040 5.291 1.00 27.21 333 GLY A C 1
ATOM 2519 O O . GLY A 1 333 ? -18.838 -38.288 6.430 1.00 25.55 333 GLY A O 1
ATOM 2520 N N . THR A 1 334 ? -17.781 -36.899 5.022 1.00 26.91 334 THR A N 1
ATOM 2521 C CA . THR A 1 334 ? -17.550 -35.929 6.060 1.00 27.17 334 THR A CA 1
ATOM 2522 C C . THR A 1 334 ? -18.925 -35.384 6.551 1.00 29.85 334 THR A C 1
ATOM 2523 O O . THR A 1 334 ? -19.154 -35.225 7.799 1.00 32.85 334 THR A O 1
ATOM 2527 N N . LEU A 1 335 ? -19.836 -35.079 5.606 1.00 30.04 335 LEU A N 1
ATOM 2528 C CA . LEU A 1 335 ? -21.212 -34.647 5.990 1.00 32.75 335 LEU A CA 1
ATOM 2529 C C . LEU A 1 335 ? -21.981 -35.732 6.744 1.00 32.79 335 LEU A C 1
ATOM 2530 O O . LEU A 1 335 ? -22.688 -35.447 7.715 1.00 35.27 335 LEU A O 1
ATOM 2535 N N . CYS A 1 336 ? -21.787 -36.978 6.359 1.00 31.90 336 CYS A N 1
ATOM 2536 C CA . CYS A 1 336 ? -22.475 -38.147 6.992 1.00 30.92 336 CYS A CA 1
ATOM 2537 C C . CYS A 1 336 ? -22.076 -38.383 8.423 1.00 30.25 336 CYS A C 1
ATOM 2538 O O . CYS A 1 336 ? -22.851 -38.957 9.179 1.00 30.83 336 CYS A O 1
ATOM 2541 N N . VAL A 1 337 ? -20.895 -37.924 8.838 1.00 28.23 337 VAL A N 1
ATOM 2542 C CA . VAL A 1 337 ? -20.557 -37.973 10.206 1.00 29.58 337 VAL A CA 1
ATOM 2543 C C . VAL A 1 337 ? -21.745 -37.419 11.087 1.00 35.39 337 VAL A C 1
ATOM 2544 O O . VAL A 1 337 ? -22.170 -38.030 12.091 1.00 33.56 337 VAL A O 1
ATOM 2548 N N . ALA A 1 338 ? -22.237 -36.237 10.741 1.00 34.07 338 ALA A N 1
ATOM 2549 C CA . ALA A 1 338 ? -23.359 -35.609 11.516 1.00 35.52 338 ALA A CA 1
ATOM 2550 C C . ALA A 1 338 ? -24.641 -36.448 11.528 1.00 34.20 338 ALA A C 1
ATOM 2551 O O . ALA A 1 338 ? -25.344 -36.480 12.539 1.00 35.75 338 ALA A O 1
ATOM 2553 N N . ILE A 1 339 ? -24.922 -37.101 10.410 1.00 33.71 339 ILE A N 1
ATOM 2554 C CA . ILE A 1 339 ? -26.152 -37.881 10.239 1.00 36.18 339 ILE A CA 1
ATOM 2555 C C . ILE A 1 339 ? -26.058 -39.174 10.963 1.00 42.79 339 ILE A C 1
ATOM 2556 O O . ILE A 1 339 ? -27.035 -39.568 11.591 1.00 40.52 339 ILE A O 1
ATOM 2561 N N . PHE A 1 340 ? -24.886 -39.816 10.955 1.00 36.91 340 PHE A N 1
ATOM 2562 C CA . PHE A 1 340 ? -24.838 -41.223 11.368 1.00 34.49 340 PHE A CA 1
ATOM 2563 C C . PHE A 1 340 ? -24.065 -41.545 12.593 1.00 32.35 340 PHE A C 1
ATOM 2564 O O . PHE A 1 340 ? -24.259 -42.654 13.198 1.00 32.94 340 PHE A O 1
ATOM 2572 N N . ALA A 1 341 ? -23.148 -40.685 12.968 1.00 30.81 341 ALA A N 1
ATOM 2573 C CA . ALA A 1 341 ? -22.293 -40.969 14.080 1.00 33.42 341 ALA A CA 1
ATOM 2574 C C . ALA A 1 341 ? -23.087 -41.123 15.376 1.00 42.43 341 ALA A C 1
ATOM 2575 O O . ALA A 1 341 ? -24.126 -40.467 15.557 1.00 39.62 341 ALA A O 1
ATOM 2577 N N . GLN A 1 342 ? -22.600 -42.025 16.225 1.00 36.38 342 GLN A N 1
ATOM 2578 C CA . GLN A 1 342 ? -23.080 -42.188 17.583 1.00 43.81 342 GLN A CA 1
ATOM 2579 C C . GLN A 1 342 ? -22.977 -40.857 18.321 1.00 41.74 342 GLN A C 1
ATOM 2580 O O . GLN A 1 342 ? -21.935 -40.180 18.289 1.00 37.83 342 GLN A O 1
ATOM 2586 N N . LYS A 1 343 ? -24.044 -40.480 19.011 1.00 42.68 343 LYS A N 1
ATOM 2587 C CA . LYS A 1 343 ? -24.094 -39.142 19.615 1.00 47.61 343 LYS A CA 1
ATOM 2588 C C . LYS A 1 343 ? -22.946 -38.801 20.563 1.00 43.36 343 LYS A C 1
ATOM 2589 O O . LYS A 1 343 ? -22.460 -37.713 20.537 1.00 42.10 343 LYS A O 1
ATOM 2595 N N . SER A 1 344 ? -22.425 -39.748 21.309 1.00 43.48 344 SER A N 1
ATOM 2596 C CA . SER A 1 344 ? -21.267 -39.517 22.168 1.00 43.15 344 SER A CA 1
ATOM 2597 C C . SER A 1 344 ? -20.028 -39.025 21.458 1.00 47.94 344 SER A C 1
ATOM 2598 O O . SER A 1 344 ? -19.080 -38.523 22.111 1.00 44.78 344 SER A O 1
ATOM 2601 N N . TYR A 1 345 ? -19.965 -39.220 20.129 1.00 42.97 345 TYR A N 1
ATOM 2602 C CA . TYR A 1 345 ? -18.823 -38.726 19.364 1.00 42.94 345 TYR A CA 1
ATOM 2603 C C . TYR A 1 345 ? -18.931 -37.277 18.866 1.00 42.27 345 TYR A C 1
ATOM 2604 O O . TYR A 1 345 ? -17.927 -36.679 18.417 1.00 43.42 345 TYR A O 1
ATOM 2613 N N . LEU A 1 346 ? -20.139 -36.726 18.871 1.00 37.90 346 LEU A N 1
ATOM 2614 C CA . LEU A 1 346 ? -20.314 -35.413 18.321 1.00 38.84 346 LEU A CA 1
ATOM 2615 C C . LEU A 1 346 ? -19.525 -34.384 19.149 1.00 38.18 346 LEU A C 1
ATOM 2616 O O . LEU A 1 346 ? -19.367 -34.519 20.354 1.00 42.56 346 LEU A O 1
ATOM 2621 N N . LEU A 1 347 ? -18.958 -33.383 18.497 1.00 36.77 347 LEU A N 1
ATOM 2622 C CA . LEU A 1 347 ? -18.228 -32.379 19.224 1.00 38.83 347 LEU A CA 1
ATOM 2623 C C . LEU A 1 347 ? -18.966 -31.061 19.163 1.00 42.63 347 LEU A C 1
ATOM 2624 O O . LEU A 1 347 ? -18.549 -30.136 19.821 1.00 44.63 347 LEU A O 1
ATOM 2629 N N . ALA A 1 348 ? -20.033 -30.943 18.372 1.00 42.31 348 ALA A N 1
ATOM 2630 C CA . ALA A 1 348 ? -20.677 -29.653 18.202 1.00 48.54 348 ALA A CA 1
ATOM 2631 C C . ALA A 1 348 ? -21.008 -29.157 19.586 1.00 48.48 348 ALA A C 1
ATOM 2632 O O . ALA A 1 348 ? -21.559 -29.931 20.382 1.00 41.72 348 ALA A O 1
ATOM 2634 N N . GLU A 1 349 ? -20.654 -27.900 19.886 1.00 50.71 349 GLU A N 1
ATOM 2635 C CA . GLU A 1 349 ? -20.793 -27.405 21.259 1.00 56.45 349 GLU A CA 1
ATOM 2636 C C . GLU A 1 349 ? -22.167 -27.631 21.850 1.00 53.27 349 GLU A C 1
ATOM 2637 O O . GLU A 1 349 ? -22.290 -27.947 23.026 1.00 57.22 349 GLU A O 1
ATOM 2643 N N . ASN A 1 350 ? -23.209 -27.504 21.062 1.00 55.92 350 ASN A N 1
ATOM 2644 C CA . ASN A 1 350 ? -24.525 -27.743 21.653 1.00 55.11 350 ASN A CA 1
ATOM 2645 C C . ASN A 1 350 ? -24.954 -29.195 21.596 1.00 55.98 350 ASN A C 1
ATOM 2646 O O . ASN A 1 350 ? -26.067 -29.509 21.960 1.00 54.94 350 ASN A O 1
ATOM 2651 N N . GLY A 1 351 ? -24.108 -30.095 21.123 1.00 57.39 351 GLY A N 1
ATOM 2652 C CA . GLY A 1 351 ? -24.447 -31.539 21.167 1.00 56.38 351 GLY A CA 1
ATOM 2653 C C . GLY A 1 351 ? -25.357 -32.043 20.060 1.00 50.25 351 GLY A C 1
ATOM 2654 O O . GLY A 1 351 ? -25.628 -33.206 19.998 1.00 51.95 351 GLY A O 1
ATOM 2655 N N . SER A 1 352 ? -25.812 -31.184 19.143 1.00 39.33 352 SER A N 1
ATOM 2656 C CA . SER A 1 352 ? -26.749 -31.612 18.139 1.00 36.74 352 SER A CA 1
ATOM 2657 C C . SER A 1 352 ? -26.184 -31.962 16.730 1.00 37.80 352 SER A C 1
ATOM 2658 O O . SER A 1 352 ? -25.145 -31.421 16.310 1.00 37.61 352 SER A O 1
ATOM 2661 N N . ARG A 1 353 ? -26.955 -32.768 16.004 1.00 36.49 353 ARG A N 1
ATOM 2662 C CA . ARG A 1 353 ? -26.641 -33.203 14.646 1.00 37.10 353 ARG A CA 1
ATOM 2663 C C . ARG A 1 353 ? -26.714 -32.087 13.633 1.00 42.30 353 ARG A C 1
ATOM 2664 O O . ARG A 1 353 ? -25.848 -31.957 12.753 1.00 36.56 353 ARG A O 1
ATOM 2672 N N . MET A 1 354 ? -27.734 -31.249 13.762 1.00 39.76 354 MET A N 1
ATOM 2673 C CA . MET A 1 354 ? -27.868 -30.055 12.947 1.00 43.64 354 MET A CA 1
ATOM 2674 C C . MET A 1 354 ? -26.647 -29.162 13.053 1.00 37.54 354 MET A C 1
ATOM 2675 O O . MET A 1 354 ? -26.094 -28.703 12.067 1.00 36.33 354 MET A O 1
ATOM 2680 N N . HIS A 1 355 ? -26.216 -28.938 14.261 1.00 36.70 355 HIS A N 1
ATOM 2681 C CA . HIS A 1 355 ? -25.096 -28.062 14.497 1.00 40.62 355 HIS A CA 1
ATOM 2682 C C . HIS A 1 355 ? -23.836 -28.804 13.972 1.00 37.49 355 HIS A C 1
ATOM 2683 O O . HIS A 1 355 ? -23.041 -28.227 13.321 1.00 32.29 355 HIS A O 1
ATOM 2690 N N . GLN A 1 356 ? -23.653 -30.090 14.290 1.00 36.43 356 GLN A N 1
ATOM 2691 C CA . GLN A 1 356 ? -22.493 -30.826 13.725 1.00 33.57 356 GLN A CA 1
ATOM 2692 C C . GLN A 1 356 ? -22.474 -30.788 12.211 1.00 30.51 356 GLN A C 1
ATOM 2693 O O . GLN A 1 356 ? -21.395 -30.655 11.604 1.00 33.68 356 GLN A O 1
ATOM 2699 N N . LEU A 1 357 ? -23.646 -30.861 11.565 1.00 31.66 357 LEU A N 1
ATOM 2700 C CA . LEU A 1 357 ? -23.710 -30.783 10.123 1.00 34.00 357 LEU A CA 1
ATOM 2701 C C . LEU A 1 357 ? -23.152 -29.464 9.616 1.00 37.48 357 LEU A C 1
ATOM 2702 O O . LEU A 1 357 ? -22.547 -29.413 8.529 1.00 34.54 357 LEU A O 1
ATOM 2707 N N . GLY A 1 358 ? -23.324 -28.389 10.394 1.00 36.34 358 GLY A N 1
ATOM 2708 C CA . GLY A 1 358 ? -22.937 -27.035 9.935 1.00 32.36 358 GLY A CA 1
ATOM 2709 C C . GLY A 1 358 ? -21.406 -26.963 10.093 1.00 28.03 358 GLY A C 1
ATOM 2710 O O . GLY A 1 358 ? -20.748 -26.408 9.269 1.00 30.25 358 GLY A O 1
ATOM 2711 N N . ILE A 1 359 ? -20.862 -27.541 11.150 1.00 29.06 359 ILE A N 1
ATOM 2712 C CA . ILE A 1 359 ? -19.405 -27.575 11.376 1.00 31.08 359 ILE A CA 1
ATOM 2713 C C . ILE A 1 359 ? -18.742 -28.476 10.302 1.00 34.86 359 ILE A C 1
ATOM 2714 O O . ILE A 1 359 ? -17.678 -28.152 9.803 1.00 33.01 359 ILE A O 1
ATOM 2719 N N . GLN A 1 360 ? -19.365 -29.616 9.976 1.00 33.09 360 GLN A N 1
ATOM 2720 C CA . GLN A 1 360 ? -18.820 -30.490 8.942 1.00 34.96 360 GLN A CA 1
ATOM 2721 C C . GLN A 1 360 ? -18.821 -29.757 7.606 1.00 32.56 360 GLN A C 1
ATOM 2722 O O . GLN A 1 360 ? -17.794 -29.680 6.893 1.00 29.71 360 GLN A O 1
ATOM 2728 N N . ALA A 1 361 ? -19.928 -29.110 7.306 1.00 30.49 361 ALA A N 1
ATOM 2729 C CA . ALA A 1 361 ? -20.010 -28.323 6.073 1.00 32.76 361 ALA A CA 1
ATOM 2730 C C . ALA A 1 361 ? -18.963 -27.193 6.021 1.00 32.20 361 ALA A C 1
ATOM 2731 O O . ALA A 1 361 ? -18.399 -26.880 4.968 1.00 32.88 361 ALA A O 1
ATOM 2733 N N . LEU A 1 362 ? -18.710 -26.587 7.171 1.00 33.10 362 LEU A N 1
ATOM 2734 C CA . LEU A 1 362 ? -17.733 -25.524 7.217 1.00 37.87 362 LEU A CA 1
ATOM 2735 C C . LEU A 1 362 ? -16.353 -26.109 6.919 1.00 34.37 362 LEU A C 1
ATOM 2736 O O . LEU A 1 362 ? -15.561 -25.519 6.216 1.00 32.17 362 LEU A O 1
ATOM 2741 N N . GLY A 1 363 ? -16.059 -27.257 7.496 1.00 34.61 363 GLY A N 1
ATOM 2742 C CA . GLY A 1 363 ? -14.782 -27.954 7.187 1.00 36.45 363 GLY A CA 1
ATOM 2743 C C . GLY A 1 363 ? -14.642 -28.291 5.718 1.00 30.96 363 GLY A C 1
ATOM 2744 O O . GLY A 1 363 ? -13.561 -28.111 5.105 1.00 32.14 363 GLY A O 1
ATOM 2745 N N . VAL A 1 364 ? -15.725 -28.759 5.139 1.00 28.90 364 VAL A N 1
ATOM 2746 C CA . VAL A 1 364 ? -15.766 -29.091 3.722 1.00 28.48 364 VAL A CA 1
ATOM 2747 C C . VAL A 1 364 ? -15.443 -27.885 2.842 1.00 33.20 364 VAL A C 1
ATOM 2748 O O . VAL A 1 364 ? -14.692 -27.992 1.867 1.00 30.79 364 VAL A O 1
ATOM 2752 N N . ILE A 1 365 ? -16.072 -26.758 3.143 1.00 32.21 365 ILE A N 1
ATOM 2753 C CA . ILE A 1 365 ? -15.874 -25.519 2.373 1.00 31.81 365 ILE A CA 1
ATOM 2754 C C . ILE A 1 365 ? -14.516 -24.927 2.544 1.00 28.65 365 ILE A C 1
ATOM 2755 O O . ILE A 1 365 ? -13.934 -24.384 1.598 1.00 30.92 365 ILE A O 1
ATOM 2760 N N . VAL A 1 366 ? -13.997 -24.961 3.751 1.00 31.71 366 VAL A N 1
ATOM 2761 C CA . VAL A 1 366 ? -12.640 -24.503 4.002 1.00 32.07 366 VAL A CA 1
ATOM 2762 C C . VAL A 1 366 ? -11.617 -25.385 3.257 1.00 33.08 366 VAL A C 1
ATOM 2763 O O . VAL A 1 366 ? -10.721 -24.866 2.648 1.00 28.97 366 VAL A O 1
ATOM 2767 N N . ALA A 1 367 ? -11.801 -26.703 3.285 1.00 30.79 367 ALA A N 1
ATOM 2768 C CA . ALA A 1 367 ? -10.895 -27.652 2.567 1.00 31.21 367 ALA A CA 1
ATOM 2769 C C . ALA A 1 367 ? -10.874 -27.384 1.067 1.00 28.42 367 ALA A C 1
ATOM 2770 O O . ALA A 1 367 ? -9.791 -27.249 0.412 1.00 29.23 367 ALA A O 1
ATOM 2772 N N . PHE A 1 368 ? -12.063 -27.154 0.525 1.00 29.42 368 PHE A N 1
ATOM 2773 C CA . PHE A 1 368 ? -12.173 -26.797 -0.879 1.00 28.87 368 PHE A CA 1
ATOM 2774 C C . PHE A 1 368 ? -11.486 -25.509 -1.138 1.00 30.30 368 PHE A C 1
ATOM 2775 O O . PHE A 1 368 ? -10.698 -25.405 -2.058 1.00 31.39 368 PHE A O 1
ATOM 2783 N N . SER A 1 369 ? -11.809 -24.476 -0.377 1.00 30.07 369 SER A N 1
ATOM 2784 C CA . SER A 1 369 ? -11.273 -23.143 -0.707 1.00 30.40 369 SER A CA 1
ATOM 2785 C C . SER A 1 369 ? -9.767 -23.119 -0.614 1.00 31.46 369 SER A C 1
ATOM 2786 O O . SER A 1 369 ? -9.088 -22.469 -1.442 1.00 35.34 369 SER A O 1
ATOM 2789 N N . TRP A 1 370 ? -9.240 -23.745 0.444 1.00 28.42 370 TRP A N 1
ATOM 2790 C CA . TRP A 1 370 ? -7.809 -23.811 0.636 1.00 30.91 370 TRP A CA 1
ATOM 2791 C C . TRP A 1 370 ? -7.086 -24.625 -0.479 1.00 32.00 370 TRP A C 1
ATOM 2792 O O . TRP A 1 370 ? -6.151 -24.135 -1.092 1.00 31.63 370 TRP A O 1
ATOM 2803 N N . SER A 1 371 ? -7.511 -25.884 -0.706 1.00 30.08 371 SER A N 1
ATOM 2804 C CA . SER A 1 371 ? -6.812 -26.775 -1.598 1.00 29.78 371 SER A CA 1
ATOM 2805 C C . SER A 1 371 ? -7.092 -26.483 -3.062 1.00 29.07 371 SER A C 1
ATOM 2806 O O . SER A 1 371 ? -6.156 -26.363 -3.855 1.00 28.66 371 SER A O 1
ATOM 2809 N N . PHE A 1 372 ? -8.348 -26.278 -3.455 1.00 29.05 372 PHE A N 1
ATOM 2810 C CA . PHE A 1 372 ? -8.589 -25.845 -4.831 1.00 30.37 372 PHE A CA 1
ATOM 2811 C C . PHE A 1 372 ? -7.991 -24.445 -5.062 1.00 32.22 372 PHE A C 1
ATOM 2812 O O . PHE A 1 372 ? -7.365 -24.204 -6.063 1.00 30.49 372 PHE A O 1
ATOM 2820 N N . GLY A 1 373 ? -8.220 -23.490 -4.170 1.00 34.31 373 GLY A N 1
ATOM 2821 C CA . GLY A 1 373 ? -7.707 -22.144 -4.418 1.00 32.59 373 GLY A CA 1
ATOM 2822 C C . GLY A 1 373 ? -6.190 -22.021 -4.457 1.00 31.31 373 GLY A C 1
ATOM 2823 O O . GLY A 1 373 ? -5.617 -21.429 -5.374 1.00 32.70 373 GLY A O 1
ATOM 2824 N N . LEU A 1 374 ? -5.508 -22.581 -3.479 1.00 30.01 374 LEU A N 1
ATOM 2825 C CA . LEU A 1 374 ? -4.046 -22.623 -3.580 1.00 35.23 374 LEU A CA 1
ATOM 2826 C C . LEU A 1 374 ? -3.512 -23.467 -4.735 1.00 35.57 374 LEU A C 1
ATOM 2827 O O . LEU A 1 374 ? -2.442 -23.193 -5.292 1.00 36.16 374 LEU A O 1
ATOM 2832 N N . GLY A 1 375 ? -4.245 -24.499 -5.091 1.00 34.57 375 GLY A N 1
ATOM 2833 C CA . GLY A 1 375 ? -3.842 -25.318 -6.201 1.00 34.85 375 GLY A CA 1
ATOM 2834 C C . GLY A 1 375 ? -3.970 -24.561 -7.481 1.00 34.62 375 GLY A C 1
ATOM 2835 O O . GLY A 1 375 ? -3.033 -24.617 -8.334 1.00 31.25 375 GLY A O 1
ATOM 2836 N N . MET A 1 376 ? -5.090 -23.834 -7.642 1.00 33.19 376 MET A N 1
ATOM 2837 C CA . MET A 1 376 ? -5.196 -22.928 -8.825 1.00 33.07 376 MET A CA 1
ATOM 2838 C C . MET A 1 376 ? -4.032 -21.914 -8.906 1.00 34.96 376 MET A C 1
ATOM 2839 O O . MET A 1 376 ? -3.395 -21.771 -9.961 1.00 37.07 376 MET A O 1
ATOM 2844 N N . LEU A 1 377 ? -3.717 -21.265 -7.796 1.00 35.25 377 LEU A N 1
ATOM 2845 C CA . LEU A 1 377 ? -2.625 -20.319 -7.757 1.00 39.00 377 LEU A CA 1
ATOM 2846 C C . LEU A 1 377 ? -1.293 -20.983 -8.076 1.00 39.26 377 LEU A C 1
ATOM 2847 O O . LEU A 1 377 ? -0.451 -20.472 -8.824 1.00 33.02 377 LEU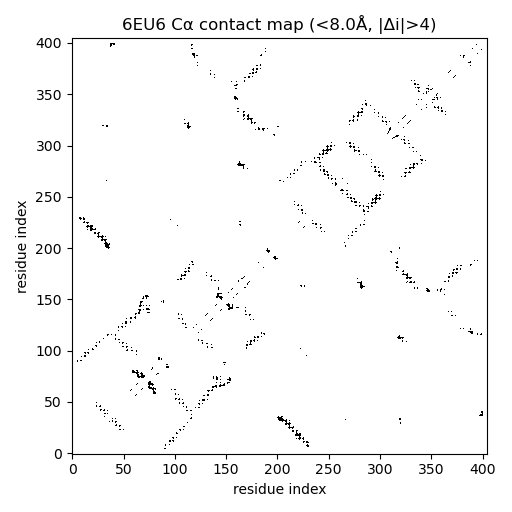 A O 1
ATOM 2852 N N . PHE A 1 378 ? -1.116 -22.162 -7.521 1.00 34.43 378 PHE A N 1
ATOM 2853 C CA . PHE A 1 378 ? 0.162 -22.877 -7.707 1.00 32.44 378 PHE A CA 1
ATOM 2854 C C . PHE A 1 378 ? 0.352 -23.237 -9.135 1.00 34.69 378 PHE A C 1
ATOM 2855 O O . PHE A 1 378 ? 1.422 -22.949 -9.687 1.00 34.32 378 PHE A O 1
ATOM 2863 N N . PHE A 1 379 ? -0.675 -23.813 -9.770 1.00 31.64 379 PHE A N 1
ATOM 2864 C CA . PHE A 1 379 ? -0.508 -24.175 -11.171 1.00 33.92 379 PHE A CA 1
ATOM 2865 C C . PHE A 1 379 ? -0.526 -22.968 -12.128 1.00 38.03 379 PHE A C 1
ATOM 2866 O O . PHE A 1 379 ? 0.069 -23.069 -13.192 1.00 35.94 379 PHE A O 1
ATOM 2874 N N . LEU A 1 380 ? -1.159 -21.870 -11.727 1.00 39.85 380 LEU A N 1
ATOM 2875 C CA . LEU A 1 380 ? -1.074 -20.628 -12.495 1.00 43.73 380 LEU A CA 1
ATOM 2876 C C . LEU A 1 380 ? 0.335 -20.124 -12.457 1.00 41.84 380 LEU A C 1
ATOM 2877 O O . LEU A 1 380 ? 0.878 -19.789 -13.487 1.00 50.54 380 LEU A O 1
ATOM 2882 N N . CYS A 1 381 ? 0.949 -20.090 -11.282 1.00 41.36 381 CYS A N 1
ATOM 2883 C CA . CYS A 1 381 ? 2.323 -19.606 -11.170 1.00 40.97 381 CYS A CA 1
ATOM 2884 C C . CYS A 1 381 ? 3.269 -20.531 -11.834 1.00 45.46 381 CYS A C 1
ATOM 2885 O O . CYS A 1 381 ? 4.146 -20.068 -12.540 1.00 41.26 381 CYS A O 1
ATOM 2888 N N . LEU A 1 382 ? 3.101 -21.845 -11.670 1.00 41.24 382 LEU A N 1
ATOM 2889 C CA . LEU A 1 382 ? 3.976 -22.769 -12.417 1.00 41.06 382 LEU A CA 1
ATOM 2890 C C . LEU A 1 382 ? 3.884 -22.597 -13.953 1.00 39.87 382 LEU A C 1
ATOM 2891 O O . LEU A 1 382 ? 4.863 -22.720 -14.669 1.00 46.50 382 LEU A O 1
ATOM 2896 N N . LYS A 1 383 ? 2.689 -22.421 -14.458 1.00 41.99 383 LYS A N 1
ATOM 2897 C CA . LYS A 1 383 ? 2.477 -22.405 -15.865 1.00 45.55 383 LYS A CA 1
ATOM 2898 C C . LYS A 1 383 ? 3.292 -21.208 -16.437 1.00 51.75 383 LYS A C 1
ATOM 2899 O O . LYS A 1 383 ? 3.784 -21.262 -17.543 1.00 53.78 383 LYS A O 1
ATOM 2905 N N . LYS A 1 384 ? 3.467 -20.166 -15.645 1.00 53.96 384 LYS A N 1
ATOM 2906 C CA . LYS A 1 384 ? 4.190 -18.996 -16.082 1.00 57.45 384 LYS A CA 1
ATOM 2907 C C . LYS A 1 384 ? 5.638 -19.297 -16.331 1.00 58.63 384 LYS A C 1
ATOM 2908 O O . LYS A 1 384 ? 6.265 -18.583 -17.085 1.00 63.20 384 LYS A O 1
ATOM 2914 N N . VAL A 1 385 ? 6.190 -20.335 -15.730 1.00 51.48 385 VAL A N 1
ATOM 2915 C CA . VAL A 1 385 ? 7.582 -20.682 -15.986 1.00 51.05 385 VAL A CA 1
ATOM 2916 C C . VAL A 1 385 ? 7.844 -22.058 -16.641 1.00 58.66 385 VAL A C 1
ATOM 2917 O O . VAL A 1 385 ? 8.976 -22.336 -17.044 1.00 53.38 385 VAL A O 1
ATOM 2921 N N . LYS A 1 386 ? 6.831 -22.920 -16.724 1.00 51.45 386 LYS A N 1
ATOM 2922 C CA . LYS A 1 386 ? 6.975 -24.226 -17.366 1.00 49.73 386 LYS A CA 1
ATOM 2923 C C . LYS A 1 386 ? 5.594 -24.645 -17.804 1.00 46.09 386 LYS A C 1
ATOM 2924 O O . LYS A 1 386 ? 4.673 -24.675 -16.961 1.00 42.93 386 LYS A O 1
ATOM 2930 N N . ARG A 1 387 ? 5.439 -24.921 -19.098 1.00 45.28 387 ARG A N 1
ATOM 2931 C CA . ARG A 1 387 ? 4.174 -25.412 -19.641 1.00 51.98 387 ARG A CA 1
ATOM 2932 C C . ARG A 1 387 ? 3.756 -26.738 -18.906 1.00 45.63 387 ARG A C 1
ATOM 2933 O O . ARG A 1 387 ? 4.576 -27.570 -18.539 1.00 41.77 387 ARG A O 1
ATOM 2941 N N . LEU A 1 388 ? 2.463 -26.846 -18.661 1.00 38.39 388 LEU A N 1
ATOM 2942 C CA . LEU A 1 388 ? 1.917 -27.882 -17.807 1.00 37.73 388 LEU A CA 1
ATOM 2943 C C . LEU A 1 388 ? 1.695 -29.126 -18.619 1.00 37.64 388 LEU A C 1
ATOM 2944 O O . LEU A 1 388 ? 1.691 -30.230 -18.020 1.00 38.33 388 LEU A O 1
ATOM 2949 N N . ARG A 1 389 ? 1.389 -28.964 -19.918 1.00 36.75 389 ARG A N 1
ATOM 2950 C CA . ARG A 1 389 ? 1.165 -30.120 -20.770 1.00 39.84 389 ARG A CA 1
ATOM 2951 C C . ARG A 1 389 ? 2.341 -30.492 -21.622 1.00 39.93 389 ARG A C 1
ATOM 2952 O O . ARG A 1 389 ? 3.203 -29.670 -21.922 1.00 41.81 389 ARG A O 1
ATOM 2960 N N . VAL A 1 390 ? 2.330 -31.731 -22.077 1.00 42.04 390 VAL A N 1
ATOM 2961 C CA . VAL A 1 390 ? 3.239 -32.161 -23.125 1.00 39.55 390 VAL A CA 1
ATOM 2962 C C . VAL A 1 390 ? 2.687 -31.693 -24.489 1.00 42.56 390 VAL A C 1
ATOM 2963 O O . VAL A 1 390 ? 1.523 -31.267 -24.605 1.00 41.54 390 VAL A O 1
ATOM 2967 N N . THR A 1 391 ? 3.508 -31.787 -25.538 1.00 46.21 391 THR A N 1
ATOM 2968 C CA . THR A 1 391 ? 3.056 -31.356 -26.878 1.00 48.59 391 THR A CA 1
ATOM 2969 C C . THR A 1 391 ? 2.021 -32.340 -27.389 1.00 49.28 391 THR A C 1
ATOM 2970 O O . THR A 1 391 ? 1.973 -33.510 -26.967 1.00 45.09 391 THR A O 1
ATOM 2974 N N . PRO A 1 392 ? 1.162 -31.884 -28.300 1.00 47.36 392 PRO A N 1
ATOM 2975 C CA . PRO A 1 392 ? 0.162 -32.790 -28.805 1.00 39.98 392 PRO A CA 1
ATOM 2976 C C . PRO A 1 392 ? 0.764 -34.032 -29.464 1.00 43.03 392 PRO A C 1
ATOM 2977 O O . PRO A 1 392 ? 0.152 -35.124 -29.403 1.00 42.01 392 PRO A O 1
ATOM 2981 N N . GLU A 1 393 ? 1.959 -33.897 -30.049 1.00 44.34 393 GLU A N 1
ATOM 2982 C CA . GLU A 1 393 ? 2.574 -35.017 -30.776 1.00 50.91 393 GLU A CA 1
ATOM 2983 C C . GLU A 1 393 ? 2.935 -36.113 -29.741 1.00 43.51 393 GLU A C 1
ATOM 2984 O O . GLU A 1 393 ? 2.642 -37.283 -29.874 1.00 47.80 393 GLU A O 1
ATOM 2990 N N . GLU A 1 394 ? 3.577 -35.683 -28.671 1.00 42.92 394 GLU A N 1
ATOM 2991 C CA . GLU A 1 394 ? 3.894 -36.540 -27.557 1.00 41.86 394 GLU A CA 1
ATOM 2992 C C . GLU A 1 394 ? 2.656 -37.190 -26.910 1.00 37.74 394 GLU A C 1
ATOM 2993 O O . GLU A 1 394 ? 2.567 -38.419 -26.625 1.00 36.14 394 GLU A O 1
ATOM 2999 N N . GLU A 1 395 ? 1.620 -36.383 -26.804 1.00 36.24 395 GLU A N 1
ATOM 3000 C CA . GLU A 1 395 ? 0.384 -36.888 -26.297 1.00 36.55 395 GLU A CA 1
ATOM 3001 C C . GLU A 1 395 ? -0.212 -37.990 -27.160 1.00 35.92 395 GLU A C 1
ATOM 3002 O O . GLU A 1 395 ? -0.669 -38.992 -26.640 1.00 36.64 395 GLU A O 1
ATOM 3008 N N . LYS A 1 396 ? -0.124 -37.885 -28.494 1.00 40.95 396 LYS A N 1
ATOM 3009 C CA . LYS A 1 396 ? -0.689 -38.930 -29.392 1.00 40.54 396 LYS A CA 1
ATOM 3010 C C . LYS A 1 396 ? 0.227 -40.127 -29.451 1.00 38.60 396 LYS A C 1
ATOM 3011 O O . LYS A 1 396 ? -0.233 -41.229 -29.429 1.00 40.41 396 LYS A O 1
ATOM 3017 N N . ARG A 1 397 ? 1.536 -39.905 -29.457 1.00 39.52 397 ARG A N 1
ATOM 3018 C CA . ARG A 1 397 ? 2.465 -41.011 -29.482 1.00 42.71 397 ARG A CA 1
ATOM 3019 C C . ARG A 1 397 ? 2.435 -41.781 -28.148 1.00 45.22 397 ARG A C 1
ATOM 3020 O O . ARG A 1 397 ? 2.612 -42.968 -28.119 1.00 38.56 397 ARG A O 1
ATOM 3028 N N . GLY A 1 398 ? 2.257 -41.091 -27.033 1.00 39.52 398 GLY A N 1
ATOM 3029 C CA . GLY A 1 398 ? 2.345 -41.753 -25.754 1.00 37.61 398 GLY A CA 1
ATOM 3030 C C . GLY A 1 398 ? 3.499 -41.203 -24.961 1.00 36.41 398 GLY A C 1
ATOM 3031 O O . GLY A 1 398 ? 4.555 -40.896 -25.517 1.00 40.89 398 GLY A O 1
ATOM 3032 N N . LEU A 1 399 ? 3.331 -41.078 -23.658 1.00 34.77 399 LEU A N 1
ATOM 3033 C CA . LEU A 1 399 ? 4.387 -40.563 -22.809 1.00 36.88 399 LEU A CA 1
ATOM 3034 C C . LEU A 1 399 ? 5.492 -41.575 -22.619 1.00 40.48 399 LEU A C 1
ATOM 3035 O O . LEU A 1 399 ? 6.572 -41.245 -22.188 1.00 48.83 399 LEU A O 1
ATOM 3040 N N . ASN A 1 400 ? 5.205 -42.818 -22.945 1.00 45.80 400 ASN A N 1
ATOM 3041 C CA . ASN A 1 400 ? 6.225 -43.871 -22.872 1.00 61.02 400 ASN A CA 1
ATOM 3042 C C . ASN A 1 400 ? 7.191 -43.644 -24.028 1.00 69.35 400 ASN A C 1
ATOM 3043 O O . ASN A 1 400 ? 7.108 -44.343 -25.022 1.00 77.35 400 ASN A O 1
ATOM 3048 N N . VAL A 1 401 ? 8.124 -42.704 -23.922 1.00 66.32 401 VAL A N 1
ATOM 3049 C CA . VAL A 1 401 ? 8.934 -42.408 -25.094 1.00 67.67 401 VAL A CA 1
ATOM 3050 C C . VAL A 1 401 ? 10.328 -42.952 -24.993 1.00 61.81 401 VAL A C 1
ATOM 3051 O O . VAL A 1 401 ? 10.691 -43.804 -25.750 1.00 64.47 401 VAL A O 1
ATOM 3055 N N . ALA A 1 402 ? 11.083 -42.478 -24.029 1.00 53.00 402 ALA A N 1
ATOM 3056 C CA . ALA A 1 402 ? 12.428 -42.967 -23.832 1.00 70.15 402 ALA A CA 1
ATOM 3057 C C . ALA A 1 402 ? 12.631 -44.475 -23.831 1.00 65.77 402 ALA A C 1
ATOM 3058 O O . ALA A 1 402 ? 13.624 -44.885 -24.412 1.00 69.34 402 ALA A O 1
ATOM 3060 N N . GLU A 1 403 ? 11.731 -45.324 -23.288 1.00 59.88 403 GLU A N 1
ATOM 3061 C CA . GLU A 1 403 ? 11.975 -46.737 -23.607 1.00 78.50 403 GLU A CA 1
ATOM 3062 C C . GLU A 1 403 ? 11.561 -47.290 -24.969 1.00 86.14 403 GLU A C 1
ATOM 3063 O O . GLU A 1 403 ? 10.546 -47.960 -25.130 1.00 87.17 403 GLU A O 1
ATOM 3069 N N . ALA A 1 404 ? 12.424 -46.940 -25.933 1.00 79.07 404 ALA A N 1
ATOM 3070 C CA . ALA A 1 404 ? 12.365 -47.306 -27.343 1.00 83.25 404 ALA A CA 1
ATOM 3071 C C . ALA A 1 404 ? 13.779 -47.525 -27.935 1.00 78.64 404 ALA A C 1
ATOM 3072 O O . ALA A 1 404 ? 13.940 -47.749 -29.127 1.00 84.54 404 ALA A O 1
ATOM 3074 N N . ALA A 1 405 ? 14.790 -47.468 -27.083 1.00 72.22 405 ALA A N 1
ATOM 3075 C CA . ALA A 1 405 ? 16.172 -47.682 -27.447 1.00 79.97 405 ALA A CA 1
ATOM 3076 C C . ALA A 1 405 ? 16.695 -48.956 -26.791 1.00 80.02 405 ALA A C 1
ATOM 3077 O O . ALA A 1 405 ? 16.545 -50.050 -27.319 1.00 81.39 405 ALA A O 1
#

Radius of gyration: 20.12 Å; Cα contacts (8 Å, |Δi|>4): 875; chains: 1; bounding box: 47×38×64 Å

Foldseek 3Di:
DVVVQLVQLLVLLLVLLVLLLLLLVLLLLQLLLLADVQANVVSNVLSVLLLVQLLVLCLAALVQQQAADDDVLQTGDDCGNPVPQVVFPQSNRPSVSSSVSSLLSLLLSLQSQQQGLWFDDVCSSVSSSPCNRPLQRRLNSQCPNPPGHPDDGHVLVVQFQFFQLPLLSRQQLSLLLSLLLLVLRAAQVVQADPVLDGDRHGSNHLVSSVVSLVSNLSSLLSSQLSSVSGDDPLSVQLNLLLVLLLVLLLVLLQVVCCVPPVDRDSLLSSLLSLLSNSLSSRASSFAGSVVSSVLSNVLSVVLSVVLCCCCRVVVRHRSNSSNSRRNVSSLSSSLCCLVGGDQVSGDNPVSHSVSSNVSSVVSSVVSNCSSNVVSNVVSVVVCVPPNGTDDSVCSVSHVPPVPPD

Secondary structure (DSSP, 8-state):
-HHHHHHHHHHHHHHHHHHHHHHHHHHHHHHHHHS-GGGHHHHHHHHHHHHHHHHHHIIIIIHHHHHSSEETTTEE-S-GGGTTGGGSS-TTHHHHHHHHHHHHHHHHHHHHHHSTTTB-HHHHHHHHHHIIIIIHHHHHHHHHTTSSSTT---HHHHTT---SS-IIIIIIHHHHHHHHHHHHH---TTSB-TTSPBP------HHHHHHHHHHHHHHHHHHHHHTT-S-STHHHHHHHHHHHHHHHHHHHHHHHHHHHHSS--HHHHHHHHHHHHHHHTTTTTTS-HHHHHHHHHHHHHHHHHHHHHHHHTS----TT-HIIIIIIHHHHHHHHHHHHS-GGG---TT--HHHHHHHHHHHHHHHIIIIIHHHHHHHHHHHHHS-SBPPHHHHHH-S--STT-

Nearest PDB structures (foldseek):
  6eu6-assembly1_A  TM=1.002E+00  e=4.301E-59  Candidatus Kuenenia stuttgartensis
  8qpf-assembly1_B  TM=9.618E-01  e=7.583E-30  Shewanella denitrificans
  2nuu-assembly2_D  TM=9.276E-01  e=7.311E-21  Escherichia coli
  1xqe-assembly1_A  TM=9.289E-01  e=3.468E-18  Escherichia coli
  2npd-assembly1_A  TM=9.313E-01  e=1.357E-17  Escherichia coli

B-factor: mean 38.02, std 13.94, range [12.53, 111.59]

InterPro domains:
  IPR001905 Ammonium transporter [TIGR00836] (10-408)
  IPR003594 Histidine kinase/HSP90-like ATPase domain [PF02518] (565-674)
  IPR003594 Histidine kinase/HSP90-like ATPase domain [SM00387] (564-676)
  IPR003661 Signal transduction histidine kinase, dimerisation/phosphoacceptor domain [PF00512] (451-518)
  IPR003661 Signal transduction histidine kinase, dimerisation/phosphoacceptor domain [SM00388] (450-518)
  IPR003661 Signal transduction histidine kinase, dimerisation/phosphoacceptor domain [cd00082] (448-514)
  IPR004358 Signal transduction histidine kinase-related protein, C-terminal [PR00344] (601-615)
  IPR004358 Signal transduction histidine kinase-related protein, C-terminal [PR00344] (619-629)
  IPR004358 Signal transduction histidine kinase-related protein, C-terminal [PR00344] (636-654)
  IPR004358 Signal transduction histidine kinase-related protein, C-terminal [PR00344] (660-673)
  IPR005467 Histidine kinase domain [PS50109] (457-676)
  IPR024041 Ammonium transporter AmtB-like domain [PF00909] (11-408)
  IPR029020 Ammonium/urea transporter [G3DSA:1.10.3430.10] (1-417)
  IPR036097 Signal transduction histidine kinase, dimerisation/phosphoacceptor domain superfamily [SSF47384] (437-520)
  IPR036890 Histidine kinase/HSP90-like ATPase superfamily [G3DSA:3.30.565.10] (517-677)
  IPR036890 Histidine kinase/HSP90-like ATPase superfamily [SSF55874] (507-675)

Solvent-accessible surface area: 15690 Å² total; per-residue (Å²): 169,128,98,107,57,60,97,67,10,47,115,35,0,61,90,0,0,62,23,0,98,58,0,11,78,0,6,34,11,6,4,22,0,14,4,25,75,70,1,28,82,15,2,35,95,15,2,107,35,3,16,100,50,0,35,118,30,0,78,29,44,0,0,0,49,0,0,0,124,25,112,130,10,74,44,1,83,54,2,55,127,17,94,81,2,66,130,36,102,37,60,11,20,132,10,2,14,66,1,4,20,4,1,0,3,0,1,0,1,2,1,0,0,0,0,3,3,0,0,12,90,72,2,3,45,29,0,0,34,37,1,0,20,56,0,0,0,20,0,0,0,23,0,16,0,58,70,7,5,76,153,38,37,0,77,0,41,117,83,3,1,9,6,33,0,0,0,0,0,0,0,1,0,1,0,19,0,0,18,0,0,2,67,24,4,14,53,13,65,81,11,42,50,153,120,30,51,30,49,170,25,4,18,108,61,50,94,50,0,46,101,0,7,130,65,0,47,91,0,0,40,0,0,0,0,0,16,35,35,97,43,34,140,61,45,42,62,0,46,86,0,0,49,60,0,0,35,14,0,7,85,13,0,67,114,52,0,140,77,80,71,184,127,87,48,32,14,8,34,11,0,0,19,2,0,0,0,0,0,0,0,0,0,0,25,13,7,72,48,120,20,0,49,31,0,0,81,61,0,0,45,78,0,3,91,15,28,23,104,11,40,117,89,87,77,15,2,20,14,10,12,2,2,1,2,7,0,33,0,0,29,17,0,0,56,11,0,0,88,49,0,99,111,102,88,19,84,5,169,96,36,32,72,161,80,0,64,43,17,0,32,65,0,20,106,26,0,72,66,59,0,38,26,43,0,44,103,38,0,71,76,24,85,169,122,108,113,0,57,21,68,66,98,50,8,125,162,1,21,39,61,97,162,97,140

Sequence (405 aa):
MENIQININHLWVIMAACMVFLMQLGFTSYETGFSQSKNAISIALRNLVDTLISSLVFFSVGFGFMFGKSYMGLIGIDLFFANDLALHPNTLSYSFFFFQMVFASTAATILTGAIAERSGFIPNIAGTAFIVAIIYPIFGHWAWGNLFSPDQTGWLKELGFIDFAGATVVHSIGGWFAMAAAIMVGPRIDKYNPDGSSNRIGLHNVPLATLGTFFLWFGWFGFNGGSLLRRVSVNIGLVILNTNMAAASAGVSALIFIYATRKRIEAGSLFTAILAGLVAITASSNMVTPVSAVAIGLITGILAIIAEGFIEKTLKIDDPVSAIAVHGVGGVIGTLCVAIFAQKSYLLAENGSRMHQLGIQALGVIVAFSWSFGLGMLFFLCLKKVKRLRVTPEEEKRGLNVAEAA